Protein 4N4J (pdb70)

Structure (mmCIF, N/CA/C/O backbone):
data_4N4J
#
_entry.id   4N4J
#
_cell.length_a   130.000
_cell.length_b   130.000
_cell.length_c   130.000
_cell.angle_alpha   90.00
_cell.angle_beta   90.00
_cell.angle_gamma   90.00
#
_symmetry.space_group_name_H-M   'P 21 3'
#
loop_
_entity.id
_entity.type
_entity.pdbx_description
1 polymer 'hydroxylamine oxidoreductase'
2 non-polymer 'PHOSPHATE ION'
3 non-polymer 1-[(4-cyclohexylbutanoyl)(2-hydroxyethyl)amino]-1-deoxy-D-glucitol
4 non-polymer 'HEME C'
5 water water
#
loop_
_atom_site.group_PDB
_atom_site.id
_atom_site.type_symbol
_atom_site.label_atom_id
_atom_site.label_alt_id
_atom_site.label_comp_id
_atom_site.label_asym_id
_atom_site.label_entity_id
_atom_site.label_seq_id
_atom_site.pdbx_PDB_ins_code
_atom_site.Cartn_x
_atom_site.Cartn_y
_atom_site.Cartn_z
_atom_site.occupancy
_atom_site.B_iso_or_equiv
_atom_site.auth_seq_id
_atom_site.auth_comp_id
_atom_site.auth_asym_id
_atom_site.auth_atom_id
_atom_site.pdbx_PDB_model_num
ATOM 1 N N . GLY A 1 2 ? -40.843 -65.590 23.184 1.00 32.96 38 GLY A N 1
ATOM 2 C CA . GLY A 1 2 ? -40.777 -64.666 24.360 1.00 32.74 38 GLY A CA 1
ATOM 3 C C . GLY A 1 2 ? -41.496 -63.353 24.085 1.00 32.49 38 GLY A C 1
ATOM 4 O O . GLY A 1 2 ? -41.343 -62.783 23.000 1.00 33.14 38 GLY A O 1
ATOM 5 N N . PRO A 1 3 ? -42.257 -62.840 25.073 1.00 31.68 39 PRO A N 1
ATOM 6 C CA . PRO A 1 3 ? -43.190 -61.755 24.764 1.00 30.85 39 PRO A CA 1
ATOM 7 C C . PRO A 1 3 ? -42.545 -60.397 24.454 1.00 29.74 39 PRO A C 1
ATOM 8 O O . PRO A 1 3 ? -41.588 -59.984 25.113 1.00 29.64 39 PRO A O 1
ATOM 12 N N . THR A 1 4 ? -43.099 -59.721 23.451 1.00 28.44 40 THR A N 1
ATOM 13 C CA . THR A 1 4 ? -42.740 -58.348 23.125 1.00 27.13 40 THR A CA 1
ATOM 14 C C . THR A 1 4 ? -43.478 -57.392 24.053 1.00 26.17 40 THR A C 1
ATOM 15 O O . THR A 1 4 ? -44.344 -57.806 24.831 1.00 25.69 40 THR A O 1
ATOM 19 N N . PHE A 1 5 ? -43.143 -56.107 23.956 1.00 24.73 41 PHE A N 1
ATOM 20 C CA . PHE A 1 5 ? -43.864 -55.069 24.686 1.00 23.86 41 PHE A CA 1
ATOM 21 C C . PHE A 1 5 ? -45.365 -55.188 24.427 1.00 22.82 41 PHE A C 1
ATOM 22 O O . PHE A 1 5 ? -46.162 -55.179 25.362 1.00 22.61 41 PHE A O 1
ATOM 30 N N . GLN A 1 6 ? -45.730 -55.313 23.153 1.00 21.98 42 GLN A N 1
ATOM 31 C CA . GLN A 1 6 ? -47.130 -55.439 22.742 1.00 21.47 42 GLN A CA 1
ATOM 32 C C . GLN A 1 6 ? -47.803 -56.642 23.401 1.00 21.45 42 GLN A C 1
ATOM 33 O O . GLN A 1 6 ? -48.917 -56.536 23.917 1.00 20.83 42 GLN A O 1
ATOM 39 N N . ASP A 1 7 ? -47.113 -57.779 23.392 1.00 21.51 43 ASP A N 1
ATOM 40 C CA . ASP A 1 7 ? -47.632 -59.004 24.016 1.00 21.67 43 ASP A CA 1
ATOM 41 C C . ASP A 1 7 ? -47.957 -58.784 25.490 1.00 21.40 43 ASP A C 1
ATOM 42 O O . ASP A 1 7 ? -49.043 -59.127 25.948 1.00 21.78 43 ASP A O 1
ATOM 47 N N . VAL A 1 8 ? -47.024 -58.196 26.228 1.00 20.89 44 VAL A N 1
ATOM 48 C CA . VAL A 1 8 ? -47.224 -57.951 27.650 1.00 20.69 44 VAL A CA 1
ATOM 49 C C . VAL A 1 8 ? -48.352 -56.943 27.883 1.00 20.54 44 VAL A C 1
ATOM 50 O O . VAL A 1 8 ? -49.212 -57.154 28.741 1.00 20.12 44 VAL A O 1
ATOM 54 N N . ALA A 1 9 ? -48.348 -55.857 27.111 1.00 20.12 45 ALA A N 1
ATOM 55 C CA . ALA A 1 9 ? -49.411 -54.858 27.190 1.00 20.27 45 ALA A CA 1
ATOM 56 C C . ALA A 1 9 ? -50.771 -55.499 26.937 1.00 20.23 45 ALA A C 1
ATOM 57 O O . ALA A 1 9 ? -51.754 -55.165 27.596 1.00 20.10 45 ALA A O 1
ATOM 59 N N . SER A 1 10 ? -50.817 -56.417 25.978 1.00 20.67 46 SER A N 1
ATOM 60 C CA . SER A 1 10 ? -52.059 -57.085 25.609 1.00 21.46 46 SER A CA 1
ATOM 61 C C . SER A 1 10 ? -52.642 -57.887 26.773 1.00 22.12 46 SER A C 1
ATOM 62 O O . SER A 1 10 ? -53.856 -57.918 26.973 1.00 21.87 46 SER A O 1
ATOM 65 N N . GLN A 1 11 ? -51.759 -58.519 27.540 1.00 23.10 47 GLN A N 1
ATOM 66 C CA . GLN A 1 11 ? -52.156 -59.355 28.670 1.00 24.07 47 GLN A CA 1
ATOM 67 C C . GLN A 1 11 ? -52.704 -58.495 29.808 1.00 24.87 47 GLN A C 1
ATOM 68 O O . GLN A 1 11 ? -53.549 -58.936 30.589 1.00 25.20 47 GLN A O 1
ATOM 74 N N . VAL A 1 12 ? -52.235 -57.252 29.875 1.00 25.69 48 VAL A N 1
ATOM 75 C CA . VAL A 1 12 ? -52.621 -56.325 30.925 1.00 26.22 48 VAL A CA 1
ATOM 76 C C . VAL A 1 12 ? -53.869 -55.504 30.576 1.00 26.32 48 VAL A C 1
ATOM 77 O O . VAL A 1 12 ? -54.724 -55.284 31.436 1.00 27.05 48 VAL A O 1
ATOM 81 N N . PHE A 1 13 ? -53.978 -55.059 29.325 1.00 25.96 49 PHE A N 1
ATOM 82 C CA . PHE A 1 13 ? -55.099 -54.216 28.891 1.00 25.68 49 PHE A CA 1
ATOM 83 C C . PHE A 1 13 ? -56.265 -54.985 28.265 1.00 25.37 49 PHE A C 1
ATOM 84 O O . PHE A 1 13 ? -57.312 -54.396 27.990 1.00 25.59 49 PHE A O 1
ATOM 92 N N . GLY A 1 14 ? -56.084 -56.282 28.027 1.00 24.57 50 GLY A N 1
ATOM 93 C CA . GLY A 1 14 ? -57.138 -57.106 27.443 1.00 24.16 50 GLY A CA 1
ATOM 94 C C . GLY A 1 14 ? -57.476 -56.728 26.011 1.00 23.52 50 GLY A C 1
ATOM 95 O O . GLY A 1 14 ? -58.607 -56.924 25.553 1.00 23.72 50 GLY A O 1
ATOM 96 N N . GLN A 1 15 ? -56.496 -56.176 25.304 1.00 22.46 51 GLN A N 1
ATOM 97 C CA . GLN A 1 15 ? -56.650 -55.854 23.897 1.00 21.46 51 GLN A CA 1
ATOM 98 C C . GLN A 1 15 ? -55.630 -56.677 23.131 1.00 21.01 51 GLN A C 1
ATOM 99 O O . GLN A 1 15 ? -54.449 -56.628 23.454 1.00 20.86 51 GLN A O 1
ATOM 105 N N . PRO A 1 16 ? -56.079 -57.443 22.125 1.00 20.49 52 PRO A N 1
ATOM 106 C CA . PRO A 1 16 ? -55.132 -58.278 21.390 1.00 20.16 52 PRO A CA 1
ATOM 107 C C . PRO A 1 16 ? -54.040 -57.484 20.679 1.00 19.69 52 PRO A C 1
ATOM 108 O O . PRO A 1 16 ? -54.263 -56.340 20.271 1.00 19.46 52 PRO A O 1
ATOM 112 N N . VAL A 1 17 ? -52.871 -58.098 20.544 1.00 18.94 53 VAL A N 1
ATOM 113 C CA . VAL A 1 17 ? -51.828 -57.565 19.690 1.00 18.58 53 VAL A CA 1
ATOM 114 C C . VAL A 1 17 ? -52.334 -57.627 18.254 1.00 18.12 53 VAL A C 1
ATOM 115 O O . VAL A 1 17 ? -53.048 -58.553 17.872 1.00 17.93 53 VAL A O 1
ATOM 119 N N . GLY A 1 18 ? -51.995 -56.619 17.463 1.00 17.59 54 GLY A N 1
ATOM 120 C CA . GLY A 1 18 ? -52.382 -56.614 16.065 1.00 17.08 54 GLY A CA 1
ATOM 121 C C . GLY A 1 18 ? -51.573 -55.611 15.274 1.00 16.83 54 GLY A C 1
ATOM 122 O O . GLY A 1 18 ? -50.855 -54.809 15.852 1.00 16.19 54 GLY A O 1
ATOM 123 N N . PRO A 1 19 ? -51.682 -55.663 13.942 1.00 16.78 55 PRO A N 1
ATOM 124 C CA . PRO A 1 19 ? -50.992 -54.671 13.126 1.00 16.56 55 PRO A CA 1
ATOM 125 C C . PRO A 1 19 ? -51.608 -53.283 13.301 1.00 16.19 55 PRO A C 1
ATOM 126 O O . PRO A 1 19 ? -52.829 -53.148 13.396 1.00 15.95 55 PRO A O 1
ATOM 130 N N . ASP A 1 20 ? -50.755 -52.266 13.342 1.00 15.87 56 ASP A N 1
ATOM 131 C CA . ASP A 1 20 ? -51.210 -50.883 13.487 1.00 15.79 56 ASP A CA 1
ATOM 132 C C . ASP A 1 20 ? -52.223 -50.472 12.417 1.00 15.97 56 ASP A C 1
ATOM 133 O O . ASP A 1 20 ? -53.079 -49.626 12.664 1.00 16.25 56 ASP A O 1
ATOM 138 N N . ASN A 1 21 ? -52.136 -51.085 11.240 1.00 15.98 57 ASN A N 1
ATOM 139 C CA . ASN A 1 21 ? -52.917 -50.635 10.089 1.00 16.29 57 ASN A CA 1
ATOM 140 C C . ASN A 1 21 ? -54.322 -51.219 9.934 1.00 16.05 57 ASN A C 1
ATOM 141 O O . ASN A 1 21 ? -55.013 -50.864 8.985 1.00 15.88 57 ASN A O 1
ATOM 146 N N . ASP A 1 22 ? -54.761 -52.092 10.847 1.00 15.82 58 ASP A N 1
ATOM 147 C CA . ASP A 1 22 ? -56.030 -52.812 10.631 1.00 15.90 58 ASP A CA 1
ATOM 148 C C . ASP A 1 22 ? -57.288 -52.048 11.065 1.00 15.34 58 ASP A C 1
ATOM 149 O O . ASP A 1 22 ? -58.398 -52.550 10.914 1.00 15.31 58 ASP A O 1
ATOM 154 N N . GLY A 1 23 ? -57.116 -50.838 11.590 1.00 14.74 59 GLY A N 1
ATOM 155 C CA . GLY A 1 23 ? -58.251 -49.993 11.958 1.00 14.34 59 GLY A CA 1
ATOM 156 C C . GLY A 1 23 ? -58.660 -50.084 13.417 1.00 14.12 59 GLY A C 1
ATOM 157 O O . GLY A 1 23 ? -59.489 -49.303 13.890 1.00 14.03 59 GLY A O 1
ATOM 158 N N . THR A 1 24 ? -58.090 -51.040 14.138 1.00 14.06 60 THR A N 1
ATOM 159 C CA . THR A 1 24 ? -58.326 -51.154 15.567 1.00 13.94 60 THR A CA 1
ATOM 160 C C . THR A 1 24 ? -57.917 -49.862 16.272 1.00 13.99 60 THR A C 1
ATOM 161 O O . THR A 1 24 ? -56.923 -49.241 15.908 1.00 13.67 60 THR A O 1
ATOM 165 N N . LEU A 1 25 ? -58.709 -49.456 17.261 1.00 13.91 61 LEU A N 1
ATOM 166 C CA . LEU A 1 25 ? -58.348 -48.340 18.122 1.00 14.14 61 LEU A CA 1
ATOM 167 C C . LEU A 1 25 ? -57.509 -48.894 19.264 1.00 14.20 61 LEU A C 1
ATOM 168 O O . LEU A 1 25 ? -58.040 -49.447 20.237 1.00 14.40 61 LEU A O 1
ATOM 173 N N . TYR A 1 26 ? -56.194 -48.756 19.127 1.00 14.19 62 TYR A N 1
ATOM 174 C CA . TYR A 1 26 ? -55.253 -49.325 20.080 1.00 14.35 62 TYR A CA 1
ATOM 175 C C . TYR A 1 26 ? -55.087 -48.416 21.284 1.00 14.60 62 TYR A C 1
ATOM 176 O O . TYR A 1 26 ? -54.663 -47.267 21.152 1.00 14.28 62 TYR A O 1
ATOM 185 N N . ILE A 1 27 ? -55.415 -48.954 22.457 1.00 15.00 63 ILE A N 1
ATOM 186 C CA . ILE A 1 27 ? -55.320 -48.223 23.717 1.00 15.40 63 ILE A CA 1
ATOM 187 C C . ILE A 1 27 ? -53.877 -47.778 23.938 1.00 15.47 63 ILE A C 1
ATOM 188 O O . ILE A 1 27 ? -52.986 -48.610 24.091 1.00 15.30 63 ILE A O 1
ATOM 193 N N . PHE A 1 28 ? -53.664 -46.460 23.913 1.00 15.75 64 PHE A N 1
ATOM 194 C CA . PHE A 1 28 ? -52.334 -45.832 23.971 1.00 15.78 64 PHE A CA 1
ATOM 195 C C . PHE A 1 28 ? -51.337 -46.413 22.960 1.00 15.48 64 PHE A C 1
ATOM 196 O O . PHE A 1 28 ? -50.124 -46.322 23.141 1.00 15.04 64 PHE A O 1
ATOM 204 N N . GLY A 1 29 ? -51.863 -46.984 21.878 1.00 15.43 65 GLY A N 1
ATOM 205 C CA . GLY A 1 29 ? -51.054 -47.660 20.873 1.00 15.38 65 GLY A CA 1
ATOM 206 C C . GLY A 1 29 ? -50.173 -48.782 21.394 1.00 15.65 65 GLY A C 1
ATOM 207 O O . GLY A 1 29 ? -49.233 -49.178 20.723 1.00 15.83 65 GLY A O 1
ATOM 208 N N . LEU A 1 30 ? -50.498 -49.324 22.565 1.00 15.70 66 LEU A N 1
ATOM 209 C CA . LEU A 1 30 ? -49.590 -50.229 23.274 1.00 15.82 66 LEU A CA 1
ATOM 210 C C . LEU A 1 30 ? -49.445 -51.612 22.652 1.00 15.84 66 LEU A C 1
ATOM 211 O O . LEU A 1 30 ? -48.359 -52.181 22.690 1.00 16.02 66 LEU A O 1
ATOM 216 N N . THR A 1 31 ? -50.525 -52.152 22.091 1.00 16.09 67 THR A N 1
ATOM 217 C CA . THR A 1 31 ? -50.507 -53.516 21.560 1.00 16.37 67 THR A CA 1
ATOM 218 C C . THR A 1 31 ? -50.429 -53.552 20.038 1.00 16.40 67 THR A C 1
ATOM 219 O O . THR A 1 31 ? -50.522 -54.627 19.435 1.00 16.56 67 THR A O 1
ATOM 223 N N . ALA A 1 32 ? -50.253 -52.385 19.421 1.00 16.04 68 ALA A N 1
ATOM 224 C CA . ALA A 1 32 ? -50.144 -52.287 17.976 1.00 15.93 68 ALA A CA 1
ATOM 225 C C . ALA A 1 32 ? -48.721 -52.594 17.525 1.00 16.20 68 ALA A C 1
ATOM 226 O O . ALA A 1 32 ? -47.752 -52.170 18.155 1.00 16.05 68 ALA A O 1
ATOM 228 N N . LYS A 1 33 ? -48.616 -53.341 16.431 1.00 16.67 69 LYS A N 1
ATOM 229 C CA . LYS A 1 33 ? -47.344 -53.648 15.803 1.00 17.27 69 LYS A CA 1
ATOM 230 C C . LYS A 1 33 ? -47.123 -52.726 14.609 1.00 17.08 69 LYS A C 1
ATOM 231 O O . LYS A 1 33 ? -48.036 -52.498 13.814 1.00 16.92 69 LYS A O 1
ATOM 237 N N . TYR A 1 34 ? -45.906 -52.208 14.484 1.00 17.11 70 TYR A N 1
ATOM 238 C CA . TYR A 1 34 ? -45.569 -51.335 13.369 1.00 17.07 70 TYR A CA 1
ATOM 239 C C . TYR A 1 34 ? -45.564 -52.129 12.073 1.00 17.31 70 TYR A C 1
ATOM 240 O O . TYR A 1 34 ? -44.999 -53.224 12.005 1.00 16.80 70 TYR A O 1
ATOM 249 N N . THR A 1 35 ? -46.215 -51.577 11.057 1.00 17.51 71 THR A N 1
ATOM 250 C CA . THR A 1 35 ? -46.179 -52.143 9.721 1.00 18.34 71 THR A CA 1
ATOM 251 C C . THR A 1 35 ? -45.598 -51.092 8.793 1.00 18.57 71 THR A C 1
ATOM 252 O O . THR A 1 35 ? -45.982 -49.925 8.830 1.00 18.47 71 THR A O 1
ATOM 256 N N . GLU A 1 36 ? -44.655 -51.516 7.971 1.00 18.90 72 GLU A N 1
ATOM 257 C CA . GLU A 1 36 ? -44.017 -50.629 7.025 1.00 19.28 72 GLU A CA 1
ATOM 258 C C . GLU A 1 36 ? -45.054 -50.219 5.982 1.00 19.09 72 GLU A C 1
ATOM 259 O O . GLU A 1 36 ? -45.733 -51.075 5.420 1.00 19.12 72 GLU A O 1
ATOM 265 N N . PRO A 1 37 ? -45.212 -48.905 5.740 1.00 18.70 73 PRO A N 1
ATOM 266 C CA . PRO A 1 37 ? -46.122 -48.492 4.675 1.00 18.50 73 PRO A CA 1
ATOM 267 C C . PRO A 1 37 ? -45.567 -48.861 3.306 1.00 18.20 73 PRO A C 1
ATOM 268 O O . PRO A 1 37 ? -44.368 -49.127 3.182 1.00 17.92 73 PRO A O 1
ATOM 272 N N . GLU A 1 38 ? -46.433 -48.883 2.300 1.00 18.02 74 GLU A N 1
ATOM 273 C CA . GLU A 1 38 ? -45.986 -49.081 0.929 1.00 18.50 74 GLU A CA 1
ATOM 274 C C . GLU A 1 38 ? -45.086 -47.907 0.569 1.00 17.60 74 GLU A C 1
ATOM 275 O O . GLU A 1 38 ? -45.437 -46.753 0.825 1.00 17.44 74 GLU A O 1
ATOM 281 N N . TYR A 1 39 ? -43.928 -48.212 -0.005 1.00 16.83 75 TYR A N 1
ATOM 282 C CA . TYR A 1 39 ? -42.979 -47.195 -0.432 1.00 16.23 75 TYR A CA 1
ATOM 283 C C . TYR A 1 39 ? -42.760 -47.255 -1.927 1.00 16.13 75 TYR A C 1
ATOM 284 O O . TYR A 1 39 ? -43.068 -48.258 -2.573 1.00 15.79 75 TYR A O 1
ATOM 293 N N . VAL A 1 40 ? -42.207 -46.171 -2.462 1.00 15.63 76 VAL A N 1
ATOM 294 C CA . VAL A 1 40 ? -41.502 -46.212 -3.739 1.00 15.43 76 VAL A CA 1
ATOM 295 C C . VAL A 1 40 ? -40.044 -45.885 -3.450 1.00 15.32 76 VAL A C 1
ATOM 296 O O . VAL A 1 40 ? -39.727 -45.331 -2.395 1.00 15.10 76 VAL A O 1
ATOM 300 N N . ASP A 1 41 ? -39.150 -46.252 -4.364 1.00 15.27 77 ASP A N 1
ATOM 301 C CA . ASP A 1 41 ? -37.731 -45.993 -4.162 1.00 15.42 77 ASP A CA 1
ATOM 302 C C . ASP A 1 41 ? -37.446 -44.508 -4.299 1.00 15.03 77 ASP A C 1
ATOM 303 O O . ASP A 1 41 ? -37.966 -43.844 -5.197 1.00 14.91 77 ASP A O 1
ATOM 308 N N . GLY A 1 42 ? -36.610 -43.997 -3.406 1.00 14.66 78 GLY A N 1
ATOM 309 C CA . GLY A 1 42 ? -36.152 -42.625 -3.483 1.00 14.47 78 GLY A CA 1
ATOM 310 C C . GLY A 1 42 ? -35.066 -42.498 -4.529 1.00 14.23 78 GLY A C 1
ATOM 311 O O . GLY A 1 42 ? -34.475 -43.495 -4.964 1.00 13.99 78 GLY A O 1
ATOM 312 N N . ARG A 1 43 ? -34.812 -41.263 -4.933 1.00 13.85 79 ARG A N 1
ATOM 313 C CA . ARG A 1 43 ? -33.771 -40.955 -5.899 1.00 13.79 79 ARG A CA 1
ATOM 314 C C . ARG A 1 43 ? -32.528 -40.491 -5.158 1.00 13.42 79 ARG A C 1
ATOM 315 O O . ARG A 1 43 ? -32.513 -40.444 -3.928 1.00 13.29 79 ARG A O 1
ATOM 323 N N . GLY A 1 44 ? -31.477 -40.173 -5.904 1.00 13.28 80 GLY A N 1
ATOM 324 C CA . GLY A 1 44 ? -30.284 -39.583 -5.326 1.00 13.19 80 GLY A CA 1
ATOM 325 C C . GLY A 1 44 ? -29.204 -40.593 -5.017 1.00 13.21 80 GLY A C 1
ATOM 326 O O . GLY A 1 44 ? -29.312 -41.762 -5.392 1.00 13.16 80 GLY A O 1
ATOM 327 N N . PRO A 1 45 ? -28.156 -40.149 -4.314 1.00 13.11 81 PRO A N 1
ATOM 328 C CA . PRO A 1 45 ? -27.000 -41.009 -4.069 1.00 13.13 81 PRO A CA 1
ATOM 329 C C . PRO A 1 45 ? -27.292 -42.195 -3.144 1.00 13.22 81 PRO A C 1
ATOM 330 O O . PRO A 1 45 ? -26.563 -43.183 -3.177 1.00 13.15 81 PRO A O 1
ATOM 334 N N . TYR A 1 46 ? -28.355 -42.101 -2.345 1.00 13.31 82 TYR A N 1
ATOM 335 C CA . TYR A 1 46 ? -28.729 -43.168 -1.418 1.00 13.37 82 TYR A CA 1
ATOM 336 C C . TYR A 1 46 ? -29.957 -43.940 -1.892 1.00 13.62 82 TYR A C 1
ATOM 337 O O . TYR A 1 46 ? -30.658 -44.563 -1.091 1.00 13.63 82 TYR A O 1
ATOM 346 N N . LYS A 1 47 ? -30.171 -43.932 -3.208 1.00 14.00 83 LYS A N 1
ATOM 347 C CA . LYS A 1 47 ? -31.268 -44.658 -3.848 1.00 14.70 83 LYS A CA 1
ATOM 348 C C . LYS A 1 47 ? -31.300 -46.155 -3.524 1.00 14.83 83 LYS A C 1
ATOM 349 O O . LYS A 1 47 ? -32.340 -46.788 -3.676 1.00 15.07 83 LYS A O 1
ATOM 355 N N . SER A 1 48 ? -30.177 -46.722 -3.090 1.00 15.15 84 SER A N 1
ATOM 356 C CA . SER A 1 48 ? -30.142 -48.144 -2.740 1.00 15.81 84 SER A CA 1
ATOM 357 C C . SER A 1 48 ? -31.060 -48.461 -1.559 1.00 15.97 84 SER A C 1
ATOM 358 O O . SER A 1 48 ? -31.565 -49.577 -1.461 1.00 16.35 84 SER A O 1
ATOM 361 N N . PHE A 1 49 ? -31.264 -47.489 -0.663 1.00 15.65 85 PHE A N 1
ATOM 362 C CA . PHE A 1 49 ? -32.156 -47.684 0.489 1.00 15.59 85 PHE A CA 1
ATOM 363 C C . PHE A 1 49 ? -33.171 -46.562 0.747 1.00 15.42 85 PHE A C 1
ATOM 364 O O . PHE A 1 49 ? -34.116 -46.762 1.510 1.00 15.06 85 PHE A O 1
ATOM 372 N N . LEU A 1 50 ? -32.987 -45.392 0.135 1.00 15.04 86 LEU A N 1
ATOM 373 C CA . LEU A 1 50 ? -33.916 -44.287 0.353 1.00 14.79 86 LEU A CA 1
ATOM 374 C C . LEU A 1 50 ? -35.272 -44.651 -0.209 1.00 14.64 86 LEU A C 1
ATOM 375 O O . LEU A 1 50 ? -35.371 -45.171 -1.324 1.00 14.50 86 LEU A O 1
ATOM 380 N N . LYS A 1 51 ? -36.311 -44.366 0.572 1.00 14.28 87 LYS A N 1
ATOM 381 C CA . LYS A 1 51 ? -37.678 -44.596 0.167 1.00 14.23 87 LYS A CA 1
ATOM 382 C C . LYS A 1 51 ? -38.456 -43.289 0.212 1.00 13.87 87 LYS A C 1
ATOM 383 O O . LYS A 1 51 ? -38.021 -42.302 0.816 1.00 13.64 87 LYS A O 1
ATOM 389 N N . MET A 1 52 ? -39.608 -43.306 -0.445 1.00 13.86 88 MET A N 1
ATOM 390 C CA . MET A 1 52 ? -40.593 -42.237 -0.364 1.00 13.77 88 MET A CA 1
ATOM 391 C C . MET A 1 52 ? -41.954 -42.881 -0.253 1.00 13.73 88 MET A C 1
ATOM 392 O O . MET A 1 52 ? -42.148 -43.998 -0.734 1.00 13.63 88 MET A O 1
ATOM 397 N N . LEU A 1 53 ? -42.907 -42.182 0.357 1.00 13.64 89 LEU A N 1
ATOM 398 C CA . LEU A 1 53 ? -44.296 -42.588 0.232 1.00 13.69 89 LEU A CA 1
ATOM 399 C C . LEU A 1 53 ? -44.721 -42.305 -1.212 1.00 13.99 89 LEU A C 1
ATOM 400 O O . LEU A 1 53 ? -44.184 -41.391 -1.844 1.00 14.18 89 LEU A O 1
ATOM 405 N N . PRO A 1 54 ? -45.668 -43.091 -1.748 1.00 14.15 90 PRO A N 1
ATOM 406 C CA . PRO A 1 54 ? -46.091 -42.925 -3.145 1.00 14.35 90 PRO A CA 1
ATOM 407 C C . PRO A 1 54 ? -46.613 -41.532 -3.505 1.00 14.23 90 PRO A C 1
ATOM 408 O O . PRO A 1 54 ? -46.573 -41.148 -4.675 1.00 14.33 90 PRO A O 1
ATOM 412 N N . SER A 1 55 ? -47.094 -40.788 -2.509 1.00 14.18 91 SER A N 1
ATOM 413 C CA . SER A 1 55 ? -47.598 -39.434 -2.713 1.00 14.10 91 SER A CA 1
ATOM 414 C C . SER A 1 55 ? -46.510 -38.443 -3.152 1.00 13.35 91 SER A C 1
ATOM 415 O O . SER A 1 55 ? -46.807 -37.293 -3.464 1.00 13.26 91 SER A O 1
ATOM 418 N N . ILE A 1 56 ? -45.260 -38.897 -3.202 1.00 12.62 92 ILE A N 1
ATOM 419 C CA . ILE A 1 56 ? -44.189 -38.129 -3.836 1.00 12.26 92 ILE A CA 1
ATOM 420 C C . ILE A 1 56 ? -44.538 -37.814 -5.300 1.00 11.99 92 ILE A C 1
ATOM 421 O O . ILE A 1 56 ? -43.974 -36.897 -5.889 1.00 11.81 92 ILE A O 1
ATOM 426 N N . ARG A 1 57 ? -45.482 -38.562 -5.874 1.00 12.10 93 ARG A N 1
ATOM 427 C CA . ARG A 1 57 ? -45.970 -38.313 -7.237 1.00 12.27 93 ARG A CA 1
ATOM 428 C C . ARG A 1 57 ? -46.312 -36.854 -7.534 1.00 11.84 93 ARG A C 1
ATOM 429 O O . ARG A 1 57 ? -46.105 -36.396 -8.650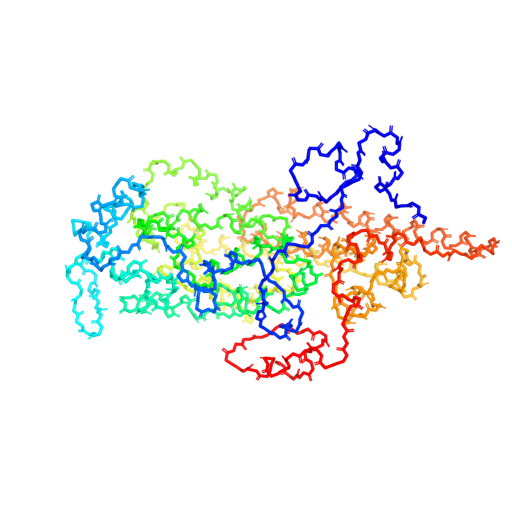 1.00 11.58 93 ARG A O 1
ATOM 437 N N . TRP A 1 58 ? -46.836 -36.128 -6.547 1.00 11.56 94 TRP A N 1
ATOM 438 C CA . TRP A 1 58 ? -47.259 -34.738 -6.765 1.00 11.68 94 TRP A CA 1
ATOM 439 C C . TRP A 1 58 ? -46.087 -33.761 -6.770 1.00 11.73 94 TRP A C 1
ATOM 440 O O . TRP A 1 58 ? -46.200 -32.672 -7.331 1.00 12.19 94 TRP A O 1
ATOM 451 N N . TYR A 1 59 ? -44.982 -34.144 -6.137 1.00 11.75 95 TYR A N 1
ATOM 452 C CA . TYR A 1 59 ? -43.900 -33.204 -5.809 1.00 12.16 95 TYR A CA 1
ATOM 453 C C . TYR A 1 59 ? -42.616 -33.431 -6.602 1.00 12.45 95 TYR A C 1
ATOM 454 O O . TYR A 1 59 ? -41.829 -32.502 -6.789 1.00 12.61 95 TYR A O 1
ATOM 463 N N . ASP A 1 60 ? -42.405 -34.667 -7.049 1.00 12.62 96 ASP A N 1
ATOM 464 C CA . ASP A 1 60 ? -41.374 -34.982 -8.033 1.00 12.82 96 ASP A CA 1
ATOM 465 C C . ASP A 1 60 ? -42.069 -35.734 -9.173 1.00 12.93 96 ASP A C 1
ATOM 466 O O . ASP A 1 60 ? -41.755 -36.898 -9.450 1.00 13.00 96 ASP A O 1
ATOM 471 N N . PRO A 1 61 ? -43.029 -35.063 -9.841 1.00 13.33 97 PRO A N 1
ATOM 472 C CA . PRO A 1 61 ? -43.859 -35.752 -10.829 1.00 13.87 97 PRO A CA 1
ATOM 473 C C . PRO A 1 61 ? -43.077 -36.269 -12.036 1.00 14.51 97 PRO A C 1
ATOM 474 O O . PRO A 1 61 ? -43.469 -37.262 -12.638 1.00 14.23 97 PRO A O 1
ATOM 478 N N . GLU A 1 62 ? -41.970 -35.622 -12.384 1.00 15.35 98 GLU A N 1
ATOM 479 C CA . GLU A 1 62 ? -41.191 -36.100 -13.526 1.00 16.04 98 GLU A CA 1
ATOM 480 C C . GLU A 1 62 ? -40.700 -37.524 -13.339 1.00 15.59 98 GLU A C 1
ATOM 481 O O . GLU A 1 62 ? -40.570 -38.263 -14.313 1.00 15.66 98 GLU A O 1
ATOM 487 N N . HIS A 1 63 ? -40.441 -37.913 -12.094 1.00 15.05 99 HIS A N 1
ATOM 488 C CA . HIS A 1 63 ? -39.933 -39.251 -11.814 1.00 15.18 99 HIS A CA 1
ATOM 489 C C . HIS A 1 63 ? -40.957 -40.206 -11.217 1.00 14.95 99 HIS A C 1
ATOM 490 O O . HIS A 1 63 ? -40.708 -41.404 -11.171 1.00 14.99 99 HIS A O 1
ATOM 497 N N . TYR A 1 64 ? -42.094 -39.687 -10.758 1.00 14.43 100 TYR A N 1
ATOM 498 C CA . TYR A 1 64 ? -43.076 -40.519 -10.056 1.00 14.33 100 TYR A CA 1
ATOM 499 C C . TYR A 1 64 ? -44.527 -40.409 -10.514 1.00 14.28 100 TYR A C 1
ATOM 500 O O . TYR A 1 64 ? -45.347 -41.233 -10.114 1.00 14.08 100 TYR A O 1
ATOM 509 N N . TRP A 1 65 ? -44.860 -39.405 -11.321 1.00 14.48 101 TRP A N 1
ATOM 510 C CA . TRP A 1 65 ? -46.249 -39.194 -11.696 1.00 14.70 101 TRP A CA 1
ATOM 511 C C . TRP A 1 65 ? -46.718 -40.274 -12.661 1.00 15.15 101 TRP A C 1
ATOM 512 O O . TRP A 1 65 ? -46.028 -40.597 -13.627 1.00 14.93 101 TRP A O 1
ATOM 523 N N . THR A 1 66 ? -47.895 -40.820 -12.381 1.00 15.48 102 THR A N 1
ATOM 524 C CA . THR A 1 66 ? -48.554 -41.763 -13.269 1.00 15.82 102 THR A CA 1
ATOM 525 C C . THR A 1 66 ? -50.037 -41.450 -13.300 1.00 16.06 102 THR A C 1
ATOM 526 O O . THR A 1 66 ? -50.570 -40.817 -12.385 1.00 15.91 102 THR A O 1
ATOM 530 N N . ASN A 1 67 ? -50.701 -41.902 -14.355 1.00 16.16 103 ASN A N 1
ATOM 531 C CA . ASN A 1 67 ? -52.144 -41.808 -14.435 1.00 16.15 103 ASN A CA 1
ATOM 532 C C . ASN A 1 67 ? -52.781 -42.526 -13.248 1.00 16.08 103 ASN A C 1
ATOM 533 O O . ASN A 1 67 ? -52.427 -43.662 -12.942 1.00 15.84 103 ASN A O 1
ATOM 538 N N . GLY A 1 68 ? -53.695 -41.845 -12.568 1.00 15.89 104 GLY A N 1
ATOM 539 C CA . GLY A 1 68 ? -54.493 -42.471 -11.512 1.00 15.92 104 GLY A CA 1
ATOM 540 C C . GLY A 1 68 ? -55.922 -41.983 -11.514 1.00 16.02 104 GLY A C 1
ATOM 541 O O . GLY A 1 68 ? -56.588 -41.992 -10.479 1.00 15.94 104 GLY A O 1
ATOM 542 N N . SER A 1 69 ? -56.397 -41.561 -12.683 1.00 16.15 105 SER A N 1
ATOM 543 C CA . SER A 1 69 ? -57.742 -41.037 -12.824 1.00 16.45 105 SER A CA 1
ATOM 544 C C . SER A 1 69 ? -58.670 -42.142 -13.306 1.00 16.85 105 SER A C 1
ATOM 545 O O . SER A 1 69 ? -58.235 -43.070 -13.986 1.00 16.88 105 SER A O 1
ATOM 548 N N . GLN A 1 70 ? -59.943 -42.026 -12.945 1.00 17.45 106 GLN A N 1
ATOM 549 C CA . GLN A 1 70 ? -60.983 -42.953 -13.382 1.00 18.25 106 GLN A CA 1
ATOM 550 C C . GLN A 1 70 ? -61.823 -42.361 -14.512 1.00 18.65 106 GLN A C 1
ATOM 551 O O . GLN A 1 70 ? -62.649 -43.057 -15.109 1.00 19.09 106 GLN A O 1
ATOM 557 N N . THR A 1 71 ? -61.616 -41.081 -14.805 1.00 18.81 107 THR A N 1
ATOM 558 C CA . THR A 1 71 ? -62.392 -40.388 -15.821 1.00 19.15 107 THR A CA 1
ATOM 559 C C . THR A 1 71 ? -61.684 -40.527 -17.162 1.00 19.65 107 THR A C 1
ATOM 560 O O . THR A 1 71 ? -60.485 -40.271 -17.270 1.00 19.30 107 THR A O 1
ATOM 564 N N . GLU A 1 72 ? -62.430 -40.956 -18.175 1.00 20.34 108 GLU A N 1
ATOM 565 C CA . GLU A 1 72 ? -61.883 -41.133 -19.515 1.00 21.04 108 GLU A CA 1
ATOM 566 C C . GLU A 1 72 ? -62.422 -40.076 -20.458 1.00 20.91 108 GLU A C 1
ATOM 567 O O . GLU A 1 72 ? -63.528 -39.564 -20.271 1.00 20.81 108 GLU A O 1
ATOM 573 N N . GLY A 1 73 ? -61.631 -39.763 -21.479 1.00 20.85 109 GLY A N 1
ATOM 574 C CA . GLY A 1 73 ? -62.050 -38.857 -22.537 1.00 20.95 109 GLY A CA 1
ATOM 575 C C . GLY A 1 73 ? -60.967 -37.860 -22.888 1.00 21.10 109 GLY A C 1
ATOM 576 O O . GLY A 1 73 ? -60.065 -37.589 -22.086 1.00 20.96 109 GLY A O 1
ATOM 577 N N . VAL A 1 74 ? -61.053 -37.335 -24.104 1.00 21.11 110 VAL A N 1
ATOM 578 C CA . VAL A 1 74 ? -60.231 -36.227 -24.540 1.00 21.19 110 VAL A CA 1
ATOM 579 C C . VAL A 1 74 ? -61.155 -35.030 -24.575 1.00 21.17 110 VAL A C 1
ATOM 580 O O . VAL A 1 74 ? -62.205 -35.069 -25.228 1.00 21.19 110 VAL A O 1
ATOM 584 N N . PHE A 1 75 ? -60.785 -33.978 -23.851 1.00 20.95 111 PHE A N 1
ATOM 585 C CA . PHE A 1 75 ? -61.659 -32.829 -23.662 1.00 20.92 111 PHE A CA 1
ATOM 586 C C . PHE A 1 75 ? -61.001 -31.518 -24.063 1.00 21.37 111 PHE A C 1
ATOM 587 O O . PHE A 1 75 ? -59.778 -31.377 -24.000 1.00 21.26 111 PHE A O 1
ATOM 595 N N . LYS A 1 76 ? -61.835 -30.562 -24.455 1.00 21.87 112 LYS A N 1
ATOM 596 C CA . LYS A 1 76 ? -61.401 -29.193 -24.696 1.00 22.58 112 LYS A CA 1
ATOM 597 C C . LYS A 1 76 ? -61.390 -28.446 -23.370 1.00 22.30 112 LYS A C 1
ATOM 598 O O . LYS A 1 76 ? -62.118 -28.814 -22.444 1.00 21.81 112 LYS A O 1
ATOM 604 N N . ASN A 1 77 ? -60.578 -27.392 -23.291 1.00 22.10 113 ASN A N 1
ATOM 605 C CA . ASN A 1 77 ? -60.512 -26.529 -22.105 1.00 22.18 113 ASN A CA 1
ATOM 606 C C . ASN A 1 77 ? -61.871 -26.253 -21.456 1.00 22.04 113 ASN A C 1
ATOM 607 O O . ASN A 1 77 ? -62.031 -26.431 -20.248 1.00 21.54 113 ASN A O 1
ATOM 612 N N . GLU A 1 78 ? -62.844 -25.812 -22.252 1.00 22.13 114 GLU A N 1
ATOM 613 C CA . GLU A 1 78 ? -64.154 -25.437 -21.716 1.00 22.48 114 GLU A CA 1
ATOM 614 C C . GLU A 1 78 ? -64.865 -26.623 -21.070 1.00 21.44 114 GLU A C 1
ATOM 615 O O . GLU A 1 78 ? -65.612 -26.449 -20.113 1.00 21.44 114 GLU A O 1
ATOM 621 N N . GLU A 1 79 ? -64.633 -27.821 -21.597 1.00 20.52 115 GLU A N 1
ATOM 622 C CA . GLU A 1 79 ? -65.208 -29.034 -21.019 1.00 19.84 115 GLU A CA 1
ATOM 623 C C . GLU A 1 79 ? -64.579 -29.356 -19.662 1.00 18.89 115 GLU A C 1
ATOM 624 O O . GLU A 1 79 ? -65.285 -29.755 -18.729 1.00 18.30 115 GLU A O 1
ATOM 630 N N . CYS A 1 80 ? -63.263 -29.177 -19.551 1.00 17.98 116 CYS A N 1
ATOM 631 C CA . CYS A 1 80 ? -62.585 -29.292 -18.255 1.00 17.25 116 CYS A CA 1
ATOM 632 C C . CYS A 1 80 ? -63.300 -28.422 -17.235 1.00 17.09 116 CYS A C 1
ATOM 633 O O . CYS A 1 80 ? -63.613 -28.869 -16.135 1.00 16.74 116 CYS A O 1
ATOM 636 N N . VAL A 1 81 ? -63.538 -27.170 -17.615 1.00 17.08 117 VAL A N 1
ATOM 637 C CA . VAL A 1 81 ? -64.156 -26.188 -16.731 1.00 17.19 117 VAL A CA 1
ATOM 638 C C . VAL A 1 81 ? -65.586 -26.571 -16.356 1.00 17.25 117 VAL A C 1
ATOM 639 O O . VAL A 1 81 ? -65.958 -26.523 -15.190 1.00 17.33 117 VAL A O 1
ATOM 643 N N . LEU A 1 82 ? -66.385 -26.968 -17.339 1.00 17.43 118 LEU A N 1
ATOM 644 C CA . LEU A 1 82 ? -67.787 -27.288 -17.075 1.00 17.49 118 LEU A CA 1
ATOM 645 C C . LEU A 1 82 ? -67.931 -28.407 -16.046 1.00 16.94 118 LEU A C 1
ATOM 646 O O . LEU A 1 82 ? -68.727 -28.309 -15.114 1.00 17.04 118 LEU A O 1
ATOM 651 N N . CYS A 1 83 ? -67.153 -29.466 -16.209 1.00 16.36 119 CYS A N 1
ATOM 652 C CA . CYS A 1 83 ? -67.238 -30.592 -15.298 1.00 15.98 119 CYS A CA 1
ATOM 653 C C . CYS A 1 83 ? -66.608 -30.274 -13.948 1.00 15.17 119 CYS A C 1
ATOM 654 O O . CYS A 1 83 ? -67.180 -30.589 -12.908 1.00 14.57 119 CYS A O 1
ATOM 657 N N . HIS A 1 84 ? -65.430 -29.656 -13.965 1.00 14.62 120 HIS A N 1
ATOM 658 C CA . HIS A 1 84 ? -64.739 -29.329 -12.717 1.00 14.29 120 HIS A CA 1
ATOM 659 C C . HIS A 1 84 ? -65.409 -28.228 -11.912 1.00 14.27 120 HIS A C 1
ATOM 660 O O . HIS A 1 84 ? -65.133 -28.084 -10.726 1.00 13.78 120 HIS A O 1
ATOM 667 N N . THR A 1 85 ? -66.299 -27.463 -12.540 1.00 14.56 121 THR A N 1
ATOM 668 C CA . THR A 1 85 ? -67.166 -26.555 -11.790 1.00 14.79 121 THR A CA 1
ATOM 669 C C . THR A 1 85 ? -67.966 -27.350 -10.756 1.00 14.92 121 THR A C 1
ATOM 670 O O . THR A 1 85 ? -68.165 -26.893 -9.625 1.00 14.88 121 THR A O 1
ATOM 674 N N . VAL A 1 86 ? -68.402 -28.550 -11.141 1.00 15.05 122 VAL A N 1
ATOM 675 C CA . VAL A 1 86 ? -69.098 -29.450 -10.225 1.00 15.20 122 VAL A CA 1
ATOM 676 C C . VAL A 1 86 ? -68.114 -30.242 -9.365 1.00 14.90 122 VAL A C 1
ATOM 677 O O . VAL A 1 86 ? -68.278 -30.343 -8.150 1.00 14.96 122 VAL A O 1
ATOM 681 N N . GLN A 1 87 ? -67.084 -30.796 -9.995 1.00 14.69 123 GLN A N 1
ATOM 682 C CA . GLN A 1 87 ? -66.237 -31.795 -9.340 1.00 14.69 123 GLN A CA 1
ATOM 683 C C . GLN A 1 87 ? -65.153 -31.237 -8.420 1.00 14.33 123 GLN A C 1
ATOM 684 O O . GLN A 1 87 ? -64.830 -31.867 -7.420 1.00 14.53 123 GLN A O 1
ATOM 690 N N . THR A 1 88 ? -64.597 -30.076 -8.760 1.00 14.01 124 THR A N 1
ATOM 691 C CA . THR A 1 88 ? -63.596 -29.405 -7.919 1.00 13.69 124 THR A CA 1
ATOM 692 C C . THR A 1 88 ? -63.780 -27.889 -8.026 1.00 13.47 124 THR A C 1
ATOM 693 O O . THR A 1 88 ? -62.919 -27.190 -8.568 1.00 13.55 124 THR A O 1
ATOM 697 N N . PRO A 1 89 ? -64.913 -27.376 -7.521 1.00 13.22 125 PRO A N 1
ATOM 698 C CA . PRO A 1 89 ? -65.314 -26.005 -7.822 1.00 13.07 125 PRO A CA 1
ATOM 699 C C . PRO A 1 89 ? -64.262 -24.936 -7.536 1.00 12.71 125 PRO A C 1
ATOM 700 O O . PRO A 1 89 ? -64.118 -24.004 -8.321 1.00 12.93 125 PRO A O 1
ATOM 704 N N . THR A 1 90 ? -63.533 -25.060 -6.434 1.00 12.42 126 THR A N 1
ATOM 705 C CA . THR A 1 90 ? -62.600 -24.004 -6.049 1.00 12.10 126 THR A CA 1
ATOM 706 C C . THR A 1 90 ? -61.436 -23.883 -7.019 1.00 11.97 126 THR A C 1
ATOM 707 O O . THR A 1 90 ? -60.952 -22.779 -7.256 1.00 11.56 126 THR A O 1
ATOM 711 N N . ILE A 1 91 ? -61.010 -25.004 -7.597 1.00 11.68 127 ILE A N 1
ATOM 712 C CA . ILE A 1 91 ? -59.961 -24.975 -8.606 1.00 11.72 127 ILE A CA 1
ATOM 713 C C . ILE A 1 91 ? -60.410 -24.126 -9.794 1.00 11.77 127 ILE A C 1
ATOM 714 O O . ILE A 1 91 ? -59.646 -23.296 -10.291 1.00 11.81 127 ILE A O 1
ATOM 719 N N . VAL A 1 92 ? -61.654 -24.326 -10.232 1.00 11.95 128 VAL A N 1
ATOM 720 C CA . VAL A 1 92 ? -62.222 -23.524 -11.321 1.00 11.96 128 VAL A CA 1
ATOM 721 C C . VAL A 1 92 ? -62.381 -22.059 -10.906 1.00 12.12 128 VAL A C 1
ATOM 722 O O . VAL A 1 92 ? -62.056 -21.148 -11.679 1.00 12.16 128 VAL A O 1
ATOM 726 N N . ASN A 1 93 ? -62.871 -21.826 -9.691 1.00 12.23 129 ASN A N 1
ATOM 727 C CA . ASN A 1 93 ? -63.039 -20.456 -9.193 1.00 12.54 129 ASN A CA 1
ATOM 728 C C . ASN A 1 93 ? -61.706 -19.722 -9.156 1.00 12.39 129 ASN A C 1
ATOM 729 O O . ASN A 1 93 ? -61.615 -18.567 -9.585 1.00 12.53 129 ASN A O 1
ATOM 734 N N . ASP A 1 94 ? -60.676 -20.399 -8.651 1.00 12.13 130 ASP A N 1
ATOM 735 C CA . ASP A 1 94 ? -59.317 -19.855 -8.649 1.00 12.00 130 ASP A CA 1
ATOM 736 C C . ASP A 1 94 ? -58.881 -19.517 -10.067 1.00 12.19 130 ASP A C 1
ATOM 737 O O . ASP A 1 94 ? -58.421 -18.411 -10.348 1.00 11.80 130 ASP A O 1
ATOM 742 N N . TRP A 1 95 ? -59.019 -20.493 -10.955 1.00 12.56 131 TRP A N 1
ATOM 743 C CA . TRP A 1 95 ? -58.570 -20.334 -12.330 1.00 13.10 131 TRP A CA 1
ATOM 744 C C . TRP A 1 95 ? -59.293 -19.173 -13.026 1.00 13.45 131 TRP A C 1
ATOM 745 O O . TRP A 1 95 ? -58.667 -18.395 -13.744 1.00 13.55 131 TRP A O 1
ATOM 756 N N . LYS A 1 96 ? -60.598 -19.048 -12.798 1.00 13.96 132 LYS A N 1
ATOM 757 C CA . LYS A 1 96 ? -61.377 -17.950 -13.376 1.00 14.54 132 LYS A CA 1
ATOM 758 C C . LYS A 1 96 ? -60.954 -16.584 -12.850 1.00 14.76 132 LYS A C 1
ATOM 759 O O . LYS A 1 96 ? -61.200 -15.569 -13.500 1.00 14.92 132 LYS A O 1
ATOM 765 N N . GLN A 1 97 ? -60.333 -16.563 -11.672 1.00 14.78 133 GLN A N 1
ATOM 766 C CA . GLN A 1 97 ? -59.838 -15.333 -11.067 1.00 15.11 133 GLN A CA 1
ATOM 767 C C . GLN A 1 97 ? -58.349 -15.111 -11.349 1.00 14.91 133 GLN A C 1
ATOM 768 O O . GLN A 1 97 ? -57.758 -14.158 -10.839 1.00 15.44 133 GLN A O 1
ATOM 774 N N . SER A 1 98 ? -57.754 -15.985 -12.156 1.00 14.25 134 SER A N 1
ATOM 775 C CA . SER A 1 98 ? -56.360 -15.853 -12.572 1.00 13.76 134 SER A CA 1
ATOM 776 C C . SER A 1 98 ? -56.289 -15.214 -13.948 1.00 13.77 134 SER A C 1
ATOM 777 O O . SER A 1 98 ? -57.237 -15.301 -14.729 1.00 13.36 134 SER A O 1
ATOM 780 N N A SER A 1 99 ? -55.154 -14.580 -14.237 0.50 13.88 135 SER A N 1
ATOM 781 N N B SER A 1 99 ? -55.162 -14.581 -14.258 0.50 13.71 135 SER A N 1
ATOM 782 C CA A SER A 1 99 ? -54.893 -14.008 -15.555 0.50 14.03 135 SER A CA 1
ATOM 783 C CA B SER A 1 99 ? -54.980 -13.987 -15.580 0.50 13.69 135 SER A CA 1
ATOM 784 C C A SER A 1 99 ? -54.924 -15.075 -16.641 0.50 14.02 135 SER A C 1
ATOM 785 C C B SER A 1 99 ? -54.873 -15.063 -16.667 0.50 13.86 135 SER A C 1
ATOM 786 O O A SER A 1 99 ? -55.299 -14.798 -17.777 0.50 14.13 135 SER A O 1
ATOM 787 O O B SER A 1 99 ? -55.104 -14.780 -17.838 0.50 13.98 135 SER A O 1
ATOM 792 N N . HIS A 1 100 ? -54.532 -16.294 -16.282 1.00 13.95 136 HIS A N 1
ATOM 793 C CA . HIS A 1 100 ? -54.604 -17.427 -17.202 1.00 14.34 136 HIS A CA 1
ATOM 794 C C . HIS A 1 100 ? -56.031 -17.608 -17.706 1.00 14.97 136 HIS A C 1
ATOM 795 O O . HIS A 1 100 ? -56.246 -17.827 -18.898 1.00 14.93 136 HIS A O 1
ATOM 802 N N . GLY A 1 101 ? -56.994 -17.484 -16.795 1.00 15.76 137 GLY A N 1
ATOM 803 C CA . GLY A 1 101 ? -58.395 -17.743 -17.104 1.00 16.72 137 GLY A CA 1
ATOM 804 C C . GLY A 1 101 ? -59.257 -16.510 -17.291 1.00 17.62 137 GLY A C 1
ATOM 805 O O . GLY A 1 101 ? -60.448 -16.636 -17.557 1.00 18.30 137 GLY A O 1
ATOM 806 N N . SER A 1 102 ? -58.672 -15.322 -17.150 1.00 18.75 138 SER A N 1
ATOM 807 C CA . SER A 1 102 ? -59.420 -14.072 -17.260 1.00 19.68 138 SER A CA 1
ATOM 808 C C . SER A 1 102 ? -58.590 -12.989 -17.944 1.00 20.08 138 SER A C 1
ATOM 809 O O . SER A 1 102 ? -57.657 -12.449 -17.354 1.00 19.84 138 SER A O 1
ATOM 812 N N . LYS A 1 103 ? -58.944 -12.664 -19.185 1.00 20.71 139 LYS A N 1
ATOM 813 C CA . LYS A 1 103 ? -58.225 -11.630 -19.933 1.00 21.47 139 LYS A CA 1
ATOM 814 C C . LYS A 1 103 ? -58.383 -10.242 -19.312 1.00 21.87 139 LYS A C 1
ATOM 815 O O . LYS A 1 103 ? -57.502 -9.393 -19.460 1.00 21.82 139 LYS A O 1
ATOM 821 N N . ASP A 1 104 ? -59.492 -10.019 -18.607 1.00 22.39 140 ASP A N 1
ATOM 822 C CA . ASP A 1 104 ? -59.801 -8.711 -18.020 1.00 22.92 140 ASP A CA 1
ATOM 823 C C . ASP A 1 104 ? -58.752 -8.199 -17.034 1.00 22.39 140 ASP A C 1
ATOM 824 O O . ASP A 1 104 ? -58.591 -6.992 -16.889 1.00 22.81 140 ASP A O 1
ATOM 829 N N . ILE A 1 105 ? -58.049 -9.101 -16.354 1.00 21.72 141 ILE A N 1
ATOM 830 C CA . ILE A 1 105 ? -57.029 -8.687 -15.390 1.00 21.14 141 ILE A CA 1
ATOM 831 C C . ILE A 1 105 ? -55.604 -8.830 -15.924 1.00 20.24 141 ILE A C 1
ATOM 832 O O . ILE A 1 105 ? -54.640 -8.649 -15.177 1.00 19.92 141 ILE A O 1
ATOM 837 N N . ARG A 1 106 ? -55.470 -9.145 -17.211 1.00 19.32 142 ARG A N 1
ATOM 838 C CA . ARG A 1 106 ? -54.156 -9.224 -17.833 1.00 18.71 142 ARG A CA 1
ATOM 839 C C . ARG A 1 106 ? -53.554 -7.834 -17.947 1.00 18.49 142 ARG A C 1
ATOM 840 O O . ARG A 1 106 ? -54.273 -6.836 -17.971 1.00 18.17 142 ARG A O 1
ATOM 848 N N . ARG A 1 107 ? -52.228 -7.787 -17.991 1.00 18.20 143 ARG A N 1
ATOM 849 C CA . ARG A 1 107 ? -51.487 -6.534 -17.945 1.00 18.29 143 ARG A CA 1
ATOM 850 C C . ARG A 1 107 ? -50.690 -6.277 -19.224 1.00 18.32 143 ARG A C 1
ATOM 851 O O . ARG A 1 107 ? -49.929 -5.312 -19.298 1.00 18.65 143 ARG A O 1
ATOM 859 N N . GLY A 1 108 ? -50.888 -7.131 -20.228 1.00 18.13 144 GLY A N 1
ATOM 860 C CA . GLY A 1 108 ? -50.225 -7.000 -21.521 1.00 18.08 144 GLY A CA 1
ATOM 861 C C . GLY A 1 108 ? -48.720 -7.130 -21.436 1.00 18.05 144 GLY A C 1
ATOM 862 O O . GLY A 1 108 ? -47.990 -6.445 -22.151 1.00 18.14 144 GLY A O 1
ATOM 863 N N . ILE A 1 109 ? -48.241 -8.024 -20.579 1.00 17.58 145 ILE A N 1
ATOM 864 C CA . ILE A 1 109 ? -46.811 -8.067 -20.300 1.00 17.70 145 ILE A CA 1
ATOM 865 C C . ILE A 1 109 ? -45.993 -8.635 -21.465 1.00 17.05 145 ILE A C 1
ATOM 866 O O . ILE A 1 109 ? -44.785 -8.422 -21.520 1.00 17.04 145 ILE A O 1
ATOM 871 N N . GLY A 1 110 ? -46.657 -9.329 -22.394 1.00 16.38 146 GLY A N 1
ATOM 872 C CA . GLY A 1 110 ? -46.028 -9.793 -23.628 1.00 15.93 146 GLY A CA 1
ATOM 873 C C . GLY A 1 110 ? -45.658 -11.260 -23.625 1.00 15.78 146 GLY A C 1
ATOM 874 O O . GLY A 1 110 ? -44.679 -11.656 -24.248 1.00 15.44 146 GLY A O 1
ATOM 875 N N . ILE A 1 111 ? -46.459 -12.077 -22.943 1.00 15.60 147 ILE A N 1
ATOM 876 C CA . ILE A 1 111 ? -46.152 -13.495 -22.787 1.00 15.63 147 ILE A CA 1
ATOM 877 C C . ILE A 1 111 ? -46.140 -14.196 -24.140 1.00 15.91 147 ILE A C 1
ATOM 878 O O . ILE A 1 111 ? -47.034 -13.990 -24.955 1.00 15.94 147 ILE A O 1
ATOM 883 N N . LYS A 1 112 ? -45.110 -15.006 -24.369 1.00 16.49 148 LYS A N 1
ATOM 884 C CA . LYS A 1 112 ? -44.952 -15.753 -25.605 1.00 16.89 148 LYS A CA 1
ATOM 885 C C . LYS A 1 112 ? -44.676 -17.213 -25.305 1.00 17.63 148 LYS A C 1
ATOM 886 O O . LYS A 1 112 ? -44.058 -17.540 -24.291 1.00 17.18 148 LYS A O 1
ATOM 892 N N . LYS A 1 113 ? -45.151 -18.077 -26.193 1.00 18.60 149 LYS A N 1
ATOM 893 C CA . LYS A 1 113 ? -44.787 -19.484 -26.204 1.00 19.70 149 LYS A CA 1
ATOM 894 C C . LYS A 1 113 ? -44.268 -19.796 -27.599 1.00 20.55 149 LYS A C 1
ATOM 895 O O . LYS A 1 113 ? -44.923 -19.467 -28.583 1.00 20.46 149 LYS A O 1
ATOM 901 N N . ASP A 1 114 ? -43.095 -20.418 -27.675 1.00 21.87 150 ASP A N 1
ATOM 902 C CA . ASP A 1 114 ? -42.467 -20.754 -28.956 1.00 23.03 150 ASP A CA 1
ATOM 903 C C . ASP A 1 114 ? -42.377 -19.521 -29.858 1.00 23.47 150 ASP A C 1
ATOM 904 O O . ASP A 1 114 ? -42.631 -19.599 -31.066 1.00 23.96 150 ASP A O 1
ATOM 909 N N . GLY A 1 115 ? -42.034 -18.383 -29.257 1.00 23.75 151 GLY A N 1
ATOM 910 C CA . GLY A 1 115 ? -41.872 -17.130 -29.986 1.00 24.04 151 GLY A CA 1
ATOM 911 C C . GLY A 1 115 ? -43.152 -16.433 -30.422 1.00 24.22 151 GLY A C 1
ATOM 912 O O . GLY A 1 115 ? -43.085 -15.364 -31.032 1.00 24.90 151 GLY A O 1
ATOM 913 N N . LYS A 1 116 ? -44.313 -17.013 -30.112 1.00 23.91 152 LYS A N 1
ATOM 914 C CA . LYS A 1 116 ? -45.597 -16.441 -30.515 1.00 23.96 152 LYS A CA 1
ATOM 915 C C . LYS A 1 116 ? -46.367 -15.953 -29.295 1.00 23.18 152 LYS A C 1
ATOM 916 O O . LYS A 1 116 ? -46.371 -16.626 -28.264 1.00 22.88 152 LYS A O 1
ATOM 922 N N . PRO A 1 117 ? -47.044 -14.797 -29.412 1.00 22.53 153 PRO A N 1
ATOM 923 C CA . PRO A 1 117 ? -47.773 -14.257 -28.269 1.00 22.11 153 PRO A CA 1
ATOM 924 C C . PRO A 1 117 ? -48.903 -15.167 -27.809 1.00 21.60 153 PRO A C 1
ATOM 925 O O . PRO A 1 117 ? -49.607 -15.747 -28.635 1.00 21.26 153 PRO A O 1
ATOM 929 N N . VAL A 1 118 ? -49.050 -15.299 -26.494 1.00 20.81 154 VAL A N 1
ATOM 930 C CA . VAL A 1 118 ? -50.133 -16.079 -25.915 1.00 20.41 154 VAL A CA 1
ATOM 931 C C . VAL A 1 118 ? -51.281 -15.126 -25.640 1.00 20.62 154 VAL A C 1
ATOM 932 O O . VAL A 1 118 ? -51.255 -14.356 -24.678 1.00 20.79 154 VAL A O 1
ATOM 936 N N . GLU A 1 119 ? -52.279 -15.161 -26.511 1.00 20.61 155 GLU A N 1
ATOM 937 C CA . GLU A 1 119 ? -53.410 -14.248 -26.413 1.00 21.09 155 GLU A CA 1
ATOM 938 C C . GLU A 1 119 ? -54.683 -14.916 -25.894 1.00 20.35 155 GLU A C 1
ATOM 939 O O . GLU A 1 119 ? -55.578 -14.231 -25.401 1.00 20.88 155 GLU A O 1
ATOM 945 N N A ASP A 1 120 ? -54.736 -16.244 -25.996 0.50 19.92 156 ASP A N 1
ATOM 946 N N B ASP A 1 120 ? -54.768 -16.238 -26.003 0.50 20.01 156 ASP A N 1
ATOM 947 C CA A ASP A 1 120 ? -55.880 -17.035 -25.554 0.50 19.51 156 ASP A CA 1
ATOM 948 C CA B ASP A 1 120 ? -55.953 -16.956 -25.556 0.50 19.64 156 ASP A CA 1
ATOM 949 C C A ASP A 1 120 ? -55.874 -17.213 -24.038 0.50 19.03 156 ASP A C 1
ATOM 950 C C B ASP A 1 120 ? -55.846 -17.288 -24.070 0.50 19.11 156 ASP A C 1
ATOM 951 O O A ASP A 1 120 ? -54.958 -16.761 -23.345 0.50 18.84 156 ASP A O 1
ATOM 952 O O B ASP A 1 120 ? -54.828 -17.012 -23.428 0.50 18.92 156 ASP A O 1
ATOM 961 N N . LEU A 1 121 ? -56.909 -17.873 -23.529 1.00 18.57 157 LEU A N 1
ATOM 962 C CA . LEU A 1 121 ? -56.917 -18.326 -22.151 1.00 17.78 157 LEU A CA 1
ATOM 963 C C . LEU A 1 121 ? -55.918 -19.461 -22.042 1.00 16.78 157 LEU A C 1
ATOM 964 O O . LEU A 1 121 ? -55.714 -20.219 -22.996 1.00 16.52 157 LEU A O 1
ATOM 969 N N . VAL A 1 122 ? -55.266 -19.547 -20.891 1.00 15.62 158 VAL A N 1
ATOM 970 C CA . VAL A 1 122 ? -54.423 -20.676 -20.578 1.00 14.82 158 VAL A CA 1
ATOM 971 C C . VAL A 1 122 ? -55.266 -21.522 -19.644 1.00 14.49 158 VAL A C 1
ATOM 972 O O . VAL A 1 122 ? -55.418 -21.194 -18.470 1.00 13.93 158 VAL A O 1
ATOM 976 N N . GLY A 1 123 ? -55.848 -22.583 -20.195 1.00 14.07 159 GLY A N 1
ATOM 977 C CA . GLY A 1 123 ? -56.867 -23.375 -19.502 1.00 14.02 159 GLY A CA 1
ATOM 978 C C . GLY A 1 123 ? -56.331 -24.648 -18.890 1.00 13.65 159 GLY A C 1
ATOM 979 O O . GLY A 1 123 ? -55.140 -24.942 -18.989 1.00 13.44 159 GLY A O 1
ATOM 980 N N . CYS A 1 124 ? -57.223 -25.413 -18.262 1.00 13.83 160 CYS A N 1
ATOM 981 C CA . CYS A 1 124 ? -56.840 -26.644 -17.572 1.00 13.54 160 CYS A CA 1
ATOM 982 C C . CYS A 1 124 ? -56.043 -27.554 -18.493 1.00 13.60 160 CYS A C 1
ATOM 983 O O . CYS A 1 124 ? -55.023 -28.104 -18.095 1.00 13.15 160 CYS A O 1
ATOM 986 N N . ALA A 1 125 ? -56.521 -27.717 -19.728 1.00 13.93 161 ALA A N 1
ATOM 987 C CA . ALA A 1 125 ? -55.897 -28.644 -20.676 1.00 14.06 161 ALA A CA 1
ATOM 988 C C . ALA A 1 125 ? -54.531 -28.156 -21.152 1.00 14.33 161 ALA A C 1
ATOM 989 O O . ALA A 1 125 ? -53.665 -28.962 -21.487 1.00 14.35 161 ALA A O 1
ATOM 991 N N . ASP A 1 126 ? -54.343 -26.840 -21.172 1.00 14.85 162 ASP A N 1
ATOM 992 C CA . ASP A 1 126 ? -53.068 -26.254 -21.577 1.00 15.14 162 ASP A CA 1
ATOM 993 C C . ASP A 1 126 ? -51.962 -26.603 -20.592 1.00 15.05 162 ASP A C 1
ATOM 994 O O . ASP A 1 126 ? -50.811 -26.802 -20.990 1.00 15.52 162 ASP A O 1
ATOM 999 N N . CYS A 1 127 ? -52.311 -26.706 -19.310 1.00 14.33 163 CYS A N 1
ATOM 1000 C CA . CYS A 1 127 ? -51.334 -27.056 -18.284 1.00 13.99 163 CYS A CA 1
ATOM 1001 C C . CYS A 1 127 ? -51.319 -28.540 -17.916 1.00 13.99 163 CYS A C 1
ATOM 1002 O O . CYS A 1 127 ? -50.283 -29.057 -17.517 1.00 14.32 163 CYS A O 1
ATOM 1005 N N . HIS A 1 128 ? -52.456 -29.223 -18.050 1.00 13.96 164 HIS A N 1
ATOM 1006 C CA . HIS A 1 128 ? -52.568 -30.619 -17.604 1.00 14.06 164 HIS A CA 1
ATOM 1007 C C . HIS A 1 128 ? -52.733 -31.662 -18.717 1.00 14.49 164 HIS A C 1
ATOM 1008 O O . HIS A 1 128 ? -52.701 -32.861 -18.443 1.00 14.44 164 HIS A O 1
ATOM 1015 N N . GLY A 1 129 ? -52.912 -31.212 -19.954 1.00 14.89 165 GLY A N 1
ATOM 1016 C CA . GLY A 1 129 ? -53.169 -32.114 -21.077 1.00 15.21 165 GLY A CA 1
ATOM 1017 C C . GLY A 1 129 ? -54.659 -32.268 -21.304 1.00 15.59 165 GLY A C 1
ATOM 1018 O O . GLY A 1 129 ? -55.459 -31.942 -20.427 1.00 15.18 165 GLY A O 1
ATOM 1019 N N A ASN A 1 130 ? -55.022 -32.764 -22.489 0.50 15.72 166 ASN A N 1
ATOM 1020 N N B ASN A 1 130 ? -55.040 -32.765 -22.479 0.50 15.73 166 ASN A N 1
ATOM 1021 C CA A ASN A 1 130 ? -56.423 -32.906 -22.895 0.50 16.06 166 ASN A CA 1
ATOM 1022 C CA B ASN A 1 130 ? -56.455 -32.885 -22.831 0.50 16.05 166 ASN A CA 1
ATOM 1023 C C A ASN A 1 130 ? -57.018 -34.277 -22.587 0.50 16.06 166 ASN A C 1
ATOM 1024 C C B ASN A 1 130 ? -57.027 -34.293 -22.663 0.50 16.05 166 ASN A C 1
ATOM 1025 O O A ASN A 1 130 ? -58.233 -34.408 -22.454 0.50 16.35 166 ASN A O 1
ATOM 1026 O O B ASN A 1 130 ? -58.242 -34.464 -22.709 0.50 16.28 166 ASN A O 1
ATOM 1035 N N . ASN A 1 131 ? -56.159 -35.288 -22.481 1.00 16.13 167 ASN A N 1
ATOM 1036 C CA . ASN A 1 131 ? -56.582 -36.672 -22.257 1.00 16.12 167 ASN A CA 1
ATOM 1037 C C . ASN A 1 131 ? -56.631 -36.981 -20.768 1.00 15.74 167 ASN A C 1
ATOM 1038 O O . ASN A 1 131 ? -55.602 -36.949 -20.086 1.00 15.47 167 ASN A O 1
ATOM 1043 N N . HIS A 1 132 ? -57.816 -37.321 -20.275 1.00 15.38 168 HIS A N 1
ATOM 1044 C CA . HIS A 1 132 ? -58.019 -37.468 -18.836 1.00 15.33 168 HIS A CA 1
ATOM 1045 C C . HIS A 1 132 ? -57.357 -38.718 -18.254 1.00 15.41 168 HIS A C 1
ATOM 1046 O O . HIS A 1 132 ? -57.261 -38.863 -17.034 1.00 15.21 168 HIS A O 1
ATOM 1053 N N . GLN A 1 133 ? -56.900 -39.617 -19.128 1.00 15.58 169 GLN A N 1
ATOM 1054 C CA . GLN A 1 133 ? -56.121 -40.778 -18.715 1.00 15.67 169 GLN A CA 1
ATOM 1055 C C . GLN A 1 133 ? -54.619 -40.550 -18.883 1.00 15.68 169 GLN A C 1
ATOM 1056 O O . GLN A 1 133 ? -53.813 -41.433 -18.574 1.00 15.44 169 GLN A O 1
ATOM 1062 N N . LYS A 1 134 ? -54.249 -39.368 -19.368 1.00 15.84 170 LYS A N 1
ATOM 1063 C CA . LYS A 1 134 ? -52.847 -39.000 -19.532 1.00 16.28 170 LYS A CA 1
ATOM 1064 C C . LYS A 1 134 ? -52.601 -37.597 -18.992 1.00 15.88 170 LYS A C 1
ATOM 1065 O O . LYS A 1 134 ? -51.839 -36.823 -19.573 1.00 16.06 170 LYS A O 1
ATOM 1071 N N . LEU A 1 135 ? -53.240 -37.273 -17.871 1.00 15.16 171 LEU A N 1
ATOM 1072 C CA . LEU A 1 135 ? -53.091 -35.951 -17.282 1.00 14.86 171 LEU A CA 1
ATOM 1073 C C . LEU A 1 135 ? -51.663 -35.741 -16.801 1.00 14.66 171 LEU A C 1
ATOM 1074 O O . LEU A 1 135 ? -50.961 -36.683 -16.432 1.00 14.74 171 LEU A O 1
ATOM 1079 N N . GLU A 1 136 ? -51.245 -34.485 -16.834 1.00 14.79 172 GLU A N 1
ATOM 1080 C CA . GLU A 1 136 ? -49.881 -34.107 -16.526 1.00 15.04 172 GLU A CA 1
ATOM 1081 C C . GLU A 1 136 ? -49.871 -33.350 -15.216 1.00 14.43 172 GLU A C 1
ATOM 1082 O O . GLU A 1 136 ? -50.776 -32.565 -14.950 1.00 14.14 172 GLU A O 1
ATOM 1088 N N . MET A 1 137 ? -48.858 -33.605 -14.395 1.00 14.17 173 MET A N 1
ATOM 1089 C CA . MET A 1 137 ? -48.676 -32.882 -13.145 1.00 14.07 173 MET A CA 1
ATOM 1090 C C . MET A 1 137 ? -47.390 -32.071 -13.277 1.00 13.93 173 MET A C 1
ATOM 1091 O O . MET A 1 137 ? -46.287 -32.628 -13.205 1.00 13.83 173 MET A O 1
ATOM 1096 N N . PRO A 1 138 ? -47.527 -30.754 -13.503 1.00 13.77 174 PRO A N 1
ATOM 1097 C CA . PRO A 1 138 ? -46.382 -29.955 -13.936 1.00 13.74 174 PRO A CA 1
ATOM 1098 C C . PRO A 1 138 ? -45.375 -29.601 -12.857 1.00 13.77 174 PRO A C 1
ATOM 1099 O O . PRO A 1 138 ? -45.645 -29.758 -11.657 1.00 14.21 174 PRO A O 1
ATOM 1103 N N . THR A 1 139 ? -44.214 -29.143 -13.321 1.00 12.99 175 THR A N 1
ATOM 1104 C CA . THR A 1 139 ? -43.205 -28.490 -12.505 1.00 12.63 175 THR A CA 1
ATOM 1105 C C . THR A 1 139 ? -42.966 -27.117 -13.136 1.00 12.58 175 THR A C 1
ATOM 1106 O O . THR A 1 139 ? -43.691 -26.721 -14.053 1.00 12.17 175 THR A O 1
ATOM 1110 N N . TYR A 1 140 ? -41.945 -26.402 -12.667 1.00 12.44 176 TYR A N 1
ATOM 1111 C CA . TYR A 1 140 ? -41.536 -25.140 -13.298 1.00 12.76 176 TYR A CA 1
ATOM 1112 C C . TYR A 1 140 ? -41.268 -25.290 -14.801 1.00 13.20 176 TYR A C 1
ATOM 1113 O O . TYR A 1 140 ? -41.284 -24.310 -15.533 1.00 13.31 176 TYR A O 1
ATOM 1122 N N . LYS A 1 141 ? -41.012 -26.514 -15.256 1.00 13.90 177 LYS A N 1
ATOM 1123 C CA . LYS A 1 141 ? -40.710 -26.757 -16.668 1.00 14.57 177 LYS A CA 1
ATOM 1124 C C . LYS A 1 141 ? -41.845 -26.326 -17.581 1.00 14.10 177 LYS A C 1
ATOM 1125 O O . LYS A 1 141 ? -41.603 -25.750 -18.641 1.00 14.44 177 LYS A O 1
ATOM 1131 N N . LEU A 1 142 ? -43.079 -26.591 -17.164 1.00 13.63 178 LEU A N 1
ATOM 1132 C CA . LEU A 1 142 ? -44.250 -26.080 -17.868 1.00 13.39 178 LEU A CA 1
ATOM 1133 C C . LEU A 1 142 ? -44.249 -24.560 -17.884 1.00 13.19 178 LEU A C 1
ATOM 1134 O O . LEU A 1 142 ? -44.408 -23.944 -18.937 1.00 12.93 178 LEU A O 1
ATOM 1139 N N . CYS A 1 143 ? -44.083 -23.955 -16.710 1.00 13.03 179 CYS A N 1
ATOM 1140 C CA . CYS A 1 143 ? -44.154 -22.498 -16.591 1.00 12.69 179 CYS A CA 1
ATOM 1141 C C . CYS A 1 143 ? -43.088 -21.839 -17.449 1.00 12.80 179 CYS A C 1
ATOM 1142 O O . CYS A 1 143 ? -43.313 -20.767 -18.009 1.00 13.00 179 CYS A O 1
ATOM 1145 N N . ASN A 1 144 ? -41.935 -22.491 -17.555 1.00 13.04 180 ASN A N 1
ATOM 1146 C CA . ASN A 1 144 ? -40.849 -21.993 -18.389 1.00 13.37 180 ASN A CA 1
ATOM 1147 C C . ASN A 1 144 ? -41.266 -21.720 -19.836 1.00 13.64 180 ASN A C 1
ATOM 1148 O O . ASN A 1 144 ? -40.706 -20.830 -20.481 1.00 13.87 180 ASN A O 1
ATOM 1153 N N . ASP A 1 145 ? -42.238 -22.483 -20.340 1.00 13.85 181 ASP A N 1
ATOM 1154 C CA . ASP A 1 145 ? -42.743 -22.297 -21.710 1.00 14.14 181 ASP A CA 1
ATOM 1155 C C . ASP A 1 145 ? -43.176 -20.864 -21.976 1.00 13.69 181 ASP A C 1
ATOM 1156 O O . ASP A 1 145 ? -43.023 -20.366 -23.089 1.00 13.87 181 ASP A O 1
ATOM 1161 N N . CYS A 1 146 ? -43.740 -20.212 -20.958 1.00 13.20 182 CYS A N 1
ATOM 1162 C CA . CYS A 1 146 ? -44.271 -18.864 -21.112 1.00 12.88 182 CYS A CA 1
ATOM 1163 C C . CYS A 1 146 ? -43.657 -17.822 -20.191 1.00 12.42 182 CYS A C 1
ATOM 1164 O O . CYS A 1 146 ? -43.806 -16.636 -20.448 1.00 12.76 182 CYS A O 1
ATOM 1167 N N . HIS A 1 147 ? -42.969 -18.260 -19.137 1.00 11.89 183 HIS A N 1
ATOM 1168 C CA . HIS A 1 147 ? -42.356 -17.352 -18.166 1.00 11.61 183 HIS A CA 1
ATOM 1169 C C . HIS A 1 147 ? -40.884 -17.703 -17.975 1.00 11.66 183 HIS A C 1
ATOM 1170 O O . HIS A 1 147 ? -40.473 -18.083 -16.879 1.00 11.82 183 HIS A O 1
ATOM 1177 N N . PRO A 1 148 ? -40.079 -17.583 -19.045 1.00 11.72 184 PRO A N 1
ATOM 1178 C CA . PRO A 1 148 ? -38.670 -17.971 -18.969 1.00 11.70 184 PRO A CA 1
ATOM 1179 C C . PRO A 1 148 ? -37.818 -17.148 -18.001 1.00 11.50 184 PRO A C 1
ATOM 1180 O O . PRO A 1 148 ? -36.872 -17.682 -17.432 1.00 11.86 184 PRO A O 1
ATOM 1184 N N . LYS A 1 149 ? -38.137 -15.867 -17.829 1.00 11.57 185 LYS A N 1
ATOM 1185 C CA . LYS A 1 149 ? -37.336 -14.996 -16.982 1.00 11.22 185 LYS A CA 1
ATOM 1186 C C . LYS A 1 149 ? -37.438 -15.436 -15.534 1.00 10.93 185 LYS A C 1
ATOM 1187 O O . LYS A 1 149 ? -36.429 -15.620 -14.863 1.00 10.51 185 LYS A O 1
ATOM 1193 N N . GLU A 1 150 ? -38.671 -15.603 -15.074 1.00 10.63 186 GLU A N 1
ATOM 1194 C CA . GLU A 1 150 ? -38.944 -15.975 -13.697 1.00 10.69 186 GLU A CA 1
ATOM 1195 C C . GLU A 1 150 ? -38.429 -17.384 -13.414 1.00 10.64 186 GLU A C 1
ATOM 1196 O O . GLU A 1 150 ? -37.881 -17.648 -12.342 1.00 10.43 186 GLU A O 1
ATOM 1202 N N . THR A 1 151 ? -38.592 -18.279 -14.385 1.00 10.92 187 THR A N 1
ATOM 1203 C CA . THR A 1 151 ? -38.115 -19.647 -14.240 1.00 11.00 187 THR A CA 1
ATOM 1204 C C . THR A 1 151 ? -36.595 -19.687 -14.179 1.00 11.18 187 THR A C 1
ATOM 1205 O O . THR A 1 151 ? -36.030 -20.331 -13.302 1.00 11.18 187 THR A O 1
ATOM 1209 N N . ALA A 1 152 ? -35.928 -18.989 -15.096 1.00 11.26 188 ALA A N 1
ATOM 1210 C CA . ALA A 1 152 ? -34.467 -18.940 -15.086 1.00 11.32 188 ALA A CA 1
ATOM 1211 C C . ALA A 1 152 ? -33.940 -18.484 -13.729 1.00 11.44 188 ALA A C 1
ATOM 1212 O O . ALA A 1 152 ? -33.009 -19.082 -13.182 1.00 11.89 188 ALA A O 1
ATOM 1214 N N . GLU A 1 153 ? -34.547 -17.440 -13.175 1.00 11.33 189 GLU A N 1
ATOM 1215 C CA . GLU A 1 153 ? -34.157 -16.938 -11.853 1.00 11.33 189 GLU A CA 1
ATOM 1216 C C . GLU A 1 153 ? -34.452 -17.943 -10.740 1.00 11.11 189 GLU A C 1
ATOM 1217 O O . GLU A 1 153 ? -33.616 -18.181 -9.878 1.00 10.78 189 GLU A O 1
ATOM 1223 N N . HIS A 1 154 ? -35.635 -18.547 -10.785 1.00 11.22 190 HIS A N 1
ATOM 1224 C CA . HIS A 1 154 ? -36.009 -19.609 -9.849 1.00 11.34 190 HIS A CA 1
ATOM 1225 C C . HIS A 1 154 ? -34.994 -20.756 -9.876 1.00 11.50 190 HIS A C 1
ATOM 1226 O O . HIS A 1 154 ? -34.768 -21.417 -8.860 1.00 11.76 190 HIS A O 1
ATOM 1233 N N . ARG A 1 155 ? -34.384 -20.969 -11.043 1.00 11.58 191 ARG A N 1
ATOM 1234 C CA . ARG A 1 155 ? -33.400 -22.027 -11.251 1.00 11.98 191 ARG A CA 1
ATOM 1235 C C . ARG A 1 155 ? -31.944 -21.570 -11.123 1.00 11.93 191 ARG A C 1
ATOM 1236 O O . ARG A 1 155 ? -31.036 -22.348 -11.412 1.00 12.46 191 ARG A O 1
ATOM 1244 N N . ALA A 1 156 ? -31.722 -20.330 -10.684 1.00 11.92 192 ALA A N 1
ATOM 1245 C CA . ALA A 1 156 ? -30.380 -19.732 -10.658 1.00 11.91 192 ALA A CA 1
ATOM 1246 C C . ALA A 1 156 ? -29.702 -19.793 -9.290 1.00 12.04 192 ALA A C 1
ATOM 1247 O O . ALA A 1 156 ? -28.550 -19.386 -9.153 1.00 11.54 192 ALA A O 1
ATOM 1249 N N . GLY A 1 157 ? -30.403 -20.292 -8.279 1.00 11.81 193 GLY A N 1
ATOM 1250 C CA . GLY A 1 157 ? -29.855 -20.315 -6.928 1.00 12.11 193 GLY A CA 1
ATOM 1251 C C . GLY A 1 157 ? -28.795 -21.380 -6.737 1.00 12.16 193 GLY A C 1
ATOM 1252 O O . GLY A 1 157 ? -28.670 -22.301 -7.549 1.00 12.05 193 GLY A O 1
ATOM 1253 N N . GLY A 1 158 ? -28.030 -21.248 -5.658 1.00 12.18 194 GLY A N 1
ATOM 1254 C CA . GLY A 1 158 ? -27.017 -22.231 -5.305 1.00 12.31 194 GLY A CA 1
ATOM 1255 C C . GLY A 1 158 ? -27.532 -23.172 -4.237 1.00 12.52 194 GLY A C 1
ATOM 1256 O O . GLY A 1 158 ? -28.732 -23.204 -3.941 1.00 12.55 194 GLY A O 1
ATOM 1257 N N . LEU A 1 159 ? -26.629 -23.945 -3.651 1.00 12.38 195 LEU A N 1
ATOM 1258 C CA . LEU A 1 159 ? -27.002 -24.790 -2.535 1.00 12.81 195 LEU A CA 1
ATOM 1259 C C . LEU A 1 159 ? -27.561 -23.884 -1.438 1.00 12.32 195 LEU A C 1
ATOM 1260 O O . LEU A 1 159 ? -27.032 -22.797 -1.190 1.00 12.10 195 LEU A O 1
ATOM 1265 N N . GLY A 1 160 ? -28.640 -24.323 -0.804 1.00 11.96 196 GLY A N 1
ATOM 1266 C CA . GLY A 1 160 ? -29.290 -23.527 0.232 1.00 11.65 196 GLY A CA 1
ATOM 1267 C C . GLY A 1 160 ? -30.425 -22.661 -0.278 1.00 11.45 196 GLY A C 1
ATOM 1268 O O . GLY A 1 160 ? -31.057 -21.936 0.500 1.00 11.48 196 GLY A O 1
ATOM 1269 N N . SER A 1 161 ? -30.679 -22.731 -1.582 1.00 10.70 197 SER A N 1
ATOM 1270 C CA . SER A 1 161 ? -31.752 -21.990 -2.217 1.00 10.56 197 SER A CA 1
ATOM 1271 C C . SER A 1 161 ? -32.872 -22.920 -2.633 1.00 10.50 197 SER A C 1
ATOM 1272 O O . SER A 1 161 ? -32.724 -24.147 -2.620 1.00 10.61 197 SER A O 1
ATOM 1275 N N . HIS A 1 162 ? -33.976 -22.320 -3.057 1.00 10.22 198 HIS A N 1
ATOM 1276 C CA . HIS A 1 162 ? -35.098 -23.074 -3.609 1.00 10.07 198 HIS A CA 1
ATOM 1277 C C . HIS A 1 162 ? -34.631 -24.006 -4.714 1.00 10.12 198 HIS A C 1
ATOM 1278 O O . HIS A 1 162 ? -35.103 -25.129 -4.814 1.00 10.16 198 HIS A O 1
ATOM 1285 N N . THR A 1 163 ? -33.689 -23.532 -5.526 1.00 9.91 199 THR A N 1
ATOM 1286 C CA . THR A 1 163 ? -33.229 -24.258 -6.711 1.00 9.99 199 THR A CA 1
ATOM 1287 C C . THR A 1 163 ? -32.818 -25.715 -6.473 1.00 10.23 199 THR A C 1
ATOM 1288 O O . THR A 1 163 ? -33.092 -26.574 -7.315 1.00 10.10 199 THR A O 1
ATOM 1292 N N . HIS A 1 164 ? -32.158 -25.996 -5.351 1.00 10.23 200 HIS A N 1
ATOM 1293 C CA . HIS A 1 164 ? -31.706 -27.361 -5.058 1.00 10.65 200 HIS A CA 1
ATOM 1294 C C . HIS A 1 164 ? -32.267 -27.901 -3.750 1.00 10.47 200 HIS A C 1
ATOM 1295 O O . HIS A 1 164 ? -31.724 -28.857 -3.187 1.00 10.71 200 HIS A O 1
ATOM 1302 N N . ALA A 1 165 ? -33.357 -27.297 -3.279 1.00 10.66 201 ALA A N 1
ATOM 1303 C CA . ALA A 1 165 ? -33.969 -27.661 -2.001 1.00 10.70 201 ALA A CA 1
ATOM 1304 C C . ALA A 1 165 ? -34.251 -29.154 -1.871 1.00 10.79 201 ALA A C 1
ATOM 1305 O O . ALA A 1 165 ? -34.050 -29.735 -0.806 1.00 10.97 201 ALA A O 1
ATOM 1307 N N . TYR A 1 166 ? -34.719 -29.771 -2.953 1.00 10.94 202 TYR A N 1
ATOM 1308 C CA . TYR A 1 166 ? -35.092 -31.183 -2.929 1.00 10.97 202 TYR A CA 1
ATOM 1309 C C . TYR A 1 166 ? -33.986 -32.048 -3.526 1.00 11.21 202 TYR A C 1
ATOM 1310 O O . TYR A 1 166 ? -33.500 -32.988 -2.888 1.00 10.76 202 TYR A O 1
ATOM 1319 N N . THR A 1 167 ? -33.571 -31.702 -4.742 1.00 11.36 203 THR A N 1
ATOM 1320 C CA . THR A 1 167 ? -32.621 -32.516 -5.495 1.00 11.42 203 THR A CA 1
ATOM 1321 C C . THR A 1 167 ? -31.352 -32.774 -4.696 1.00 11.59 203 THR A C 1
ATOM 1322 O O . THR A 1 167 ? -30.838 -33.896 -4.680 1.00 11.88 203 THR A O 1
ATOM 1326 N N . VAL A 1 168 ? -30.865 -31.744 -4.011 1.00 11.58 204 VAL A N 1
ATOM 1327 C CA . VAL A 1 168 ? -29.697 -31.885 -3.173 1.00 11.38 204 VAL A CA 1
ATOM 1328 C C . VAL A 1 168 ? -30.089 -32.014 -1.702 1.00 11.48 204 VAL A C 1
ATOM 1329 O O . VAL A 1 168 ? -29.727 -32.992 -1.052 1.00 11.32 204 VAL A O 1
ATOM 1333 N N . ASN A 1 169 ? -30.854 -31.060 -1.183 1.00 11.18 205 ASN A N 1
ATOM 1334 C CA . ASN A 1 169 ? -31.035 -30.979 0.260 1.00 11.29 205 ASN A CA 1
ATOM 1335 C C . ASN A 1 169 ? -32.175 -31.803 0.848 1.00 11.16 205 ASN A C 1
ATOM 1336 O O . ASN A 1 169 ? -32.411 -31.755 2.044 1.00 11.73 205 ASN A O 1
ATOM 1341 N N . VAL A 1 170 ? -32.843 -32.597 0.021 1.00 10.92 206 VAL A N 1
ATOM 1342 C CA . VAL A 1 170 ? -33.619 -33.725 0.528 1.00 10.85 206 VAL A CA 1
ATOM 1343 C C . VAL A 1 170 ? -32.832 -34.998 0.247 1.00 11.08 206 VAL A C 1
ATOM 1344 O O . VAL A 1 170 ? -32.473 -35.726 1.171 1.00 11.00 206 VAL A O 1
ATOM 1348 N N . LEU A 1 171 ? -32.525 -35.235 -1.025 1.00 11.29 207 LEU A N 1
ATOM 1349 C CA . LEU A 1 171 ? -31.964 -36.517 -1.443 1.00 11.54 207 LEU A CA 1
ATOM 1350 C C . LEU A 1 171 ? -30.568 -36.815 -0.883 1.00 11.81 207 LEU A C 1
ATOM 1351 O O . LEU A 1 171 ? -30.199 -37.983 -0.774 1.00 12.12 207 LEU A O 1
ATOM 1356 N N . GLU A 1 172 ? -29.805 -35.783 -0.524 1.00 12.13 208 GLU A N 1
ATOM 1357 C CA . GLU A 1 172 ? -28.469 -35.981 0.056 1.00 12.41 208 GLU A CA 1
ATOM 1358 C C . GLU A 1 172 ? -28.407 -35.729 1.555 1.00 12.91 208 GLU A C 1
ATOM 1359 O O . GLU A 1 172 ? -27.344 -35.885 2.165 1.00 13.28 208 GLU A O 1
ATOM 1365 N N . PHE A 1 173 ? -29.522 -35.329 2.162 1.00 13.20 209 PHE A N 1
ATOM 1366 C CA . PHE A 1 173 ? -29.458 -34.792 3.513 1.00 13.31 209 PHE A CA 1
ATOM 1367 C C . PHE A 1 173 ? -29.573 -35.864 4.585 1.00 13.29 209 PHE A C 1
ATOM 1368 O O . PHE A 1 173 ? -30.516 -36.657 4.594 1.00 13.30 209 PHE A O 1
ATOM 1376 N N . SER A 1 174 ? -28.606 -35.843 5.499 1.00 13.47 210 SER A N 1
ATOM 1377 C CA . SER A 1 174 ? -28.491 -36.815 6.577 1.00 13.81 210 SER A CA 1
ATOM 1378 C C . SER A 1 174 ? -29.789 -37.085 7.334 1.00 13.81 210 SER A C 1
ATOM 1379 O O . SER A 1 174 ? -30.160 -38.237 7.524 1.00 13.83 210 SER A O 1
ATOM 1382 N N . TRP A 1 175 ? -30.467 -36.030 7.782 1.00 13.91 211 TRP A N 1
ATOM 1383 C CA . TRP A 1 175 ? -31.660 -36.209 8.617 1.00 13.94 211 TRP A CA 1
ATOM 1384 C C . TRP A 1 175 ? -32.806 -36.795 7.831 1.00 13.97 211 TRP A C 1
ATOM 1385 O O . TRP A 1 175 ? -33.679 -37.458 8.399 1.00 14.37 211 TRP A O 1
ATOM 1396 N N . HIS A 1 176 ? -32.816 -36.546 6.526 1.00 13.40 212 HIS A N 1
ATOM 1397 C CA . HIS A 1 176 ? -33.842 -37.120 5.681 1.00 13.25 212 HIS A CA 1
ATOM 1398 C C . HIS A 1 176 ? -33.554 -38.581 5.356 1.00 13.27 212 HIS A C 1
ATOM 1399 O O . HIS A 1 176 ? -34.399 -39.451 5.558 1.00 13.05 212 HIS A O 1
ATOM 1406 N N . VAL A 1 177 ? -32.356 -38.840 4.850 1.00 13.52 213 VAL A N 1
ATOM 1407 C CA . VAL A 1 177 ? -31.971 -40.186 4.438 1.00 13.70 213 VAL A CA 1
ATOM 1408 C C . VAL A 1 177 ? -31.812 -41.108 5.653 1.00 13.65 213 VAL A C 1
ATOM 1409 O O . VAL A 1 177 ? -31.950 -42.323 5.533 1.00 13.68 213 VAL A O 1
ATOM 1413 N N . GLY A 1 178 ? -31.553 -40.521 6.821 1.00 13.55 214 GLY A N 1
ATOM 1414 C CA . GLY A 1 178 ? -31.379 -41.286 8.057 1.00 13.52 214 GLY A CA 1
ATOM 1415 C C . GLY A 1 178 ? -32.652 -41.755 8.748 1.00 13.44 214 GLY A C 1
ATOM 1416 O O . GLY A 1 178 ? -32.578 -42.410 9.790 1.00 13.29 214 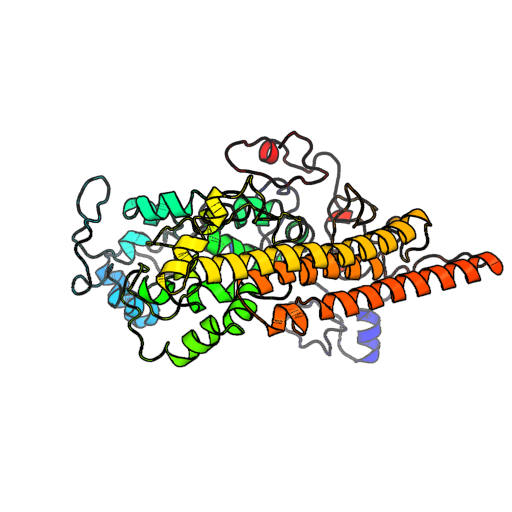GLY A O 1
ATOM 1417 N N . LYS A 1 179 ? -33.818 -41.433 8.190 1.00 13.16 215 LYS A N 1
ATOM 1418 C CA . LYS A 1 179 ? -35.088 -41.736 8.846 1.00 13.14 215 LYS A CA 1
ATOM 1419 C C . LYS A 1 179 ? -36.067 -42.476 7.936 1.00 13.29 215 LYS A C 1
ATOM 1420 O O . LYS A 1 179 ? -35.997 -42.353 6.713 1.00 13.27 215 LYS A O 1
ATOM 1426 N N . PRO A 1 180 ? -37.000 -43.244 8.534 1.00 13.34 216 PRO A N 1
ATOM 1427 C CA . PRO A 1 180 ? -38.051 -43.866 7.736 1.00 13.09 216 PRO A CA 1
ATOM 1428 C C . PRO A 1 180 ? -38.830 -42.822 6.942 1.00 12.78 216 PRO A C 1
ATOM 1429 O O . PRO A 1 180 ? -39.122 -41.748 7.459 1.00 12.63 216 PRO A O 1
ATOM 1433 N N . ALA A 1 181 ? -39.170 -43.150 5.702 1.00 12.61 217 ALA A N 1
ATOM 1434 C CA . ALA A 1 181 ? -39.706 -42.162 4.766 1.00 12.59 217 ALA A CA 1
ATOM 1435 C C . ALA A 1 181 ? -40.949 -41.449 5.283 1.00 12.52 217 ALA A C 1
ATOM 1436 O O . ALA A 1 181 ? -41.072 -40.233 5.139 1.00 12.44 217 ALA A O 1
ATOM 1438 N N . GLU A 1 182 ? -41.862 -42.196 5.899 1.00 12.43 218 GLU A N 1
ATOM 1439 C CA . GLU A 1 182 ? -43.118 -41.612 6.370 1.00 12.60 218 GLU A CA 1
ATOM 1440 C C . GLU A 1 182 ? -42.933 -40.625 7.520 1.00 12.55 218 GLU A C 1
ATOM 1441 O O . GLU A 1 182 ? -43.823 -39.822 7.795 1.00 13.52 218 GLU A O 1
ATOM 1447 N N . GLU A 1 183 ? -41.789 -40.683 8.192 1.00 12.15 219 GLU A N 1
ATOM 1448 C CA . GLU A 1 183 ? -41.475 -39.718 9.238 1.00 12.06 219 GLU A CA 1
ATOM 1449 C C . GLU A 1 183 ? -41.170 -38.325 8.677 1.00 11.85 219 GLU A C 1
ATOM 1450 O O . GLU A 1 183 ? -41.406 -37.315 9.340 1.00 12.10 219 GLU A O 1
ATOM 1456 N N . VAL A 1 184 ? -40.651 -38.283 7.455 1.00 11.66 220 VAL A N 1
ATOM 1457 C CA . VAL A 1 184 ? -40.082 -37.062 6.902 1.00 11.53 220 VAL A CA 1
ATOM 1458 C C . VAL A 1 184 ? -40.719 -36.639 5.579 1.00 11.43 220 VAL A C 1
ATOM 1459 O O . VAL A 1 184 ? -40.159 -35.832 4.846 1.00 11.28 220 VAL A O 1
ATOM 1463 N N . THR A 1 185 ? -41.907 -37.164 5.301 1.00 11.41 221 THR A N 1
ATOM 1464 C CA . THR A 1 185 ? -42.690 -36.771 4.129 1.00 11.23 221 THR A CA 1
ATOM 1465 C C . THR A 1 185 ? -42.772 -35.254 3.959 1.00 11.06 221 THR A C 1
ATOM 1466 O O . THR A 1 185 ? -42.529 -34.733 2.870 1.00 10.83 221 THR A O 1
ATOM 1470 N N . GLY A 1 186 ? -43.091 -34.556 5.045 1.00 11.02 222 GLY A N 1
ATOM 1471 C CA . GLY A 1 186 ? -43.205 -33.096 5.039 1.00 10.97 222 GLY A CA 1
ATOM 1472 C C . GLY A 1 186 ? -41.915 -32.381 4.676 1.00 10.89 222 GLY A C 1
ATOM 1473 O O . GLY A 1 186 ? -41.943 -31.273 4.151 1.00 10.98 222 GLY A O 1
ATOM 1474 N N . CYS A 1 187 ? -40.781 -33.003 4.977 1.00 11.05 223 CYS A N 1
ATOM 1475 C CA . CYS A 1 187 ? -39.490 -32.473 4.563 1.00 11.28 223 CYS A CA 1
ATOM 1476 C C . CYS A 1 187 ? -39.341 -32.534 3.059 1.00 11.52 223 CYS A C 1
ATOM 1477 O O . CYS A 1 187 ? -38.965 -31.549 2.423 1.00 11.45 223 CYS A O 1
ATOM 1480 N N . ALA A 1 188 ? -39.612 -33.713 2.499 1.00 11.47 224 ALA A N 1
ATOM 1481 C CA . ALA A 1 188 ? -39.535 -33.908 1.056 1.00 11.71 224 ALA A CA 1
ATOM 1482 C C . ALA A 1 188 ? -40.431 -32.913 0.341 1.00 11.67 224 ALA A C 1
ATOM 1483 O O . ALA A 1 188 ? -40.021 -32.286 -0.631 1.00 11.96 224 ALA A O 1
ATOM 1485 N N . HIS A 1 189 ? -41.650 -32.752 0.842 1.00 11.93 225 HIS A N 1
ATOM 1486 C CA . HIS A 1 189 ? -42.630 -31.910 0.172 1.00 11.93 225 HIS A CA 1
ATOM 1487 C C . HIS A 1 189 ? -42.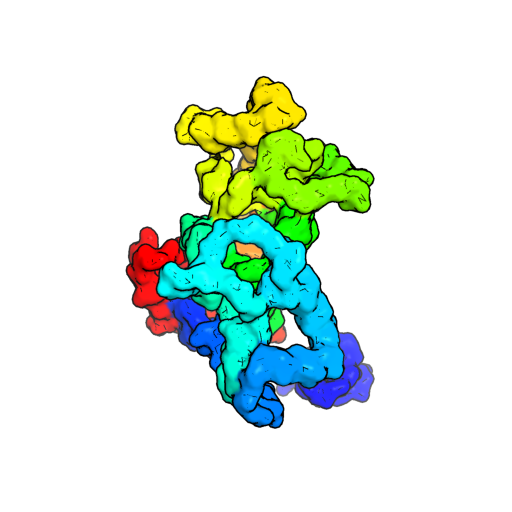360 -30.430 0.358 1.00 11.82 225 HIS A C 1
ATOM 1488 O O . HIS A 1 189 ? -42.497 -29.666 -0.591 1.00 11.99 225 HIS A O 1
ATOM 1495 N N . CYS A 1 190 ? -41.962 -30.014 1.556 1.00 11.83 226 CYS A N 1
ATOM 1496 C CA . CYS A 1 190 ? -41.657 -28.604 1.762 1.00 12.00 226 CYS A CA 1
ATOM 1497 C C . CYS A 1 190 ? -40.543 -28.168 0.814 1.00 11.63 226 CYS A C 1
ATOM 1498 O O . CYS A 1 190 ? -40.650 -27.153 0.119 1.00 11.46 226 CYS A O 1
ATOM 1501 N N . HIS A 1 191 ? -39.480 -28.959 0.794 1.00 11.32 227 HIS A N 1
ATOM 1502 C CA . HIS A 1 191 ? -38.325 -28.665 -0.028 1.00 11.18 227 HIS A CA 1
ATOM 1503 C C . HIS A 1 191 ? -38.652 -28.842 -1.530 1.00 10.84 227 HIS A C 1
ATOM 1504 O O . HIS A 1 191 ? -38.251 -28.018 -2.348 1.00 10.75 227 HIS A O 1
ATOM 1511 N N . ALA A 1 192 ? -39.428 -29.870 -1.881 1.00 10.42 228 ALA A N 1
ATOM 1512 C CA . ALA A 1 192 ? -39.835 -30.090 -3.281 1.00 10.16 228 ALA A CA 1
ATOM 1513 C C . ALA A 1 192 ? -40.791 -29.014 -3.813 1.00 9.91 228 ALA A C 1
ATOM 1514 O O . ALA A 1 192 ? -40.722 -28.652 -4.986 1.00 9.74 228 ALA A O 1
ATOM 1516 N N . ILE A 1 193 ? -41.687 -28.509 -2.966 1.00 9.60 229 ILE A N 1
ATOM 1517 C CA . ILE A 1 193 ? -42.545 -27.398 -3.375 1.00 9.43 229 ILE A CA 1
ATOM 1518 C C . ILE A 1 193 ? -41.681 -26.197 -3.748 1.00 9.77 229 ILE A C 1
ATOM 1519 O O . ILE A 1 193 ? -41.891 -25.562 -4.785 1.00 9.86 229 ILE A O 1
ATOM 1524 N N . ALA A 1 194 ? -40.691 -25.908 -2.909 1.00 9.87 230 ALA A N 1
ATOM 1525 C CA . ALA A 1 194 ? -39.783 -24.793 -3.154 1.00 10.23 230 ALA A CA 1
ATOM 1526 C C . ALA A 1 194 ? -39.018 -24.968 -4.460 1.00 10.42 230 ALA A C 1
ATOM 1527 O O . ALA A 1 194 ? -38.872 -24.018 -5.216 1.00 10.55 230 ALA A O 1
ATOM 1529 N N . GLU A 1 195 ? -38.530 -26.175 -4.725 1.00 10.78 231 GLU A N 1
ATOM 1530 C CA . GLU A 1 195 ? -37.704 -26.401 -5.913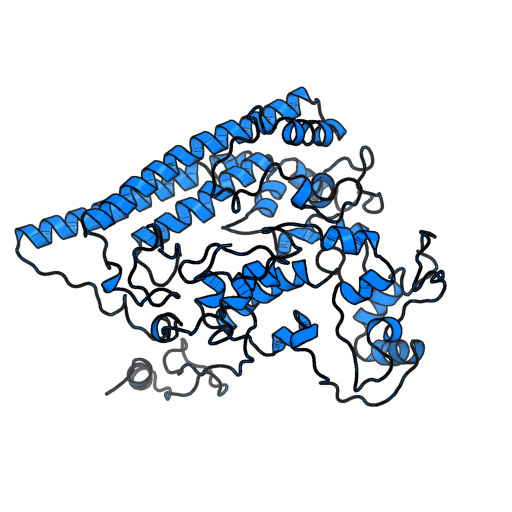 1.00 10.95 231 GLU A CA 1
ATOM 1531 C C . GLU A 1 195 ? -38.520 -26.580 -7.182 1.00 11.08 231 GLU A C 1
ATOM 1532 O O . GLU A 1 195 ? -38.324 -25.865 -8.168 1.00 11.12 231 GLU A O 1
ATOM 1538 N N . ASN A 1 196 ? -39.407 -27.564 -7.162 1.00 11.19 232 ASN A N 1
ATOM 1539 C CA . ASN A 1 196 ? -40.045 -28.032 -8.386 1.00 11.27 232 ASN A CA 1
ATOM 1540 C C . ASN A 1 196 ? -41.267 -27.246 -8.816 1.00 11.12 232 ASN A C 1
ATOM 1541 O O . ASN A 1 196 ? -41.701 -27.379 -9.957 1.00 11.16 232 ASN A O 1
ATOM 1546 N N . ARG A 1 197 ? -41.828 -26.444 -7.918 1.00 10.87 233 ARG A N 1
ATOM 1547 C CA . ARG A 1 197 ? -43.057 -25.729 -8.218 1.00 10.93 233 ARG A CA 1
ATOM 1548 C C . ARG A 1 197 ? -42.848 -24.238 -8.322 1.00 10.90 233 ARG A C 1
ATOM 1549 O O . ARG A 1 197 ? -41.807 -23.709 -7.936 1.00 11.07 233 ARG A O 1
ATOM 1557 N N . CYS A 1 198 ? -43.868 -23.583 -8.860 1.00 10.58 234 CYS A N 1
ATOM 1558 C CA . CYS A 1 198 ? -43.928 -22.141 -8.961 1.00 10.54 234 CYS A CA 1
ATOM 1559 C C . CYS A 1 198 ? -45.098 -21.614 -8.148 1.00 10.22 234 CYS A C 1
ATOM 1560 O O . CYS A 1 198 ? -45.511 -20.476 -8.329 1.00 10.27 234 CYS A O 1
ATOM 1563 N N . SER A 1 199 ? -45.605 -22.440 -7.234 1.00 9.85 235 SER A N 1
ATOM 1564 C CA . SER A 1 199 ? -46.820 -22.141 -6.486 1.00 9.77 235 SER A CA 1
ATOM 1565 C C . SER A 1 199 ? -46.584 -22.000 -4.982 1.00 9.70 235 SER A C 1
ATOM 1566 O O . SER A 1 199 ? -47.538 -21.881 -4.213 1.00 9.87 235 SER A O 1
ATOM 1569 N N . GLY A 1 200 ? -45.324 -22.012 -4.561 1.00 9.78 236 GLY A N 1
ATOM 1570 C CA . GLY A 1 200 ? -44.991 -21.872 -3.152 1.00 9.80 236 GLY A CA 1
ATOM 1571 C C . GLY A 1 200 ? -45.415 -20.536 -2.579 1.00 9.85 236 GLY A C 1
ATOM 1572 O O . GLY A 1 200 ? -45.849 -20.462 -1.431 1.00 9.51 236 GLY A O 1
ATOM 1573 N N . CYS A 1 201 ? -45.303 -19.481 -3.387 1.00 9.83 237 CYS A N 1
ATOM 1574 C CA . CYS A 1 201 ? -45.562 -18.118 -2.928 1.00 9.85 237 CYS A CA 1
ATOM 1575 C C . CYS A 1 201 ? -46.880 -17.575 -3.458 1.00 10.05 237 CYS A C 1
ATOM 1576 O O . CYS A 1 201 ? -47.716 -17.117 -2.677 1.00 10.26 237 CYS A O 1
ATOM 1579 N N . HIS A 1 202 ? -47.046 -17.597 -4.780 1.00 9.99 238 HIS A N 1
ATOM 1580 C CA . HIS A 1 202 ? -48.346 -17.347 -5.399 1.00 9.85 238 HIS A CA 1
ATOM 1581 C C . HIS A 1 202 ? -48.972 -18.695 -5.734 1.00 10.14 238 HIS A C 1
ATOM 1582 O O . HIS A 1 202 ? -48.632 -19.324 -6.731 1.00 9.92 238 HIS A O 1
ATOM 1589 N N . THR A 1 203 ? -49.878 -19.128 -4.864 1.00 9.95 239 THR A N 1
ATOM 1590 C CA . THR A 1 203 ? -50.470 -20.459 -4.932 1.00 10.07 239 THR A CA 1
ATOM 1591 C C . THR A 1 203 ? -51.312 -20.673 -6.179 1.00 10.06 239 THR A C 1
ATOM 1592 O O . THR A 1 203 ? -51.856 -19.728 -6.756 1.00 10.11 239 THR A O 1
ATOM 1596 N N . ARG A 1 204 ? -51.414 -21.930 -6.589 1.00 10.33 240 ARG A N 1
ATOM 1597 C CA . ARG A 1 204 ? -52.409 -22.324 -7.576 1.00 10.46 240 ARG A CA 1
ATOM 1598 C C . ARG A 1 204 ? -53.798 -22.176 -6.933 1.00 10.67 240 ARG A C 1
ATOM 1599 O O . ARG A 1 204 ? -53.919 -22.270 -5.712 1.00 10.68 240 ARG A O 1
ATOM 1607 N N . HIS A 1 205 ? -54.845 -21.939 -7.720 1.00 10.91 241 HIS A N 1
ATOM 1608 C CA . HIS A 1 205 ? -54.760 -21.755 -9.166 1.00 11.25 241 HIS A CA 1
ATOM 1609 C C . HIS A 1 205 ? -54.915 -20.284 -9.555 1.00 11.55 241 HIS A C 1
ATOM 1610 O O . HIS A 1 205 ? -55.056 -19.967 -10.729 1.00 11.64 241 HIS A O 1
ATOM 1617 N N . LYS A 1 206 ? -54.887 -19.384 -8.570 1.00 11.76 242 LYS A N 1
ATOM 1618 C CA . LYS A 1 206 ? -54.973 -17.948 -8.838 1.00 11.98 242 LYS A CA 1
ATOM 1619 C C . LYS A 1 206 ? -53.664 -17.387 -9.374 1.00 11.90 242 LYS A C 1
ATOM 1620 O O . LYS A 1 206 ? -53.677 -16.467 -10.189 1.00 11.93 242 LYS A O 1
ATOM 1626 N N . PHE A 1 207 ? -52.544 -17.941 -8.903 1.00 11.61 243 PHE A N 1
ATOM 1627 C CA . PHE A 1 207 ? -51.211 -17.456 -9.250 1.00 11.75 243 PHE A CA 1
ATOM 1628 C C . PHE A 1 207 ? -51.146 -15.935 -9.160 1.00 11.62 243 PHE A C 1
ATOM 1629 O O . PHE A 1 207 ? -50.747 -15.263 -10.104 1.00 11.80 243 PHE A O 1
ATOM 1637 N N . ASP A 1 208 ? -51.536 -15.413 -8.002 1.00 11.59 244 ASP A N 1
ATOM 1638 C CA . ASP A 1 208 ? -51.660 -13.986 -7.780 1.00 11.47 244 ASP A CA 1
ATOM 1639 C C . ASP A 1 208 ? -50.389 -13.407 -7.153 1.00 11.35 244 ASP A C 1
ATOM 1640 O O . ASP A 1 208 ? -50.107 -13.674 -5.989 1.00 11.35 244 ASP A O 1
ATOM 1645 N N . PRO A 1 209 ? -49.632 -12.587 -7.908 1.00 11.35 245 PRO A N 1
ATOM 1646 C CA . PRO A 1 209 ? -48.423 -11.995 -7.334 1.00 11.17 245 PRO A CA 1
ATOM 1647 C C . PRO A 1 209 ? -48.662 -11.196 -6.053 1.00 11.03 245 PRO A C 1
ATOM 1648 O O . PRO A 1 209 ? -47.789 -11.167 -5.186 1.00 10.86 245 PRO A O 1
ATOM 1652 N N . ALA A 1 210 ? -49.826 -10.564 -5.920 1.00 11.03 246 ALA A N 1
ATOM 1653 C CA . ALA A 1 210 ? -50.133 -9.802 -4.706 1.00 11.08 246 ALA A CA 1
ATOM 1654 C C . ALA A 1 210 ? -50.106 -10.709 -3.476 1.00 11.07 246 ALA A C 1
ATOM 1655 O O . ALA A 1 210 ? -49.646 -10.314 -2.405 1.00 11.30 246 ALA A O 1
ATOM 1657 N N . GLU A 1 211 ? -50.589 -11.934 -3.642 1.00 10.86 247 GLU A N 1
ATOM 1658 C CA . GLU A 1 211 ? -50.548 -12.922 -2.572 1.00 10.71 247 GLU A CA 1
ATOM 1659 C C . GLU A 1 211 ? -49.102 -13.267 -2.223 1.00 10.46 247 GLU A C 1
ATOM 1660 O O . GLU A 1 211 ? -48.749 -13.398 -1.055 1.00 10.54 247 GLU A O 1
ATOM 1666 N N . ALA A 1 212 ? -48.273 -13.406 -3.253 1.00 10.10 248 ALA A N 1
ATOM 1667 C CA . ALA A 1 212 ? -46.874 -13.783 -3.101 1.00 9.92 248 ALA A CA 1
ATOM 1668 C C . ALA A 1 212 ? -46.037 -12.718 -2.389 1.00 9.82 248 ALA A C 1
ATOM 1669 O O . ALA A 1 212 ? -44.990 -13.026 -1.833 1.00 9.62 248 ALA A O 1
ATOM 1671 N N . ARG A 1 213 ? -46.492 -11.469 -2.424 1.00 9.89 249 ARG A N 1
ATOM 1672 C CA . ARG A 1 213 ? -45.793 -10.375 -1.746 1.00 10.20 249 ARG A CA 1
ATOM 1673 C C . ARG A 1 213 ? -45.955 -10.413 -0.221 1.00 10.40 249 ARG A C 1
ATOM 1674 O O . ARG A 1 213 ? -45.171 -9.809 0.496 1.00 10.64 249 ARG A O 1
ATOM 1682 N N . LYS A 1 214 ? -46.971 -11.122 0.261 1.00 10.45 250 LYS A N 1
ATOM 1683 C CA . LYS A 1 214 ? -47.285 -11.156 1.690 1.00 10.55 250 LYS A CA 1
ATOM 1684 C C . LYS A 1 214 ? -46.373 -12.151 2.409 1.00 10.38 250 LYS A C 1
ATOM 1685 O O . LYS A 1 214 ? -45.914 -13.110 1.804 1.00 10.24 250 LYS A O 1
ATOM 1691 N N . PRO A 1 215 ? -46.116 -11.934 3.712 1.00 10.23 251 PRO A N 1
ATOM 1692 C CA . PRO A 1 215 ? -45.274 -12.856 4.476 1.00 9.90 251 PRO A CA 1
ATOM 1693 C C . PRO A 1 215 ? -45.842 -14.269 4.551 1.00 9.71 251 PRO A C 1
ATOM 1694 O O . PRO A 1 215 ? -45.104 -15.223 4.763 1.00 9.76 251 PRO A O 1
ATOM 1698 N N . THR A 1 216 ? -47.155 -14.383 4.378 1.00 9.60 252 THR A N 1
ATOM 1699 C CA . THR A 1 216 ? -47.844 -15.663 4.305 1.00 9.57 252 THR A CA 1
ATOM 1700 C C . THR A 1 216 ? -47.367 -16.523 3.123 1.00 9.79 252 THR A C 1
ATOM 1701 O O . THR A 1 216 ? -47.528 -17.739 3.132 1.00 9.77 252 THR A O 1
ATOM 1705 N N . ALA A 1 217 ? -46.767 -15.878 2.121 1.00 9.64 253 ALA A N 1
ATOM 1706 C CA . ALA A 1 217 ? -46.183 -16.565 0.973 1.00 9.98 253 ALA A CA 1
ATOM 1707 C C . ALA A 1 217 ? -44.889 -17.303 1.307 1.00 10.04 253 ALA A C 1
ATOM 1708 O O . ALA A 1 217 ? -44.402 -18.073 0.482 1.00 10.72 253 ALA A O 1
ATOM 1710 N N . CYS A 1 218 ? -44.327 -17.047 2.489 1.00 9.80 254 CYS A N 1
ATOM 1711 C CA . CYS A 1 218 ? -43.035 -17.614 2.885 1.00 9.51 254 CYS A CA 1
ATOM 1712 C C . CYS A 1 218 ? -43.064 -18.368 4.210 1.00 9.80 254 CYS A C 1
ATOM 1713 O O . CYS A 1 218 ? -42.313 -19.328 4.384 1.00 10.25 254 CYS A O 1
ATOM 1716 N N . ARG A 1 219 ? -43.894 -17.926 5.153 1.00 9.94 255 ARG A N 1
ATOM 1717 C CA . ARG A 1 219 ? -43.759 -18.373 6.539 1.00 10.19 255 ARG A CA 1
ATOM 1718 C C . ARG A 1 219 ? -44.128 -19.828 6.821 1.00 10.40 255 ARG A C 1
ATOM 1719 O O . ARG A 1 219 ? -43.739 -20.351 7.854 1.00 10.67 255 ARG A O 1
ATOM 1727 N N . VAL A 1 220 ? -44.881 -20.474 5.936 1.00 10.72 256 VAL A N 1
ATOM 1728 C CA . VAL A 1 220 ? -45.205 -21.899 6.108 1.00 11.26 256 VAL A CA 1
ATOM 1729 C C . VAL A 1 220 ? -43.914 -22.722 6.108 1.00 10.59 256 VAL A C 1
ATOM 1730 O O . VAL A 1 220 ? -43.787 -23.715 6.829 1.00 10.01 256 VAL A O 1
ATOM 1734 N N . CYS A 1 221 ? -42.947 -22.269 5.322 1.00 10.20 257 CYS A N 1
ATOM 1735 C CA . CYS A 1 221 ? -41.668 -22.948 5.209 1.00 10.25 257 CYS A CA 1
ATOM 1736 C C . CYS A 1 221 ? -40.582 -22.281 6.028 1.00 10.13 257 CYS A C 1
ATOM 1737 O O . CYS A 1 221 ? -39.769 -22.959 6.656 1.00 10.19 257 CYS A O 1
ATOM 1740 N N . HIS A 1 222 ? -40.586 -20.951 6.026 1.00 10.07 258 HIS A N 1
ATOM 1741 C CA . HIS A 1 222 ? -39.559 -20.155 6.687 1.00 10.32 258 HIS A CA 1
ATOM 1742 C C . HIS A 1 222 ? -39.936 -19.857 8.121 1.00 10.70 258 HIS A C 1
ATOM 1743 O O . HIS A 1 222 ? -40.090 -18.701 8.515 1.00 10.64 258 HIS A O 1
ATOM 1750 N N . MET A 1 223 ? -40.064 -20.923 8.896 1.00 11.13 259 MET A N 1
ATOM 1751 C CA . MET A 1 223 ? -40.457 -20.829 10.287 1.00 11.78 259 MET A CA 1
ATOM 1752 C C . MET A 1 223 ? -39.737 -21.874 11.094 1.00 12.14 259 MET A C 1
ATOM 1753 O O . MET A 1 223 ? -39.167 -22.821 10.550 1.00 11.74 259 MET A O 1
ATOM 1758 N N . GLY A 1 224 ? -39.792 -21.692 12.404 1.00 12.97 260 GLY A N 1
ATOM 1759 C CA . GLY A 1 224 ? -39.503 -22.765 13.324 1.00 13.75 260 GLY A CA 1
ATOM 1760 C C . GLY A 1 224 ? -38.163 -22.710 14.006 1.00 14.46 260 GLY A C 1
ATOM 1761 O O . GLY A 1 224 ? -37.349 -21.820 13.769 1.00 14.77 260 GLY A O 1
ATOM 1762 N N . ILE A 1 225 ? -37.946 -23.725 14.833 1.00 15.39 261 ILE A N 1
ATOM 1763 C CA . ILE A 1 225 ? -36.857 -23.773 15.788 1.00 15.99 261 ILE A CA 1
ATOM 1764 C C . ILE A 1 225 ? -35.467 -23.735 15.148 1.00 16.31 261 ILE A C 1
ATOM 1765 O O . ILE A 1 225 ? -34.520 -23.279 15.780 1.00 16.59 261 ILE A O 1
ATOM 1770 N N . ASP A 1 226 ? -35.351 -24.181 13.897 1.00 16.61 262 ASP A N 1
ATOM 1771 C CA . ASP A 1 226 ? -34.056 -24.183 13.202 1.00 17.04 262 ASP A CA 1
ATOM 1772 C C . ASP A 1 226 ? -33.879 -23.068 12.161 1.00 16.36 262 ASP A C 1
ATOM 1773 O O . ASP A 1 226 ? -32.787 -22.889 11.616 1.00 16.56 262 ASP A O 1
ATOM 1778 N N . HIS A 1 227 ? -34.946 -22.331 11.883 1.00 15.16 263 HIS A N 1
ATOM 1779 C CA . HIS A 1 227 ? -34.877 -21.174 10.994 1.00 14.54 263 HIS A CA 1
ATOM 1780 C C . HIS A 1 227 ? -36.166 -20.381 11.166 1.0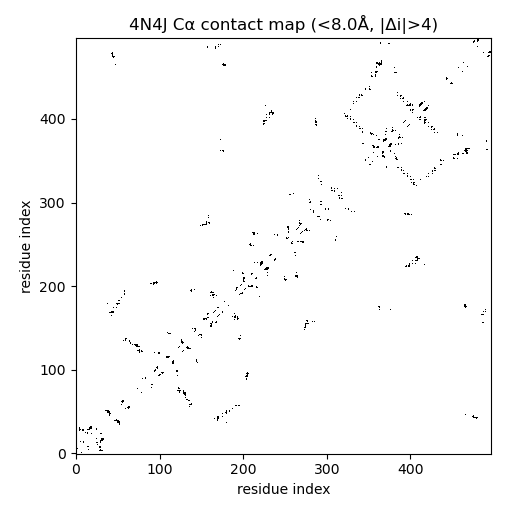0 14.11 263 HIS A C 1
ATOM 1781 O O . HIS A 1 227 ? -37.136 -20.569 10.433 1.00 13.90 263 HIS A O 1
ATOM 1788 N N . ASP A 1 228 ? -36.144 -19.486 12.150 1.00 13.82 264 ASP A N 1
ATOM 1789 C CA . ASP A 1 228 ? -37.351 -18.878 12.706 1.00 13.59 264 ASP A CA 1
ATOM 1790 C C . ASP A 1 228 ? -37.607 -17.492 12.111 1.00 12.92 264 ASP A C 1
ATOM 1791 O O . ASP A 1 228 ? -38.202 -16.634 12.759 1.00 12.57 264 ASP A O 1
ATOM 1796 N N . GLU A 1 229 ? -37.173 -17.271 10.871 1.00 12.67 265 GLU A N 1
ATOM 1797 C CA . GLU A 1 229 ? -37.224 -15.929 10.285 1.00 12.09 265 GLU A CA 1
ATOM 1798 C C . GLU A 1 229 ? -38.621 -15.310 10.292 1.00 11.80 265 GLU A C 1
ATOM 1799 O O . GLU A 1 229 ? -38.746 -14.102 10.480 1.00 11.43 265 GLU A O 1
ATOM 1805 N N . TRP A 1 230 ? -39.668 -16.111 10.103 1.00 11.33 266 TRP A N 1
ATOM 1806 C CA . TRP A 1 230 ? -41.026 -15.571 10.213 1.00 11.05 266 TRP A CA 1
ATOM 1807 C C . TRP A 1 230 ? -41.229 -14.954 11.596 1.00 10.83 266 TRP A C 1
ATOM 1808 O O . TRP A 1 230 ? -41.632 -13.798 11.698 1.00 10.93 266 TRP A O 1
ATOM 1819 N N . ALA A 1 231 ? -40.947 -15.717 12.650 1.00 10.85 267 ALA A N 1
ATOM 1820 C CA . ALA A 1 231 ? -41.096 -15.208 14.015 1.00 10.68 267 ALA A CA 1
ATOM 1821 C C . ALA A 1 231 ? -40.205 -13.992 14.264 1.00 10.50 267 ALA A C 1
ATOM 1822 O O . ALA A 1 231 ? -40.604 -13.057 14.953 1.00 10.83 267 ALA A O 1
ATOM 1824 N N . MET A 1 232 ? -39.002 -13.997 13.697 1.00 10.66 268 MET A N 1
ATOM 1825 C CA . MET A 1 232 ? -38.089 -12.870 13.850 1.00 10.55 268 MET A CA 1
ATOM 1826 C C . MET A 1 232 ? -38.681 -11.638 13.186 1.00 10.40 268 MET A C 1
ATOM 1827 O O . MET A 1 232 ? -38.756 -10.574 13.796 1.00 10.83 268 MET A O 1
ATOM 1832 N N . TYR A 1 233 ? -39.132 -11.803 11.947 1.00 9.98 269 TYR A N 1
ATOM 1833 C CA . TYR A 1 233 ? -39.798 -10.731 11.224 1.00 9.83 269 TYR A CA 1
ATOM 1834 C C . TYR A 1 233 ? -41.048 -10.265 11.962 1.00 10.06 269 TYR A C 1
ATOM 1835 O O . TYR A 1 233 ? -41.253 -9.072 12.170 1.00 10.15 269 TYR A O 1
ATOM 1844 N N . ASN A 1 234 ? -41.877 -11.217 12.372 1.00 10.18 270 ASN A N 1
ATOM 1845 C CA . ASN A 1 234 ? -43.142 -10.892 13.005 1.00 10.33 270 ASN A CA 1
ATOM 1846 C C . ASN A 1 234 ? -42.977 -10.137 14.316 1.00 10.31 270 ASN A C 1
ATOM 1847 O O . ASN A 1 234 ? -43.856 -9.362 14.692 1.00 10.62 270 ASN A O 1
ATOM 1852 N N . THR A 1 235 ? -41.863 -10.375 15.009 1.00 9.92 271 THR A N 1
ATOM 1853 C CA . THR A 1 235 ? -41.594 -9.728 16.287 1.00 9.93 271 THR A CA 1
ATOM 1854 C C . THR A 1 235 ? -40.677 -8.512 16.121 1.00 10.00 271 THR A C 1
ATOM 1855 O O . THR A 1 235 ? -40.163 -7.980 17.100 1.00 10.74 271 THR A O 1
ATOM 1859 N N . SER A 1 236 ? -40.471 -8.076 14.880 1.00 9.68 272 SER A N 1
ATOM 1860 C CA . SER A 1 236 ? -39.851 -6.784 14.613 1.00 9.38 272 SER A CA 1
ATOM 1861 C C . SER A 1 236 ? -40.953 -5.765 14.418 1.00 9.33 272 SER A C 1
ATOM 1862 O O . SER A 1 236 ? -42.119 -6.116 14.194 1.00 9.13 272 SER A O 1
ATOM 1865 N N . ILE A 1 237 ? -40.583 -4.494 14.479 1.00 8.92 273 ILE A N 1
ATOM 1866 C CA . ILE A 1 237 ? -41.541 -3.432 14.217 1.00 9.04 273 ILE A CA 1
ATOM 1867 C C . ILE A 1 237 ? -42.071 -3.537 12.780 1.00 8.93 273 ILE A C 1
ATOM 1868 O O . ILE A 1 237 ? -43.249 -3.270 12.538 1.00 9.10 273 ILE A O 1
ATOM 1873 N N . HIS A 1 238 ? -41.234 -3.980 11.839 1.00 8.87 274 HIS A N 1
ATOM 1874 C CA . HIS A 1 238 ? -41.708 -4.239 10.477 1.00 9.18 274 HIS A CA 1
ATOM 1875 C C . HIS A 1 238 ? -42.875 -5.219 10.488 1.00 9.23 274 HIS A C 1
ATOM 1876 O O . HIS A 1 238 ? -43.871 -5.010 9.803 1.00 9.29 274 HIS A O 1
ATOM 1883 N N . GLY A 1 239 ? -42.725 -6.300 11.250 1.00 9.27 275 GLY A N 1
ATOM 1884 C CA . GLY A 1 239 ? -43.746 -7.342 11.306 1.00 9.31 275 GLY A CA 1
ATOM 1885 C C . GLY A 1 239 ? -45.020 -6.865 11.967 1.00 9.46 275 GLY A C 1
ATOM 1886 O O . GLY A 1 239 ? -46.119 -7.205 11.529 1.00 9.61 275 GLY A O 1
ATOM 1887 N N . ALA A 1 240 ? -44.876 -6.093 13.037 1.00 9.46 276 ALA A N 1
ATOM 1888 C CA . ALA A 1 240 ? -46.030 -5.490 13.702 1.00 9.52 276 ALA A CA 1
ATOM 1889 C C . ALA A 1 240 ? -46.778 -4.557 12.744 1.00 9.34 276 ALA A C 1
ATOM 1890 O O . ALA A 1 240 ? -48.008 -4.581 12.678 1.00 9.63 276 ALA A O 1
ATOM 1892 N N . LEU A 1 241 ? -46.038 -3.754 11.982 1.00 9.26 277 LEU A N 1
ATOM 1893 C CA . LEU A 1 241 ? -46.657 -2.846 11.017 1.00 9.56 277 LEU A CA 1
ATOM 1894 C C . LEU A 1 241 ? -47.322 -3.610 9.872 1.00 9.52 277 LEU A C 1
ATOM 1895 O O . LEU A 1 241 ? -48.375 -3.205 9.392 1.00 9.78 277 LEU A O 1
ATOM 1900 N N . TYR A 1 242 ? -46.728 -4.725 9.454 1.00 9.77 278 TYR A N 1
ATOM 1901 C CA . TYR A 1 242 ? -47.378 -5.601 8.487 1.00 9.62 278 TYR A CA 1
ATOM 1902 C C . TYR A 1 242 ? -48.752 -6.006 9.006 1.00 9.83 278 TYR A C 1
ATOM 1903 O O . TYR A 1 242 ? -49.751 -5.861 8.305 1.00 10.14 278 TYR A O 1
ATOM 1912 N N . GLU A 1 243 ? -48.809 -6.500 10.240 1.00 9.67 279 GLU A N 1
ATOM 1913 C CA . GLU A 1 243 ? -50.080 -6.925 10.811 1.00 9.93 279 GLU A CA 1
ATOM 1914 C C . GLU A 1 243 ? -51.052 -5.748 10.916 1.00 9.98 279 GLU A C 1
ATOM 1915 O O . GLU A 1 243 ? -52.243 -5.891 10.634 1.00 9.99 279 GLU A O 1
ATOM 1921 N N . ALA A 1 244 ? -50.541 -4.583 11.300 1.00 9.89 280 ALA A N 1
ATOM 1922 C CA . ALA A 1 244 ? -51.381 -3.394 11.428 1.00 10.22 280 ALA A CA 1
ATOM 1923 C C . ALA A 1 244 ? -51.942 -2.926 10.081 1.00 10.43 280 ALA A C 1
ATOM 1924 O O . ALA A 1 244 ? -53.090 -2.486 9.998 1.00 10.29 280 ALA A O 1
ATOM 1926 N N . GLU A 1 245 ? -51.132 -3.019 9.029 1.00 10.62 281 GLU A N 1
ATOM 1927 C CA . GLU A 1 245 ? -51.489 -2.424 7.742 1.00 11.01 281 GLU A CA 1
ATOM 1928 C C . GLU A 1 245 ? -51.972 -3.388 6.659 1.00 11.03 281 GLU A C 1
ATOM 1929 O O . GLU A 1 245 ? -52.480 -2.935 5.633 1.00 10.82 281 GLU A O 1
ATOM 1935 N N A SER A 1 246 ? -51.832 -4.694 6.882 0.50 11.09 282 SER A N 1
ATOM 1936 N N B SER A 1 246 ? -51.832 -4.695 6.886 0.50 11.16 282 SER A N 1
ATOM 1937 C CA A SER A 1 246 ? -52.120 -5.678 5.836 0.50 11.07 282 SER A CA 1
A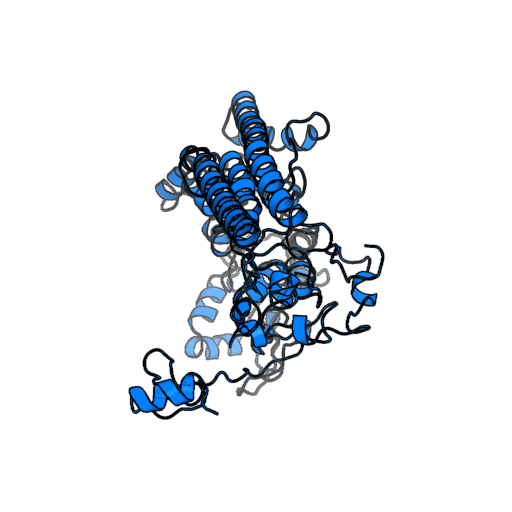TOM 1938 C CA B SER A 1 246 ? -52.121 -5.695 5.852 0.50 11.22 282 SER A CA 1
ATOM 1939 C C A SER A 1 246 ? -53.534 -5.571 5.271 0.50 11.40 282 SER A C 1
ATOM 1940 C C B SER A 1 246 ? -53.533 -5.590 5.279 0.50 11.47 282 SER A C 1
ATOM 1941 O O A SER A 1 246 ? -53.734 -5.715 4.064 0.50 11.19 282 SER A O 1
ATOM 1942 O O B SER A 1 246 ? -53.729 -5.755 4.074 0.50 11.26 282 SER A O 1
ATOM 1947 N N . ALA A 1 247 ? -54.507 -5.317 6.142 1.00 11.65 283 ALA A N 1
ATOM 1948 C CA . ALA A 1 247 ? -55.912 -5.306 5.743 1.00 12.19 283 ALA A CA 1
ATOM 1949 C C . ALA A 1 247 ? -56.274 -4.186 4.772 1.00 13.14 283 ALA A C 1
ATOM 1950 O O . ALA A 1 247 ? -57.201 -4.340 3.965 1.00 13.64 283 ALA A O 1
ATOM 1952 N N . ARG A 1 248 ? -55.558 -3.070 4.850 1.00 13.62 284 ARG A N 1
ATOM 1953 C CA . ARG A 1 248 ? -55.930 -1.875 4.096 1.00 14.36 284 ARG A CA 1
ATOM 1954 C C . ARG A 1 248 ? -54.874 -1.395 3.101 1.00 14.72 284 ARG A C 1
ATOM 1955 O O . ARG A 1 248 ? -55.152 -0.514 2.288 1.00 15.45 284 ARG A O 1
ATOM 1963 N N . MET A 1 249 ? -53.678 -1.970 3.146 1.00 14.63 285 MET A N 1
ATOM 1964 C CA . MET A 1 249 ? -52.611 -1.545 2.244 1.00 14.67 285 MET A CA 1
ATOM 1965 C C . MET A 1 249 ? -52.821 -2.100 0.841 1.00 14.61 285 MET A C 1
ATOM 1966 O O . MET A 1 249 ? -53.576 -3.057 0.630 1.00 14.41 285 MET A O 1
ATOM 1971 N N . ASP A 1 250 ? -52.149 -1.475 -0.117 1.00 14.63 286 ASP A N 1
ATOM 1972 C CA . ASP A 1 250 ? -52.244 -1.866 -1.510 1.00 14.64 286 ASP A CA 1
ATOM 1973 C C . ASP A 1 250 ? -51.181 -2.917 -1.816 1.00 14.03 286 ASP A C 1
ATOM 1974 O O . ASP A 1 250 ? -50.003 -2.595 -1.980 1.00 14.51 286 ASP A O 1
ATOM 1979 N N . TRP A 1 251 ? -51.611 -4.170 -1.894 1.00 13.41 287 TRP A N 1
ATOM 1980 C CA . TRP A 1 251 ? -50.715 -5.290 -2.187 1.00 12.96 287 TRP A CA 1
ATOM 1981 C C . TRP A 1 251 ? -50.518 -5.494 -3.688 1.00 12.99 287 TRP A C 1
ATOM 1982 O O . TRP A 1 251 ? -49.762 -6.367 -4.103 1.00 12.16 287 TRP A O 1
ATOM 1993 N N . GLY A 1 252 ? -51.212 -4.694 -4.495 1.00 13.36 288 GLY A N 1
ATOM 1994 C CA . GLY A 1 252 ? -51.143 -4.805 -5.947 1.00 13.77 288 GLY A CA 1
ATOM 1995 C C . GLY A 1 252 ? -49.940 -4.111 -6.555 1.00 14.12 288 GLY A C 1
ATOM 1996 O O . GLY A 1 252 ? -49.717 -4.213 -7.759 1.00 14.13 288 GLY A O 1
ATOM 1997 N N . LYS A 1 253 ? -49.174 -3.397 -5.733 1.00 14.42 289 LYS A N 1
ATOM 1998 C CA . LYS A 1 253 ? -47.984 -2.708 -6.201 1.00 14.77 289 LYS A CA 1
ATOM 1999 C C . LYS A 1 253 ? -46.790 -3.649 -6.279 1.00 14.31 289 LYS A C 1
ATOM 2000 O O . LYS A 1 253 ? -46.584 -4.493 -5.404 1.00 14.10 289 LYS A O 1
ATOM 2006 N N . LYS A 1 254 ? -46.000 -3.502 -7.336 1.00 14.02 290 LYS A N 1
ATOM 2007 C CA . LYS A 1 254 ? -44.764 -4.262 -7.464 1.00 14.17 290 LYS A CA 1
ATOM 2008 C C . LYS A 1 254 ? -43.789 -3.926 -6.339 1.00 14.00 290 LYS A C 1
ATOM 2009 O O . LYS A 1 254 ? -43.833 -2.837 -5.761 1.00 13.51 290 LYS A O 1
ATOM 2015 N N . LEU A 1 255 ? -42.913 -4.877 -6.032 1.00 13.95 291 LEU A N 1
ATOM 2016 C CA . LEU A 1 255 ? -41.976 -4.737 -4.925 1.00 14.36 291 LEU A CA 1
ATOM 2017 C C . LEU A 1 255 ? -40.829 -3.817 -5.313 1.00 15.14 291 LEU A C 1
ATOM 2018 O O . LEU A 1 255 ? -39.742 -4.273 -5.654 1.00 16.12 291 LEU A O 1
ATOM 2023 N N . LYS A 1 256 ? -41.084 -2.517 -5.243 1.00 15.52 292 LYS A N 1
ATOM 2024 C CA . LYS A 1 256 ? -40.122 -1.514 -5.670 1.00 15.98 292 LYS A CA 1
ATOM 2025 C C . LYS A 1 256 ? -40.056 -0.398 -4.649 1.00 15.38 292 LYS A C 1
ATOM 2026 O O . LYS A 1 256 ? -41.026 -0.115 -3.955 1.00 14.66 292 LYS A O 1
ATOM 2032 N N . LYS A 1 257 ? -38.893 0.236 -4.590 1.00 15.23 293 LYS A N 1
ATOM 2033 C CA . LYS A 1 257 ? -38.658 1.424 -3.786 1.00 15.34 293 LYS A CA 1
ATOM 2034 C C . LYS A 1 257 ? -39.797 2.430 -3.926 1.00 15.04 293 LYS A C 1
ATOM 2035 O O . LYS A 1 257 ? -40.123 2.856 -5.036 1.00 15.02 293 LYS A O 1
ATOM 2041 N N . GLY A 1 258 ? -40.402 2.794 -2.800 1.00 14.74 294 GLY A N 1
ATOM 2042 C CA . GLY A 1 258 ? -41.476 3.787 -2.768 1.00 14.68 294 GLY A CA 1
ATOM 2043 C C . GLY A 1 258 ? -42.892 3.242 -2.873 1.00 14.33 294 GLY A C 1
ATOM 2044 O O . GLY A 1 258 ? -43.853 3.986 -2.671 1.00 15.08 294 GLY A O 1
ATOM 2045 N N . ASN A 1 259 ? -43.036 1.956 -3.186 1.00 13.60 295 ASN A N 1
ATOM 2046 C CA . ASN A 1 259 ? -44.360 1.344 -3.343 1.00 13.05 295 ASN A CA 1
ATOM 2047 C C . ASN A 1 259 ? -44.944 0.808 -2.044 1.00 12.41 295 ASN A C 1
ATOM 2048 O O . ASN A 1 259 ? -46.150 0.561 -1.970 1.00 12.63 295 ASN A O 1
ATOM 2053 N N . TYR A 1 260 ? -44.091 0.611 -1.042 1.00 11.67 296 TYR A N 1
ATOM 2054 C CA . TYR A 1 260 ? -44.508 0.049 0.244 1.00 11.22 296 TYR A CA 1
ATOM 2055 C C . TYR A 1 260 ? -43.968 0.836 1.417 1.00 10.93 296 TYR A C 1
ATOM 2056 O O . TYR A 1 260 ? -42.826 1.275 1.401 1.00 10.75 296 TYR A O 1
ATOM 2065 N N . ARG A 1 261 ? -44.794 0.993 2.446 1.00 10.78 297 ARG A N 1
ATOM 2066 C CA . ARG A 1 261 ? -44.312 1.518 3.713 1.00 10.72 297 ARG A CA 1
ATOM 2067 C C . ARG A 1 261 ? -43.664 0.393 4.509 1.00 10.71 297 ARG A C 1
ATOM 2068 O O . ARG A 1 261 ? -42.628 0.586 5.136 1.00 10.70 297 ARG A O 1
ATOM 2076 N N . VAL A 1 262 ? -44.308 -0.768 4.508 1.00 10.58 298 VAL A N 1
ATOM 2077 C CA . VAL A 1 262 ? -43.873 -1.888 5.321 1.00 10.47 298 VAL A CA 1
ATOM 2078 C C . VAL A 1 262 ? -43.197 -2.924 4.435 1.00 10.24 298 VAL A C 1
ATOM 2079 O O . VAL A 1 262 ? -43.794 -3.380 3.461 1.00 10.36 298 VAL A O 1
ATOM 2083 N N . PRO A 1 263 ? -41.953 -3.307 4.774 1.00 10.23 299 PRO A N 1
ATOM 2084 C CA . PRO A 1 263 ? -41.272 -4.319 3.993 1.00 9.99 299 PRO A CA 1
ATOM 2085 C C . PRO A 1 263 ? -41.695 -5.716 4.423 1.00 9.71 299 PRO A C 1
ATOM 2086 O O . PRO A 1 263 ? -41.857 -5.978 5.610 1.00 9.59 299 PRO A O 1
ATOM 2090 N N . THR A 1 264 ? -41.868 -6.596 3.448 1.00 9.53 300 THR A N 1
ATOM 2091 C CA . THR A 1 264 ? -42.136 -8.005 3.700 1.00 9.17 300 THR A CA 1
ATOM 2092 C C . THR A 1 264 ? -40.933 -8.819 3.258 1.00 9.07 300 THR A C 1
ATOM 2093 O O . THR A 1 264 ? -39.983 -8.273 2.681 1.00 9.06 300 THR A O 1
ATOM 2097 N N . CYS A 1 265 ? -40.984 -10.120 3.526 1.00 9.05 301 CYS A N 1
ATOM 2098 C CA . CYS A 1 265 ? -39.967 -11.070 3.060 1.00 9.17 301 CYS A CA 1
ATOM 2099 C C . CYS A 1 265 ? -39.644 -10.830 1.591 1.00 8.95 301 CYS A C 1
ATOM 2100 O O . CYS A 1 265 ? -38.479 -10.697 1.207 1.00 8.87 301 CYS A O 1
ATOM 2103 N N . ALA A 1 266 ? -40.694 -10.781 0.775 1.00 9.19 302 ALA A N 1
ATOM 2104 C CA . ALA A 1 266 ? -40.542 -10.635 -0.669 1.00 9.25 302 ALA A CA 1
ATOM 2105 C C . ALA A 1 266 ? -39.951 -9.273 -1.031 1.00 9.37 302 ALA A C 1
ATOM 2106 O O . ALA A 1 266 ? -39.145 -9.170 -1.955 1.00 9.57 302 ALA A O 1
ATOM 2108 N N . TYR A 1 267 ? -40.326 -8.232 -0.297 1.00 9.48 303 TYR A N 1
ATOM 2109 C CA . TYR A 1 267 ? -39.777 -6.905 -0.564 1.00 9.65 303 TYR A CA 1
ATOM 2110 C C . TYR A 1 267 ? -38.251 -6.887 -0.458 1.00 9.66 303 TYR A C 1
ATOM 2111 O O . TYR A 1 267 ? -37.562 -6.316 -1.309 1.00 9.94 303 TYR A O 1
ATOM 2120 N N . CYS A 1 268 ? -37.730 -7.514 0.588 1.00 9.74 304 CYS A N 1
ATOM 2121 C CA . CYS A 1 268 ? -36.300 -7.493 0.859 1.00 9.88 304 CYS A CA 1
ATOM 2122 C C . CYS A 1 268 ? -35.526 -8.573 0.130 1.00 10.15 304 CYS A C 1
ATOM 2123 O O . CYS A 1 268 ? -34.360 -8.369 -0.208 1.00 10.18 304 CYS A O 1
ATOM 2126 N N . HIS A 1 269 ? -36.158 -9.725 -0.095 1.00 10.45 305 HIS A N 1
ATOM 2127 C CA . HIS A 1 269 ? -35.471 -10.872 -0.700 1.00 10.64 305 HIS A CA 1
ATOM 2128 C C . HIS A 1 269 ? -35.849 -11.140 -2.151 1.00 10.98 305 HIS A C 1
ATOM 2129 O O . HIS A 1 269 ? -35.165 -11.896 -2.825 1.00 11.60 305 HIS A O 1
ATOM 2136 N N . MET A 1 270 ? -36.930 -10.540 -2.634 1.00 11.11 306 MET A N 1
ATOM 2137 C CA . MET A 1 270 ? -37.262 -10.602 -4.056 1.00 11.24 306 MET A CA 1
ATOM 2138 C C . MET A 1 270 ? -37.341 -9.183 -4.579 1.00 11.50 306 MET A C 1
ATOM 2139 O O . MET A 1 270 ? -38.320 -8.776 -5.208 1.00 11.14 306 MET A O 1
ATOM 2144 N N . GLN A 1 271 ? -36.279 -8.432 -4.312 1.00 11.90 307 GLN A N 1
ATOM 2145 C CA . GLN A 1 271 ? -36.224 -7.031 -4.685 1.00 12.36 307 GLN A CA 1
ATOM 2146 C C . GLN A 1 271 ? -36.464 -6.894 -6.184 1.00 12.83 307 GLN A C 1
ATOM 2147 O O . GLN A 1 271 ? -35.897 -7.645 -6.977 1.00 12.91 307 GLN A O 1
ATOM 2153 N N . ASN A 1 272 ? -37.331 -5.956 -6.551 1.00 13.38 308 ASN A N 1
ATOM 2154 C CA . ASN A 1 272 ? -37.680 -5.702 -7.947 1.00 13.87 308 ASN A CA 1
ATOM 2155 C C . ASN A 1 272 ? -38.151 -6.963 -8.683 1.00 13.61 308 ASN A C 1
ATOM 2156 O O . ASN A 1 272 ? -37.954 -7.101 -9.890 1.00 13.64 308 ASN A O 1
ATOM 2161 N N . GLY A 1 273 ? -38.770 -7.875 -7.937 1.00 13.19 309 GLY A N 1
ATOM 2162 C CA . GLY A 1 273 ? -39.372 -9.075 -8.504 1.00 12.88 309 GLY A CA 1
ATOM 2163 C C . GLY A 1 273 ? -38.400 -10.179 -8.866 1.00 12.53 309 GLY A C 1
ATOM 2164 O O . GLY A 1 273 ? -38.753 -11.084 -9.620 1.00 12.51 309 GLY A O 1
ATOM 2165 N N . ASP A 1 274 ? -37.187 -10.128 -8.320 1.00 11.98 310 ASP A N 1
ATOM 2166 C CA . ASP A 1 274 ? -36.171 -11.123 -8.637 1.00 12.18 310 ASP A CA 1
ATOM 2167 C C . ASP A 1 274 ? -36.555 -12.472 -8.033 1.00 11.87 310 ASP A C 1
ATOM 2168 O O . ASP A 1 274 ? -36.758 -12.578 -6.830 1.00 12.02 310 ASP A O 1
ATOM 2173 N N . HIS A 1 275 ? -36.633 -13.496 -8.879 1.00 11.48 311 HIS A N 1
ATOM 2174 C CA . HIS A 1 275 ? -37.082 -14.828 -8.457 1.00 11.28 311 HIS A CA 1
ATOM 2175 C C . HIS A 1 275 ? -35.956 -15.759 -7.984 1.00 11.29 311 HIS A C 1
ATOM 2176 O O . HIS A 1 275 ? -36.175 -16.960 -7.797 1.00 11.00 311 HIS A O 1
ATOM 2183 N N . ASN A 1 276 ? -34.771 -15.188 -7.775 1.00 11.31 312 ASN A N 1
ATOM 2184 C CA . ASN A 1 276 ? -33.653 -15.859 -7.128 1.00 11.60 312 ASN A CA 1
ATOM 2185 C C . ASN A 1 276 ? -33.403 -15.164 -5.791 1.00 11.69 312 ASN A C 1
ATOM 2186 O O . ASN A 1 276 ? -32.415 -14.445 -5.643 1.00 11.75 312 ASN A O 1
ATOM 2191 N N . PRO A 1 277 ? -34.298 -15.372 -4.809 1.00 11.63 313 PRO A N 1
ATOM 2192 C CA . PRO A 1 277 ? -34.175 -14.613 -3.568 1.00 11.88 313 PRO A CA 1
ATOM 2193 C C . PRO A 1 277 ? -32.878 -14.837 -2.796 1.00 11.92 313 PRO A C 1
ATOM 2194 O O . PRO A 1 277 ? -32.455 -13.950 -2.061 1.00 11.89 313 PRO A O 1
ATOM 2198 N N . GLN A 1 278 ? -32.237 -15.992 -2.970 1.00 11.91 314 GLN A N 1
ATOM 2199 C CA . GLN A 1 278 ? -30.970 -16.241 -2.285 1.00 12.03 314 GLN A CA 1
ATOM 2200 C C . GLN A 1 278 ? -29.894 -15.211 -2.621 1.00 12.50 314 GLN A C 1
ATOM 2201 O O . GLN A 1 278 ? -29.056 -14.908 -1.781 1.00 12.40 314 GLN A O 1
ATOM 2207 N N . ARG A 1 279 ? -29.906 -14.671 -3.836 1.00 13.04 315 ARG A N 1
ATOM 2208 C CA . ARG A 1 279 ? -28.743 -13.924 -4.309 1.00 13.78 315 ARG A CA 1
ATOM 2209 C C . ARG A 1 279 ? -28.411 -12.665 -3.512 1.00 13.57 315 ARG A C 1
ATOM 2210 O O . ARG A 1 279 ? -27.270 -12.226 -3.529 1.00 13.61 315 ARG A O 1
ATOM 2218 N N . PHE A 1 280 ? -29.386 -12.097 -2.812 1.00 13.41 316 PHE A N 1
ATOM 2219 C CA . PHE A 1 280 ? -29.144 -10.873 -2.038 1.00 13.27 316 PHE A CA 1
ATOM 2220 C C . PHE A 1 280 ? -28.368 -11.140 -0.755 1.00 13.28 316 PHE A C 1
ATOM 2221 O O . PHE A 1 280 ? -27.786 -10.222 -0.174 1.00 12.96 316 PHE A O 1
ATOM 2229 N N . GLY A 1 281 ? -28.353 -12.398 -0.322 1.00 13.14 317 GLY A N 1
ATOM 2230 C CA . GLY A 1 281 ? -27.614 -12.786 0.866 1.00 13.12 317 GLY A CA 1
ATOM 2231 C C . GLY A 1 281 ? -26.126 -12.586 0.669 1.00 13.18 317 GLY A C 1
ATOM 2232 O O . GLY A 1 281 ? -25.598 -12.795 -0.427 1.00 13.09 317 GLY A O 1
ATOM 2233 N N . THR A 1 282 ? -25.452 -12.171 1.734 1.00 13.02 318 THR A N 1
ATOM 2234 C CA . THR A 1 282 ? -24.008 -11.962 1.691 1.00 13.29 318 THR A CA 1
ATOM 2235 C C . THR A 1 282 ? -23.279 -13.237 1.276 1.00 13.30 318 THR A C 1
ATOM 2236 O O . THR A 1 282 ? -22.467 -13.231 0.352 1.00 13.10 318 THR A O 1
ATOM 2240 N N . ILE A 1 283 ? -23.585 -14.329 1.965 1.00 13.62 319 ILE A N 1
ATOM 2241 C CA . ILE A 1 283 ? -22.883 -15.591 1.763 1.00 13.73 319 ILE A CA 1
ATOM 2242 C C . ILE A 1 283 ? -23.688 -16.697 2.423 1.00 13.65 319 ILE A C 1
ATOM 2243 O O . ILE A 1 283 ? -24.354 -16.455 3.430 1.00 13.70 319 ILE A O 1
ATOM 2248 N N . TYR A 1 284 ? -23.644 -17.901 1.857 1.00 13.31 320 TYR A N 1
ATOM 2249 C CA . TYR A 1 284 ? -24.342 -19.020 2.459 1.00 13.21 320 TYR A CA 1
ATOM 2250 C C . TYR A 1 284 ? -23.580 -19.490 3.693 1.00 13.26 320 TYR A C 1
ATOM 2251 O O . TYR A 1 284 ? -22.391 -19.798 3.611 1.00 13.37 320 TYR A O 1
ATOM 2260 N N . SER A 1 285 ? -24.266 -19.536 4.833 1.00 12.93 321 SER A N 1
ATOM 2261 C CA . SER A 1 285 ? -23.616 -19.844 6.107 1.00 13.00 321 SER A CA 1
ATOM 2262 C C . SER A 1 285 ? -24.233 -21.046 6.820 1.00 12.95 321 SER A C 1
ATOM 2263 O O . SER A 1 285 ? -24.106 -21.179 8.033 1.00 12.77 321 SER A O 1
ATOM 2266 N N . ASP A 1 286 ? -24.885 -21.928 6.070 1.00 13.30 322 ASP A N 1
ATOM 2267 C CA . ASP A 1 286 ? -25.581 -23.064 6.656 1.00 13.68 322 ASP A CA 1
ATOM 2268 C C . ASP A 1 286 ? -26.535 -22.618 7.764 1.00 13.85 322 ASP A C 1
ATOM 2269 O O . ASP A 1 286 ? -26.482 -23.112 8.895 1.00 13.45 322 ASP A O 1
ATOM 2274 N N . MET A 1 287 ? -27.399 -21.666 7.413 1.00 14.21 323 MET A N 1
ATOM 2275 C CA . MET A 1 287 ? -28.449 -21.162 8.307 1.00 14.68 323 MET A CA 1
ATOM 2276 C C . MET A 1 287 ? -27.891 -20.460 9.537 1.00 14.66 323 MET A C 1
ATOM 2277 O O . MET A 1 287 ? -28.539 -20.426 10.585 1.00 15.27 323 MET A O 1
ATOM 2282 N N . GLY A 1 288 ? -26.698 -19.892 9.410 1.00 14.54 324 GLY A N 1
ATOM 2283 C CA . GLY A 1 288 ? -26.078 -19.167 10.508 1.00 14.31 324 GLY A CA 1
ATOM 2284 C C . GLY A 1 288 ? -25.275 -20.046 11.446 1.00 14.14 324 GLY A C 1
ATOM 2285 O O . GLY A 1 288 ? -24.763 -19.563 12.455 1.00 14.23 324 GLY A O 1
ATOM 2286 N N . MET A 1 289 ? -25.157 -21.332 11.122 1.00 13.87 325 MET A N 1
ATOM 2287 C CA . MET A 1 289 ? -24.327 -22.241 11.906 1.00 13.92 325 MET A CA 1
ATOM 2288 C C . MET A 1 289 ? -22.846 -22.037 11.622 1.00 13.54 325 MET A C 1
ATOM 2289 O O . MET A 1 289 ? -22.008 -22.401 12.435 1.00 13.37 325 MET A O 1
ATOM 2294 N N . PHE A 1 290 ? -22.531 -21.478 10.458 1.00 13.71 326 PHE A N 1
ATOM 2295 C CA . PHE A 1 290 ? -21.160 -21.102 10.132 1.00 13.78 326 PHE A CA 1
ATOM 2296 C C . PHE A 1 290 ? -21.033 -19.615 10.400 1.00 13.60 326 PHE A C 1
ATOM 2297 O O . PHE A 1 290 ? -21.920 -18.838 10.041 1.00 13.39 326 PHE A O 1
ATOM 2305 N N . GLN A 1 291 ? -19.939 -19.225 11.045 1.00 13.44 327 GLN A N 1
ATOM 2306 C CA . GLN A 1 291 ? -19.764 -17.855 11.484 1.00 13.50 327 GLN A CA 1
ATOM 2307 C C . GLN A 1 291 ? -19.114 -17.024 10.396 1.00 13.48 327 GLN A C 1
ATOM 2308 O O . GLN A 1 291 ? -18.051 -17.368 9.886 1.00 13.44 327 GLN A O 1
ATOM 2314 N N . VAL A 1 292 ? -19.744 -15.909 10.058 1.00 13.00 328 VAL A N 1
ATOM 2315 C CA . VAL A 1 292 ? -19.151 -14.983 9.113 1.00 12.97 328 VAL A CA 1
ATOM 2316 C C . VAL A 1 292 ? -19.552 -13.569 9.485 1.00 12.87 328 VAL A C 1
ATOM 2317 O O . VAL A 1 292 ? -20.700 -13.310 9.839 1.00 13.15 328 VAL A O 1
ATOM 2321 N N . ASP A 1 293 ? -18.583 -12.668 9.447 1.00 12.50 329 ASP A N 1
ATOM 2322 C CA . ASP A 1 293 ? -18.839 -11.280 9.724 1.00 12.64 329 ASP A CA 1
ATOM 2323 C C . ASP A 1 293 ? -19.166 -10.600 8.408 1.00 12.47 329 ASP A C 1
ATOM 2324 O O . ASP A 1 293 ? -18.289 -10.282 7.611 1.00 12.38 329 ASP A O 1
ATOM 2329 N N . ARG A 1 294 ? -20.456 -10.372 8.206 1.00 12.24 330 ARG A N 1
ATOM 2330 C CA . ARG A 1 294 ? -20.972 -9.798 6.980 1.00 12.12 330 ARG A CA 1
ATOM 2331 C C . ARG A 1 294 ? -20.609 -8.319 6.824 1.00 12.35 330 ARG A C 1
ATOM 2332 O O . ARG A 1 294 ? -20.755 -7.761 5.740 1.00 12.38 330 ARG A O 1
ATOM 2340 N N . GLY A 1 295 ? -20.111 -7.707 7.897 1.00 12.33 331 GLY A N 1
ATOM 2341 C CA . GLY A 1 295 ? -19.626 -6.335 7.866 1.00 12.98 331 GLY A CA 1
ATOM 2342 C C . GLY A 1 295 ? -18.135 -6.204 7.599 1.00 13.29 331 GLY A C 1
ATOM 2343 O O . GLY A 1 295 ? -17.600 -5.101 7.655 1.00 13.53 331 GLY A O 1
ATOM 2344 N N . ALA A 1 296 ? -17.465 -7.318 7.299 1.00 13.85 332 ALA A N 1
ATOM 2345 C CA . ALA A 1 296 ? -16.035 -7.293 6.991 1.00 14.39 332 ALA A CA 1
ATOM 2346 C C . ALA A 1 296 ? -15.791 -6.680 5.609 1.00 14.88 332 ALA A C 1
ATOM 2347 O O . ALA A 1 296 ? -16.664 -6.736 4.738 1.00 14.63 332 ALA A O 1
ATOM 2349 N N . PRO A 1 297 ? -14.600 -6.091 5.395 1.00 15.55 333 PRO A N 1
ATOM 2350 C CA . PRO A 1 297 ? -14.320 -5.432 4.117 1.00 15.98 333 PRO A CA 1
ATOM 2351 C C . PRO A 1 297 ? -14.591 -6.292 2.883 1.00 16.15 333 PRO A C 1
ATOM 2352 O O . PRO A 1 297 ? -15.084 -5.781 1.877 1.00 15.84 333 PRO A O 1
ATOM 2356 N N . LYS A 1 298 ? -14.307 -7.590 2.958 1.00 16.53 334 LYS A N 1
ATOM 2357 C CA . LYS A 1 298 ? -14.496 -8.454 1.793 1.00 16.75 334 LYS A CA 1
ATOM 2358 C C . LYS A 1 298 ? -15.964 -8.602 1.380 1.00 16.48 334 LYS A C 1
ATOM 2359 O O . LYS A 1 298 ? -16.252 -8.989 0.245 1.00 16.22 334 LYS A O 1
ATOM 2365 N N . HIS A 1 299 ? -16.883 -8.289 2.295 1.00 15.71 335 HIS A N 1
ATOM 2366 C CA . HIS A 1 299 ? -18.314 -8.375 2.008 1.00 15.41 335 HIS A CA 1
ATOM 2367 C C . HIS A 1 299 ? -18.961 -7.013 1.793 1.00 15.30 335 HIS A C 1
ATOM 2368 O O . HIS A 1 299 ? -20.187 -6.905 1.791 1.00 15.17 335 HIS A O 1
ATOM 2375 N N . LYS A 1 300 ? -18.139 -5.986 1.582 1.00 15.52 336 LYS A N 1
ATOM 2376 C CA . LYS A 1 300 ? -18.632 -4.610 1.478 1.00 15.90 336 LYS A CA 1
ATOM 2377 C C . LYS A 1 300 ? -19.716 -4.433 0.412 1.00 15.50 336 LYS A C 1
ATOM 2378 O O . LYS A 1 300 ? -20.692 -3.719 0.640 1.00 15.86 336 LYS A O 1
ATOM 2384 N N . ALA A 1 301 ? -19.554 -5.070 -0.746 1.00 15.00 337 ALA A N 1
ATOM 2385 C CA . ALA A 1 301 ? -20.527 -4.914 -1.828 1.00 14.74 337 ALA A CA 1
ATOM 2386 C C . ALA A 1 301 ? -21.916 -5.375 -1.381 1.00 14.27 337 ALA A C 1
ATOM 2387 O O . ALA A 1 301 ? -22.909 -4.674 -1.582 1.00 13.87 337 ALA A O 1
ATOM 2389 N N . LYS A 1 302 ? -21.971 -6.546 -0.760 1.00 13.91 338 LYS A N 1
ATOM 2390 C CA . LYS A 1 302 ? -23.238 -7.093 -0.279 1.00 13.78 338 LYS A CA 1
ATOM 2391 C C . LYS A 1 302 ? -23.809 -6.258 0.863 1.00 13.22 338 LYS A C 1
ATOM 2392 O O . LYS A 1 302 ? -25.013 -6.004 0.903 1.00 12.60 338 LYS A O 1
ATOM 2398 N N . ARG A 1 303 ? -22.948 -5.827 1.783 1.00 12.97 339 ARG A N 1
ATOM 2399 C CA . ARG A 1 303 ? -23.386 -4.966 2.881 1.00 12.87 339 ARG A CA 1
ATOM 2400 C C . ARG A 1 303 ? -23.919 -3.644 2.344 1.00 12.87 339 ARG A C 1
ATOM 2401 O O . ARG A 1 303 ? -24.976 -3.181 2.768 1.00 12.55 339 ARG A O 1
ATOM 2409 N N . ASP A 1 304 ? -23.196 -3.038 1.406 1.00 12.84 340 ASP A N 1
ATOM 2410 C CA . ASP A 1 304 ? -23.652 -1.788 0.788 1.00 12.86 340 ASP A CA 1
ATOM 2411 C C . ASP A 1 304 ? -24.993 -1.952 0.079 1.00 12.48 340 ASP A C 1
ATOM 2412 O O . ASP A 1 304 ? -25.844 -1.061 0.147 1.00 12.21 340 ASP A O 1
ATOM 2417 N N A SER A 1 305 ? -25.172 -3.086 -0.598 0.50 12.45 341 SER A N 1
ATOM 2418 N N B SER A 1 305 ? -25.179 -3.085 -0.595 0.50 12.21 341 SER A N 1
ATOM 2419 C CA A SER A 1 305 ? -26.433 -3.399 -1.263 0.50 12.48 341 SER A CA 1
ATOM 2420 C CA B SER A 1 305 ? -26.441 -3.378 -1.268 0.50 11.99 341 SER A CA 1
ATOM 2421 C C A SER A 1 305 ? -27.585 -3.458 -0.263 0.50 12.15 341 SER A C 1
ATOM 2422 C C B SER A 1 305 ? -27.598 -3.481 -0.274 0.50 11.91 341 SER A C 1
ATOM 2423 O O A SER A 1 305 ? -28.651 -2.900 -0.507 0.50 12.25 341 SER A O 1
ATOM 2424 O O B SER A 1 305 ? -28.686 -2.976 -0.535 0.50 12.04 341 SER A O 1
ATOM 2429 N N . TRP A 1 306 ? -27.362 -4.121 0.868 1.00 12.06 342 TRP A N 1
ATOM 2430 C CA . TRP A 1 306 ? -28.386 -4.192 1.923 1.00 11.80 342 TRP A CA 1
ATOM 2431 C C . TRP A 1 306 ? -28.697 -2.814 2.481 1.00 11.82 342 TRP A C 1
ATOM 2432 O O . TRP A 1 306 ? -29.863 -2.456 2.637 1.00 11.52 342 TRP A O 1
ATOM 2443 N N . ILE A 1 307 ? -27.653 -2.034 2.754 1.00 11.83 343 ILE A N 1
ATOM 2444 C CA . ILE A 1 307 ? -27.834 -0.678 3.256 1.00 12.00 343 ILE A CA 1
ATOM 2445 C C . ILE A 1 307 ? -28.691 0.139 2.291 1.00 12.34 343 ILE A C 1
ATOM 2446 O O . ILE A 1 307 ? -29.586 0.866 2.720 1.00 12.42 343 ILE A O 1
ATOM 2451 N N . LYS A 1 308 ? -28.430 0.003 0.992 1.00 12.37 344 LYS A N 1
ATOM 2452 C CA . LYS A 1 308 ? -29.199 0.727 -0.019 1.00 12.84 344 LYS A CA 1
ATOM 2453 C C . LYS A 1 308 ? -30.659 0.270 -0.066 1.00 12.38 344 LYS A C 1
ATOM 2454 O O . LYS A 1 308 ? -31.555 1.088 -0.260 1.00 12.84 344 LYS A O 1
ATOM 2460 N N . LEU A 1 309 ? -30.895 -1.026 0.120 1.00 11.83 345 LEU A N 1
ATOM 2461 C CA . LEU A 1 309 ? -32.256 -1.550 0.217 1.00 11.27 345 LEU A CA 1
ATOM 2462 C C . LEU A 1 309 ? -32.967 -0.914 1.414 1.00 10.86 345 LEU A C 1
ATOM 2463 O O . LEU A 1 309 ? -34.073 -0.389 1.279 1.00 10.53 345 LEU A O 1
ATOM 2468 N N . CYS A 1 310 ? -32.321 -0.926 2.576 1.00 10.36 346 CYS A N 1
ATOM 2469 C CA . CYS A 1 310 ? -32.913 -0.326 3.769 1.00 10.47 346 CYS A CA 1
ATOM 2470 C C . CYS A 1 310 ? -33.177 1.159 3.551 1.00 10.64 346 CYS A C 1
ATOM 2471 O O . CYS A 1 310 ? -34.138 1.706 4.087 1.00 10.29 346 CYS A O 1
ATOM 2474 N N . GLN A 1 311 ? -32.313 1.803 2.763 1.00 10.86 347 GLN A N 1
ATOM 2475 C CA . GLN A 1 311 ? -32.423 3.235 2.506 1.00 11.23 347 GLN A CA 1
ATOM 2476 C C . GLN A 1 311 ? -33.682 3.619 1.724 1.00 11.12 347 GLN A C 1
ATOM 2477 O O . GLN A 1 311 ? -34.020 4.790 1.652 1.00 11.45 347 GLN A O 1
ATOM 2483 N N . ASP A 1 312 ? -34.392 2.643 1.157 1.00 11.16 348 ASP A N 1
ATOM 2484 C CA . ASP A 1 312 ? -35.730 2.901 0.636 1.00 11.04 348 ASP A CA 1
ATOM 2485 C C . ASP A 1 312 ? -36.585 3.624 1.677 1.00 11.02 348 ASP A C 1
ATOM 2486 O O . ASP A 1 312 ? -37.453 4.422 1.323 1.00 11.15 348 ASP A O 1
ATOM 2491 N N . CYS A 1 313 ? -36.360 3.316 2.955 1.00 11.04 349 CYS A N 1
ATOM 2492 C CA . CYS A 1 313 ? -37.209 3.838 4.028 1.00 10.93 349 CYS A CA 1
ATOM 2493 C C . CYS A 1 313 ? -36.462 4.306 5.274 1.00 10.91 349 CYS A C 1
ATOM 2494 O O . CYS A 1 313 ? -37.082 4.532 6.314 1.00 10.54 349 CYS A O 1
ATOM 2497 N N . HIS A 1 314 ? -35.142 4.445 5.172 1.00 10.96 350 HIS A N 1
ATOM 2498 C CA . HIS A 1 314 ? -34.299 4.777 6.312 1.00 10.86 350 HIS A CA 1
ATOM 2499 C C . HIS A 1 314 ? -33.061 5.536 5.893 1.00 11.17 350 HIS A C 1
ATOM 2500 O O . HIS A 1 314 ? -32.643 5.479 4.743 1.00 11.01 350 HIS A O 1
ATOM 2507 N N . SER A 1 315 ? -32.458 6.209 6.865 1.00 11.44 351 SER A N 1
ATOM 2508 C CA . SER A 1 315 ? -31.089 6.676 6.738 1.00 11.57 351 SER A CA 1
ATOM 2509 C C . SER A 1 315 ? -30.170 5.488 6.476 1.00 11.33 351 SER A C 1
ATOM 2510 O O . SER A 1 315 ? -30.309 4.457 7.123 1.00 11.23 351 SER A O 1
ATOM 2513 N N . PRO A 1 316 ? -29.213 5.632 5.545 1.00 11.76 352 PRO A N 1
ATOM 2514 C CA . PRO A 1 316 ? -28.255 4.537 5.340 1.00 11.92 352 PRO A CA 1
ATOM 2515 C C . PRO A 1 316 ? -27.309 4.359 6.524 1.00 12.11 352 PRO A C 1
ATOM 2516 O O . PRO A 1 316 ? -26.755 3.277 6.714 1.00 12.27 352 PRO A O 1
ATOM 2520 N N . ARG A 1 317 ? -27.113 5.422 7.301 1.00 12.06 353 ARG A N 1
ATOM 2521 C CA . ARG A 1 317 ? -26.313 5.346 8.513 1.00 12.01 353 ARG A CA 1
ATOM 2522 C C . ARG A 1 317 ? -27.019 4.481 9.546 1.00 11.80 353 ARG A C 1
ATOM 2523 O O . ARG A 1 317 ? -26.398 3.654 10.196 1.00 12.09 353 ARG A O 1
ATOM 2531 N N . PHE A 1 318 ? -28.324 4.688 9.694 1.00 11.75 354 PHE A N 1
ATOM 2532 C CA . PHE A 1 318 ? -29.139 3.867 10.587 1.00 11.47 354 PHE A CA 1
ATOM 2533 C C . PHE A 1 318 ? -29.100 2.396 10.173 1.00 11.41 354 PHE A C 1
ATOM 2534 O O . PHE A 1 318 ? -28.863 1.506 10.999 1.00 10.95 354 PHE A O 1
ATOM 2542 N N . ALA A 1 319 ? -29.323 2.152 8.887 1.00 11.43 355 ALA A N 1
ATOM 2543 C CA . ALA A 1 319 ? -29.287 0.795 8.341 1.00 11.50 355 ALA A CA 1
ATOM 2544 C C . ALA A 1 319 ? -27.922 0.150 8.571 1.00 11.40 355 ALA A C 1
ATOM 2545 O O . ALA A 1 319 ? -27.831 -1.013 8.981 1.00 11.30 355 ALA A O 1
ATOM 2547 N N . ALA A 1 320 ? -26.858 0.904 8.301 1.00 11.47 356 ALA A N 1
ATOM 2548 C CA . ALA A 1 320 ? -25.502 0.398 8.492 1.00 11.28 356 ALA A CA 1
ATOM 2549 C C . ALA A 1 320 ? -25.285 0.026 9.952 1.00 11.39 356 ALA A C 1
ATOM 2550 O O . ALA A 1 320 ? -24.710 -1.023 10.258 1.00 11.10 356 ALA A O 1
ATOM 2552 N N . ASP A 1 321 ? -25.770 0.879 10.850 1.00 11.37 357 ASP A N 1
ATOM 2553 C CA . ASP A 1 321 ? -25.659 0.627 12.276 1.00 11.43 357 ASP A CA 1
ATOM 2554 C C . ASP A 1 321 ? -26.387 -0.651 12.681 1.00 11.09 357 ASP A C 1
ATOM 2555 O O . ASP A 1 321 ? -25.878 -1.433 13.476 1.00 11.11 357 ASP A O 1
ATOM 2560 N N . LYS A 1 322 ? -27.579 -0.856 12.134 1.00 11.10 358 LYS A N 1
ATOM 2561 C CA . LYS A 1 322 ? -28.367 -2.042 12.463 1.00 11.04 358 LYS A CA 1
ATOM 2562 C C . LYS A 1 322 ? -27.710 -3.325 11.981 1.00 10.88 358 LYS A C 1
ATOM 2563 O O . LYS A 1 322 ? -27.744 -4.345 12.668 1.00 10.85 358 LYS A O 1
ATOM 2569 N N . LEU A 1 323 ? -27.089 -3.276 10.812 1.00 11.15 359 LEU A N 1
ATOM 2570 C CA . LEU A 1 323 ? -26.412 -4.453 10.289 1.00 11.22 359 LEU A CA 1
ATOM 2571 C C . LEU A 1 323 ? -25.081 -4.703 11.016 1.00 11.63 359 LEU A C 1
ATOM 2572 O O . LEU A 1 323 ? -24.661 -5.856 11.167 1.00 11.76 359 LEU A O 1
ATOM 2577 N N . LYS A 1 324 ? -24.442 -3.640 11.505 1.00 11.84 360 LYS A N 1
ATOM 2578 C CA . LYS A 1 324 ? -23.294 -3.795 12.410 1.00 12.18 360 LYS A CA 1
ATOM 2579 C C . LYS A 1 324 ? -23.700 -4.427 13.742 1.00 12.03 360 LYS A C 1
ATOM 2580 O O . LYS A 1 324 ? -22.943 -5.208 14.316 1.00 12.01 360 LYS A O 1
ATOM 2586 N N . GLU A 1 325 ? -24.891 -4.096 14.238 1.00 11.71 361 GLU A N 1
ATOM 2587 C CA . GLU A 1 325 ? -25.403 -4.738 15.447 1.00 11.61 361 GLU A CA 1
ATOM 2588 C C . GLU A 1 325 ? -25.532 -6.239 15.243 1.00 11.40 361 GLU A C 1
ATOM 2589 O O . GLU A 1 325 ? -25.217 -7.025 16.137 1.00 11.40 361 GLU A O 1
ATOM 2595 N N . MET A 1 326 ? -25.996 -6.625 14.059 1.00 11.09 362 MET A N 1
ATOM 2596 C CA . MET A 1 326 ? -26.066 -8.025 13.678 1.00 11.29 362 MET A CA 1
ATOM 2597 C C . MET A 1 326 ? -24.690 -8.669 13.725 1.00 11.15 362 MET A C 1
ATOM 2598 O O . MET A 1 326 ? -24.512 -9.713 14.351 1.00 11.21 362 MET A O 1
ATOM 2603 N N . ASP A 1 327 ? -23.724 -8.042 13.058 1.00 11.37 363 ASP A N 1
ATOM 2604 C CA . ASP A 1 327 ? -22.368 -8.578 13.010 1.00 11.46 363 ASP A CA 1
ATOM 2605 C C . ASP A 1 327 ? -21.852 -8.814 14.428 1.00 11.59 363 ASP A C 1
ATOM 2606 O O . ASP A 1 327 ? -21.336 -9.889 14.740 1.00 11.54 363 ASP A O 1
ATOM 2611 N N . ALA A 1 328 ? -22.000 -7.802 15.283 1.00 11.37 364 ALA A N 1
ATOM 2612 C CA . ALA A 1 328 ? -21.510 -7.881 16.658 1.00 11.46 364 ALA A CA 1
ATOM 2613 C C . ALA A 1 328 ? -22.251 -8.935 17.477 1.00 11.23 364 ALA A C 1
ATOM 2614 O O . ALA A 1 328 ? -21.638 -9.713 18.202 1.00 11.52 364 ALA A O 1
ATOM 2616 N N . GLY A 1 329 ? -23.572 -8.963 17.356 1.00 11.36 365 GLY A N 1
ATOM 2617 C CA . GLY A 1 329 ? -24.382 -9.934 18.081 1.00 11.29 365 GLY A CA 1
ATOM 2618 C C . GLY A 1 329 ? -24.067 -11.359 17.680 1.00 11.16 365 GLY A C 1
ATOM 2619 O O . GLY A 1 329 ? -24.019 -12.258 18.524 1.00 11.43 365 GLY A O 1
ATOM 2620 N N . VAL A 1 330 ? -23.862 -11.564 16.383 1.00 11.41 366 VAL A N 1
ATOM 2621 C CA . VAL A 1 330 ? -23.493 -12.869 15.856 1.00 11.58 366 VAL A CA 1
ATOM 2622 C C . VAL A 1 330 ? -22.137 -13.310 16.396 1.00 11.82 366 VAL A C 1
ATOM 2623 O O . VAL A 1 330 ? -21.993 -14.439 16.865 1.00 12.16 366 VAL A O 1
ATOM 2627 N N . ASN A 1 331 ? -21.153 -12.417 16.364 1.00 12.23 367 ASN A N 1
ATOM 2628 C CA . ASN A 1 331 ? -19.820 -12.767 16.863 1.00 12.34 367 ASN A CA 1
ATOM 2629 C C . ASN A 1 331 ? -19.822 -13.124 18.342 1.00 12.15 367 ASN A C 1
ATOM 2630 O O . ASN A 1 331 ? -19.144 -14.059 18.754 1.00 12.06 367 ASN A O 1
ATOM 2635 N N . LEU A 1 332 ? -20.594 -12.396 19.140 1.00 12.25 368 LEU A N 1
ATOM 2636 C CA . LEU A 1 332 ? -20.719 -12.727 20.554 1.00 12.07 368 LEU A CA 1
ATOM 2637 C C . LEU A 1 332 ? -21.370 -14.100 20.729 1.00 11.88 368 LEU A C 1
ATOM 2638 O O . LEU A 1 332 ? -20.923 -14.907 21.552 1.00 11.94 368 LEU A O 1
ATOM 2643 N N . SER A 1 333 ? -22.401 -14.381 19.933 1.00 11.94 369 SER A N 1
ATOM 2644 C CA . SER A 1 333 ? -23.130 -15.651 20.044 1.00 11.84 369 SER A CA 1
ATOM 2645 C C . SER A 1 333 ? -22.240 -16.883 19.858 1.00 11.95 369 SER A C 1
ATOM 2646 O O . SER A 1 333 ? -22.480 -17.922 20.470 1.00 12.36 369 SER A O 1
ATOM 2649 N N . PHE A 1 334 ? -21.211 -16.770 19.031 1.00 12.13 370 PHE A N 1
ATOM 2650 C CA . PHE A 1 334 ? -20.350 -17.919 18.764 1.00 12.24 370 PHE A CA 1
ATOM 2651 C C . PHE A 1 334 ? -19.405 -18.246 19.915 1.00 12.49 370 PHE A C 1
ATOM 2652 O O . PHE A 1 334 ? -18.909 -19.373 19.991 1.00 12.56 370 PHE A O 1
ATOM 2660 N N . THR A 1 335 ? -19.174 -17.291 20.818 1.00 12.59 371 THR A N 1
ATOM 2661 C CA . THR A 1 335 ? -18.373 -17.584 22.011 1.00 12.77 371 THR A CA 1
ATOM 2662 C C . THR A 1 335 ? -19.077 -18.633 22.864 1.00 12.86 371 THR A C 1
ATOM 2663 O O . THR A 1 335 ? -18.438 -19.526 23.408 1.00 12.96 371 THR A O 1
ATOM 2667 N N . LYS A 1 336 ? -20.401 -18.543 22.954 1.00 13.04 372 LYS A N 1
ATOM 2668 C CA . LYS A 1 336 ? -21.174 -19.512 23.723 1.00 13.08 372 LYS A CA 1
ATOM 2669 C C . LYS A 1 336 ? -21.185 -20.884 23.055 1.00 13.30 372 LYS A C 1
ATOM 2670 O O . LYS A 1 336 ? -21.109 -21.905 23.735 1.00 13.74 372 LYS A O 1
ATOM 2676 N N . TRP A 1 337 ? -21.273 -20.911 21.729 1.00 13.24 373 TRP A N 1
ATOM 2677 C CA . TRP A 1 337 ? -21.215 -22.177 20.998 1.00 13.50 373 TRP A CA 1
ATOM 2678 C C . TRP A 1 337 ? -19.842 -22.839 21.170 1.00 13.56 373 TRP A C 1
ATOM 2679 O O . TRP A 1 337 ? -19.749 -24.040 21.448 1.00 13.43 373 TRP A O 1
ATOM 2690 N N . ARG A 1 338 ? -18.780 -22.056 21.021 1.00 13.96 374 ARG A N 1
ATOM 2691 C CA . ARG A 1 338 ? -17.432 -22.601 21.175 1.00 14.29 374 ARG A CA 1
ATOM 2692 C C . ARG A 1 338 ? -17.203 -23.113 22.593 1.00 14.75 374 ARG A C 1
ATOM 2693 O O . ARG A 1 338 ? -16.549 -24.134 22.780 1.00 15.12 374 ARG A O 1
ATOM 2701 N N . GLU A 1 339 ? -17.762 -22.428 23.588 1.00 15.20 375 GLU A N 1
ATOM 2702 C CA . GLU A 1 339 ? -17.760 -22.958 24.956 1.00 15.67 375 GLU A CA 1
ATOM 2703 C C . GLU A 1 339 ? -18.439 -24.312 25.036 1.00 15.72 375 GLU A C 1
ATOM 2704 O O . GLU A 1 339 ? -17.877 -25.254 25.590 1.00 16.01 375 GLU A O 1
ATOM 2710 N N . ALA A 1 340 ? -19.654 -24.390 24.495 1.00 15.47 376 ALA A N 1
ATOM 2711 C CA . ALA A 1 340 ? -20.431 -25.627 24.481 1.00 15.39 376 ALA A CA 1
ATOM 2712 C C . ALA A 1 340 ? -19.677 -26.747 23.776 1.00 15.32 376 ALA A C 1
ATOM 2713 O O . ALA A 1 340 ? -19.604 -27.872 24.274 1.00 15.35 376 ALA A O 1
ATOM 2715 N N . ALA A 1 341 ? -19.106 -26.430 22.618 1.00 15.30 377 ALA A N 1
ATOM 2716 C CA . ALA A 1 341 ? -18.429 -27.434 21.805 1.00 15.30 377 ALA A CA 1
ATOM 2717 C C . ALA A 1 341 ? -17.230 -28.023 22.555 1.00 15.40 377 ALA A C 1
ATOM 2718 O O . ALA A 1 341 ? -17.002 -29.237 22.517 1.00 15.30 377 ALA A O 1
ATOM 2720 N N . ALA A 1 342 ? -16.476 -27.165 23.240 1.00 15.28 378 ALA A N 1
ATOM 2721 C CA . ALA A 1 342 ? -15.328 -27.615 24.030 1.00 15.46 378 ALA A CA 1
ATOM 2722 C C . ALA A 1 342 ? -15.768 -28.558 25.141 1.00 15.46 378 ALA A C 1
ATOM 2723 O O . ALA A 1 342 ? -15.151 -29.597 25.357 1.00 15.74 378 ALA A O 1
ATOM 2725 N N . VAL A 1 343 ? -16.843 -28.202 25.837 1.00 15.52 379 VAL A N 1
ATOM 2726 C CA . VAL A 1 343 ? -17.369 -29.048 26.904 1.00 15.41 379 VAL A CA 1
ATOM 2727 C C . VAL A 1 343 ? -17.799 -30.409 26.363 1.00 15.71 379 VAL A C 1
ATOM 2728 O O . VAL A 1 343 ? -17.484 -31.447 26.953 1.00 15.69 379 VAL A O 1
ATOM 2732 N N . ILE A 1 344 ? -18.509 -30.396 25.238 1.00 15.65 380 ILE A N 1
ATOM 2733 C CA . ILE A 1 344 ? -19.081 -31.610 24.675 1.00 15.92 380 ILE A CA 1
ATOM 2734 C C . ILE A 1 344 ? -17.998 -32.533 24.120 1.00 16.43 380 ILE A C 1
ATOM 2735 O O . ILE A 1 344 ? -17.975 -33.719 24.439 1.00 16.35 380 ILE A O 1
ATOM 2740 N N . VAL A 1 345 ? -17.100 -31.985 23.309 1.00 17.05 381 VAL A N 1
ATOM 2741 C CA . VAL A 1 345 ? -16.016 -32.782 22.732 1.00 17.64 381 VAL A CA 1
ATOM 2742 C C . VAL A 1 345 ? -15.087 -33.294 23.838 1.00 17.92 381 VAL A C 1
ATOM 2743 O O . VAL A 1 345 ? -14.619 -34.429 23.781 1.00 18.62 381 VAL A O 1
ATOM 2747 N N . GLY A 1 346 ? -14.849 -32.469 24.854 1.00 18.13 382 GLY A N 1
ATOM 2748 C CA . GLY A 1 346 ? -14.059 -32.881 26.011 1.00 18.40 382 GLY A CA 1
ATOM 2749 C C . GLY A 1 346 ? -14.617 -34.129 26.671 1.00 18.45 382 GLY A C 1
ATOM 2750 O O . GLY A 1 346 ? -13.861 -35.034 27.040 1.00 18.38 382 GLY A O 1
ATOM 2751 N N . CYS A 1 347 ? -15.941 -34.183 26.822 1.00 18.46 383 CYS A N 1
ATOM 2752 C CA . CYS A 1 347 ? -16.598 -35.372 27.368 1.00 18.64 383 CYS A CA 1
ATOM 2753 C C . CYS A 1 347 ? -16.319 -36.594 26.508 1.00 18.96 383 CYS A C 1
ATOM 2754 O O . CYS A 1 347 ? -16.010 -37.667 27.036 1.00 18.98 383 CYS A O 1
ATOM 2757 N N . TYR A 1 348 ? -16.416 -36.433 25.190 1.00 19.23 384 TYR A N 1
ATOM 2758 C CA . TYR A 1 348 ? -16.144 -37.544 24.287 1.00 19.77 384 TYR A CA 1
ATOM 2759 C C . TYR A 1 348 ? -14.688 -37.999 24.387 1.00 19.97 384 TYR A C 1
ATOM 2760 O O . TYR A 1 348 ? -14.416 -39.195 24.492 1.00 20.24 384 TYR A O 1
ATOM 2769 N N . LEU A 1 349 ? -13.761 -37.047 24.344 1.00 20.26 385 LEU A N 1
ATOM 2770 C CA . LEU A 1 349 ? -12.332 -37.364 24.396 1.00 20.57 385 LEU A CA 1
ATOM 2771 C C . LEU A 1 349 ? -11.934 -38.026 25.715 1.00 20.63 385 LEU A C 1
ATOM 2772 O O . LEU A 1 349 ? -11.033 -38.859 25.737 1.00 20.78 385 LEU A O 1
ATOM 2777 N N . ASP A 1 350 ? -12.615 -37.666 26.801 1.00 20.46 386 ASP A N 1
ATOM 2778 C CA . ASP A 1 350 ? -12.405 -38.310 28.099 1.00 20.71 386 ASP A CA 1
ATOM 2779 C C . ASP A 1 350 ? -13.196 -39.612 28.250 1.00 20.35 386 ASP A C 1
ATOM 2780 O O . ASP A 1 350 ? -13.065 -40.299 29.258 1.00 20.53 386 ASP A O 1
ATOM 2785 N N . GLY A 1 351 ? -14.013 -39.944 27.253 1.00 20.09 387 GLY A N 1
ATOM 2786 C CA . GLY A 1 351 ? -14.749 -41.206 27.228 1.00 19.70 387 GLY A CA 1
ATOM 2787 C C . GLY A 1 351 ? -15.863 -41.303 28.254 1.00 19.60 387 GLY A C 1
ATOM 2788 O O . GLY A 1 351 ? -16.208 -42.398 28.688 1.00 19.51 387 GLY A O 1
ATOM 2789 N N . VAL A 1 352 ? -16.440 -40.161 28.632 1.00 19.30 388 VAL A N 1
ATOM 2790 C CA . VAL A 1 352 ? -17.456 -40.122 29.689 1.00 19.22 388 VAL A CA 1
ATOM 2791 C C . VAL A 1 352 ? -18.877 -39.851 29.173 1.00 18.86 388 VAL A C 1
ATOM 2792 O O . VAL A 1 352 ? -19.820 -39.772 29.963 1.00 18.78 388 VAL A O 1
ATOM 2796 N N . VAL A 1 353 ? -19.044 -39.730 27.858 1.00 18.54 389 VAL A N 1
ATOM 2797 C CA . VAL A 1 353 ? -20.384 -39.574 27.310 1.00 18.27 389 VAL A CA 1
ATOM 2798 C C . VAL A 1 353 ? -21.137 -40.874 27.570 1.00 18.51 389 VAL A C 1
ATOM 2799 O O . VAL A 1 353 ? -20.557 -41.963 27.514 1.00 18.63 389 VAL A O 1
ATOM 2803 N N . ASP A 1 354 ? -22.415 -40.754 27.901 1.00 18.37 390 ASP A N 1
ATOM 2804 C CA . ASP A 1 354 ? -23.270 -41.914 28.076 1.00 18.66 390 ASP A CA 1
ATOM 2805 C C . ASP A 1 354 ? -24.548 -41.697 27.282 1.00 18.26 390 ASP A C 1
ATOM 2806 O O . ASP A 1 354 ? -25.285 -40.754 27.559 1.00 18.52 390 ASP A O 1
ATOM 2811 N N . PRO A 1 355 ? -24.798 -42.539 26.270 1.00 17.90 391 PRO A N 1
ATOM 2812 C CA . PRO A 1 355 ? -23.923 -43.597 25.784 1.00 17.82 391 PRO A CA 1
ATOM 2813 C C . PRO A 1 355 ? -22.744 -43.023 25.020 1.00 17.82 391 PRO A C 1
ATOM 2814 O O . PRO A 1 355 ? -22.804 -41.883 24.558 1.00 17.55 391 PRO A O 1
ATOM 2818 N N . MET A 1 356 ? -21.675 -43.803 24.903 1.00 17.54 392 MET A N 1
ATOM 2819 C CA . MET A 1 356 ? -20.651 -43.526 23.908 1.00 17.63 392 MET A CA 1
ATOM 2820 C C . MET A 1 356 ? -21.204 -44.006 22.567 1.00 17.46 392 MET A C 1
ATOM 2821 O O . MET A 1 356 ? -22.187 -44.748 22.536 1.00 17.17 392 MET A O 1
ATOM 2826 N N . PRO A 1 357 ? -20.597 -43.574 21.452 1.00 17.67 393 PRO A N 1
ATOM 2827 C CA . PRO A 1 357 ? -21.174 -43.901 20.143 1.00 17.66 393 PRO A CA 1
ATOM 2828 C C . PRO A 1 357 ? -21.416 -45.396 19.909 1.00 18.05 393 PRO A C 1
ATOM 2829 O O . PRO A 1 357 ? -22.428 -45.770 19.317 1.00 17.70 393 PRO A O 1
ATOM 2833 N N . GLU A 1 358 ? -20.512 -46.245 20.394 1.00 18.61 394 GLU A N 1
ATOM 2834 C CA . GLU A 1 358 ? -20.684 -47.695 20.268 1.00 19.12 394 GLU A CA 1
ATOM 2835 C C . GLU A 1 358 ? -21.874 -48.237 21.066 1.00 18.60 394 GLU A C 1
ATOM 2836 O O . GLU A 1 358 ? -22.332 -49.349 20.812 1.00 18.55 394 GLU A O 1
ATOM 2842 N N . GLY A 1 359 ? -22.374 -47.449 22.017 1.00 18.10 395 GLY A N 1
ATOM 2843 C CA . GLY A 1 359 ? -23.564 -47.805 22.784 1.00 17.86 395 GLY A CA 1
ATOM 2844 C C . GLY A 1 359 ? -24.872 -47.358 22.153 1.00 17.49 395 GLY A C 1
ATOM 2845 O O . GLY A 1 359 ? -25.944 -47.702 22.647 1.00 17.44 395 GLY A O 1
ATOM 2846 N N . SER A 1 360 ? -24.791 -46.587 21.071 1.00 17.20 396 SER A N 1
ATOM 2847 C CA . SER A 1 360 ? -25.982 -46.171 20.334 1.00 16.93 396 SER A CA 1
ATOM 2848 C C . SER A 1 360 ? -26.132 -46.978 19.059 1.00 16.76 396 SER A C 1
ATOM 2849 O O . SER A 1 360 ? -25.202 -47.673 18.635 1.00 16.57 396 SER A O 1
ATOM 2852 N N . ALA A 1 361 ? -27.314 -46.892 18.454 1.00 16.34 397 ALA A N 1
ATOM 2853 C CA . ALA A 1 361 ? -27.520 -47.430 17.121 1.00 16.12 397 ALA A CA 1
ATOM 2854 C C . ALA A 1 361 ? -26.506 -46.759 16.201 1.00 15.89 397 ALA A C 1
ATOM 2855 O O . ALA A 1 361 ? -26.119 -45.618 16.439 1.00 15.81 397 ALA A O 1
ATOM 2857 N N . PRO A 1 362 ? -26.058 -47.464 15.152 1.00 15.80 398 PRO A N 1
ATOM 2858 C CA . PRO A 1 362 ? -25.138 -46.802 14.233 1.00 15.51 398 PRO A CA 1
ATOM 2859 C C . PRO A 1 362 ? -25.809 -45.589 13.598 1.00 15.25 398 PRO A C 1
ATOM 2860 O O . PRO A 1 362 ? -27.033 -45.588 13.434 1.00 15.18 398 PRO A O 1
ATOM 2864 N N . ASP A 1 363 ? -25.030 -44.563 13.272 1.00 15.04 399 ASP A N 1
ATOM 2865 C CA . ASP A 1 363 ? -25.576 -43.427 12.527 1.00 14.84 399 ASP A CA 1
ATOM 2866 C C . ASP A 1 363 ? -25.932 -43.863 11.106 1.00 15.08 399 ASP A C 1
ATOM 2867 O O . ASP A 1 363 ? -25.671 -45.006 10.713 1.00 14.56 399 ASP A O 1
ATOM 2872 N N . TRP A 1 364 ? -26.545 -42.963 10.342 1.00 15.08 400 TRP A N 1
ATOM 2873 C CA . TRP A 1 364 ? -27.097 -43.326 9.038 1.00 15.40 400 TRP A CA 1
ATOM 2874 C C . TRP A 1 364 ? -26.025 -43.741 8.024 1.00 15.46 400 TRP A C 1
ATOM 2875 O O . TRP A 1 364 ? -26.349 -44.341 7.009 1.00 15.71 400 TRP A O 1
ATOM 2886 N N . TYR A 1 365 ? -24.765 -43.419 8.310 1.00 15.74 401 TYR A N 1
ATOM 2887 C CA . TYR A 1 365 ? -23.634 -43.909 7.518 1.00 16.13 401 TYR A CA 1
ATOM 2888 C C . TYR A 1 365 ? -23.296 -45.359 7.831 1.00 16.43 401 TYR A C 1
ATOM 2889 O O . TYR A 1 365 ? -22.534 -45.986 7.093 1.00 16.73 401 TYR A O 1
ATOM 2898 N N . GLY A 1 366 ? -23.839 -45.875 8.932 1.00 16.53 402 GLY A N 1
ATOM 2899 C CA . GLY A 1 366 ? -23.486 -47.194 9.440 1.00 16.76 402 GLY A CA 1
ATOM 2900 C C . GLY A 1 366 ? -22.333 -47.143 10.426 1.00 16.94 402 GLY A C 1
ATOM 2901 O O . GLY A 1 366 ? -21.751 -48.178 10.749 1.00 16.98 402 GLY A O 1
ATOM 2902 N N . HIS A 1 367 ? -22.015 -45.942 10.916 1.00 17.12 403 HIS A N 1
ATOM 2903 C CA . HIS A 1 367 ? -20.861 -45.725 11.787 1.00 17.43 403 HIS A CA 1
ATOM 2904 C C . HIS A 1 367 ? -21.260 -45.529 13.241 1.00 17.31 403 HIS A C 1
ATOM 2905 O O . HIS A 1 367 ? -22.304 -44.949 13.537 1.00 17.31 403 HIS A O 1
ATOM 2912 N N . TYR A 1 368 ? -20.399 -45.994 14.142 1.00 17.32 404 TYR A N 1
ATOM 2913 C CA . TYR A 1 368 ? -20.529 -45.718 15.567 1.00 17.35 404 TYR A CA 1
ATOM 2914 C C . TYR A 1 368 ? -19.569 -44.585 15.900 1.00 17.43 404 TYR A C 1
ATOM 2915 O O . TY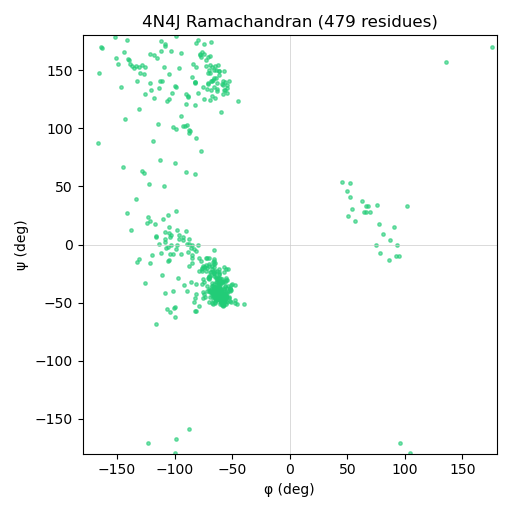R A 1 368 ? -18.548 -44.777 16.562 1.00 17.52 404 TYR A O 1
ATOM 2924 N N . THR A 1 369 ? -19.913 -43.396 15.411 1.00 17.02 405 THR A N 1
ATOM 2925 C CA . THR A 1 369 ? -19.031 -42.240 15.457 1.00 17.05 405 THR A CA 1
ATOM 2926 C C . THR A 1 369 ? -19.711 -41.119 16.223 1.00 16.67 405 THR A C 1
ATOM 2927 O O . THR A 1 369 ? -20.910 -40.906 16.074 1.00 16.89 405 THR A O 1
ATOM 2931 N N . PHE A 1 370 ? -18.946 -40.425 17.058 1.00 16.74 406 PHE A N 1
ATOM 2932 C CA . PHE A 1 370 ? -19.466 -39.289 17.814 1.00 16.71 406 PHE A CA 1
ATOM 2933 C C . PHE A 1 370 ? -20.032 -38.272 16.831 1.00 16.69 406 PHE A C 1
ATOM 2934 O O . PHE A 1 370 ? -19.396 -37.956 15.826 1.00 16.45 406 PHE A O 1
ATOM 2942 N N . SER A 1 371 ? -21.234 -37.783 17.115 1.00 16.98 407 SER A N 1
ATOM 2943 C CA . SER A 1 371 ? -21.962 -36.932 16.177 1.00 16.95 407 SER A CA 1
ATOM 2944 C C . SER A 1 371 ? -21.338 -35.553 16.020 1.00 17.58 407 SER A C 1
ATOM 2945 O O . SER A 1 371 ? -21.508 -34.923 14.980 1.00 17.71 407 SER A O 1
ATOM 2948 N N . LEU A 1 372 ? -20.635 -35.084 17.050 1.00 18.18 408 LEU A N 1
ATOM 2949 C CA . LEU A 1 372 ? -20.024 -33.758 17.034 1.00 18.70 408 LEU A CA 1
ATOM 2950 C C . LEU A 1 372 ? -18.505 -33.864 16.936 1.00 19.49 408 LEU A C 1
ATOM 2951 O O . LEU A 1 372 ? -17.762 -33.240 17.691 1.00 19.50 408 LEU A O 1
ATOM 2956 N N . LEU A 1 373 ? -18.076 -34.659 15.960 1.00 20.35 409 LEU A N 1
ATOM 2957 C CA . LEU A 1 373 ? -16.677 -34.850 15.613 1.00 21.01 409 LEU A CA 1
ATOM 2958 C C . LEU A 1 373 ? -16.644 -34.871 14.092 1.00 20.99 409 LEU A C 1
ATOM 2959 O O . LEU A 1 373 ? -17.651 -35.199 13.466 1.00 20.81 409 LEU A O 1
ATOM 2964 N N . PRO A 1 374 ? -15.496 -34.530 13.477 1.00 20.98 410 PRO A N 1
ATOM 2965 C CA . PRO A 1 374 ? -15.435 -34.675 12.025 1.00 20.88 410 PRO A CA 1
ATOM 2966 C C . PRO A 1 374 ? -15.807 -36.090 11.583 1.00 20.47 410 PRO A C 1
ATOM 2967 O O . PRO A 1 374 ? -15.402 -37.067 12.220 1.00 20.76 410 PRO A O 1
ATOM 2971 N N . GLY A 1 375 ? -16.599 -36.186 10.523 1.00 19.97 411 GLY A N 1
ATOM 2972 C CA . GLY A 1 375 ? -17.096 -37.466 10.032 1.00 19.52 411 GLY A CA 1
ATOM 2973 C C . GLY A 1 375 ? -18.375 -37.945 10.704 1.00 18.97 411 GLY A C 1
ATOM 2974 O O . GLY A 1 375 ? -19.014 -38.876 10.220 1.00 19.01 411 GLY A O 1
ATOM 2975 N N . GLY A 1 376 ? -18.748 -37.313 11.818 1.00 18.37 412 GLY A N 1
ATOM 2976 C CA . GLY A 1 376 ? -19.966 -37.660 12.537 1.00 17.91 412 GLY A CA 1
ATOM 2977 C C . GLY A 1 376 ? -21.203 -37.065 11.895 1.00 17.47 412 GLY A C 1
ATOM 2978 O O . GLY A 1 376 ? -21.120 -36.316 10.916 1.00 17.43 412 GLY A O 1
ATOM 2979 N N . ASP A 1 377 ? -22.357 -37.414 12.451 1.00 16.61 413 ASP A N 1
ATOM 2980 C CA . ASP A 1 377 ? -23.635 -36.943 11.951 1.00 16.19 413 ASP A CA 1
ATOM 2981 C C . ASP A 1 377 ? -24.343 -36.131 13.034 1.00 15.52 413 ASP A C 1
ATOM 2982 O O . ASP A 1 377 ? -25.103 -36.691 13.827 1.00 15.60 413 ASP A O 1
ATOM 2987 N N . PRO A 1 378 ? -24.092 -34.812 13.080 1.00 14.95 414 PRO A N 1
ATOM 2988 C CA . PRO A 1 378 ? -24.767 -33.988 14.079 1.00 14.52 414 PRO A CA 1
ATOM 2989 C C . PRO A 1 378 ? -26.275 -34.156 14.007 1.00 14.31 414 PRO A C 1
ATOM 2990 O O . PRO A 1 378 ? -26.854 -34.084 12.921 1.00 13.80 414 PRO A O 1
ATOM 2994 N N . ARG A 1 379 ? -26.895 -34.405 15.157 1.00 14.00 415 ARG A N 1
ATOM 2995 C CA . ARG A 1 379 ? -28.314 -34.717 15.198 1.00 14.13 415 ARG A CA 1
ATOM 2996 C C . ARG A 1 379 ? -28.906 -34.591 16.593 1.00 14.09 415 ARG A C 1
ATOM 2997 O O . ARG A 1 379 ? -28.191 -34.446 17.585 1.00 14.36 415 ARG A O 1
ATOM 3005 N N . PHE A 1 380 ? -30.230 -34.668 16.627 1.00 14.44 416 PHE A N 1
ATOM 3006 C CA . PHE A 1 380 ? -31.055 -34.505 17.828 1.00 14.45 416 PHE A CA 1
ATOM 3007 C C . PHE A 1 380 ? -31.759 -35.822 18.195 1.00 14.49 416 PHE A C 1
ATOM 3008 O O . PHE A 1 380 ? -32.523 -35.863 19.159 1.00 14.61 416 PHE A O 1
ATOM 3016 N N . TYR A 1 381 ? -31.526 -36.880 17.416 1.00 14.33 417 TYR A N 1
ATOM 3017 C CA . TYR A 1 381 ? -32.232 -38.148 17.588 1.00 14.07 417 TYR A CA 1
ATOM 3018 C C . TYR A 1 381 ? -31.237 -39.300 17.619 1.00 14.05 417 TYR A C 1
ATOM 3019 O O . TYR A 1 381 ? -30.158 -39.210 17.032 1.00 13.54 417 TYR A O 1
ATOM 3028 N N . ALA A 1 382 ? -31.611 -40.376 18.307 1.00 14.13 418 ALA A N 1
ATOM 3029 C CA . ALA A 1 382 ? -30.807 -41.599 18.353 1.00 13.95 418 ALA A CA 1
ATOM 3030 C C . ALA A 1 382 ? -29.351 -41.284 18.696 1.00 14.05 418 ALA A C 1
ATOM 3031 O O . ALA A 1 382 ? -28.418 -41.772 18.058 1.00 14.20 418 ALA A O 1
ATOM 3033 N N . THR A 1 383 ? -29.173 -40.447 19.710 1.00 13.90 419 THR A N 1
ATOM 3034 C CA . THR A 1 383 ? -27.854 -40.026 20.141 1.00 13.92 419 THR A CA 1
ATOM 3035 C C . THR A 1 383 ? -27.916 -39.697 21.628 1.00 13.88 419 THR A C 1
ATOM 3036 O O . THR A 1 383 ? -28.978 -39.800 22.250 1.00 14.20 419 THR A O 1
ATOM 3040 N N . SER A 1 384 ? -26.780 -39.317 22.198 1.00 13.86 420 SER A N 1
ATOM 3041 C CA . SER A 1 384 ? -26.716 -38.995 23.611 1.00 14.04 420 SER A CA 1
ATOM 3042 C C . SER A 1 384 ? -27.426 -37.682 23.879 1.00 14.04 420 SER A C 1
ATOM 3043 O O . SER A 1 384 ? -27.633 -36.871 22.966 1.00 14.17 420 SER A O 1
ATOM 3046 N N . ASN A 1 385 ? -27.775 -37.463 25.140 1.00 13.76 421 ASN A N 1
ATOM 3047 C CA . ASN A 1 385 ? -28.353 -36.189 25.536 1.00 13.66 421 ASN A CA 1
ATOM 3048 C C . ASN A 1 385 ? -27.372 -35.051 25.318 1.00 13.54 421 ASN A C 1
ATOM 3049 O O . ASN A 1 385 ? -27.760 -33.969 24.891 1.00 13.38 421 ASN A O 1
ATOM 3054 N N . LEU A 1 386 ? -26.098 -35.305 25.609 1.00 13.63 422 LEU A N 1
ATOM 3055 C CA . LEU A 1 386 ? -25.049 -34.308 25.410 1.00 13.51 422 LEU A CA 1
ATOM 3056 C C . LEU A 1 386 ? -24.976 -33.872 23.954 1.00 13.52 422 LEU A C 1
ATOM 3057 O O . LEU A 1 386 ? -24.853 -32.685 23.656 1.00 13.50 422 LEU A O 1
ATOM 3062 N N . GLU A 1 387 ? -25.049 -34.837 23.049 1.00 13.59 423 GLU A N 1
ATOM 3063 C CA . GLU A 1 387 ? -24.993 -34.548 21.621 1.00 13.60 423 GLU A CA 1
ATOM 3064 C C . GLU A 1 387 ? -26.250 -33.841 21.129 1.00 13.52 423 GLU A C 1
ATOM 3065 O O . GLU A 1 387 ? -26.168 -32.930 20.304 1.00 13.46 423 GLU A O 1
ATOM 3071 N N . ARG A 1 388 ? -27.406 -34.262 21.633 1.00 13.43 424 ARG A N 1
ATOM 3072 C CA . ARG A 1 388 ? -28.664 -33.596 21.308 1.00 13.57 424 ARG A CA 1
ATOM 3073 C C . ARG A 1 388 ? -28.599 -32.122 21.692 1.00 13.28 424 ARG A C 1
ATOM 3074 O O . ARG A 1 388 ? -28.904 -31.250 20.878 1.00 13.05 424 ARG A O 1
ATOM 3082 N N . LEU A 1 389 ? -28.194 -31.850 22.930 1.00 13.18 425 LEU A N 1
ATOM 3083 C CA . LEU A 1 389 ? -28.077 -30.472 23.412 1.00 13.17 425 LEU A CA 1
ATOM 3084 C C . LEU A 1 389 ? -27.090 -29.662 22.577 1.00 13.32 425 LEU A C 1
ATOM 3085 O O . LEU A 1 389 ? -27.324 -28.485 22.309 1.00 13.34 425 LEU A O 1
ATOM 3090 N N . GLY A 1 390 ? -25.993 -30.295 22.165 1.00 13.30 426 GLY A N 1
ATOM 3091 C CA . GLY A 1 390 ? -25.010 -29.640 21.313 1.00 13.50 426 GLY A CA 1
ATOM 3092 C C . GLY A 1 390 ? -25.601 -29.206 19.986 1.00 13.37 426 GLY A C 1
ATOM 3093 O O . GLY A 1 390 ? -25.415 -28.068 19.556 1.00 13.34 426 GLY A O 1
ATOM 3094 N N . LEU A 1 391 ? -26.322 -30.112 19.338 1.00 13.36 427 LEU A N 1
ATOM 3095 C CA . LEU A 1 391 ? -26.967 -29.808 18.066 1.00 13.53 427 LEU A CA 1
ATOM 3096 C C . LEU A 1 391 ? -27.957 -28.666 18.245 1.00 13.63 427 LEU A C 1
ATOM 3097 O O . LEU A 1 391 ? -28.002 -27.744 17.432 1.00 13.79 427 LEU A O 1
ATOM 3102 N N . GLU A 1 392 ? -28.738 -28.721 19.320 1.00 13.66 428 GLU A N 1
ATOM 3103 C CA . GLU A 1 392 ? -29.719 -27.669 19.600 1.00 13.92 428 GLU A CA 1
ATOM 3104 C C . GLU A 1 392 ? -29.023 -26.323 19.751 1.00 13.88 428 GLU A C 1
ATOM 3105 O O . GLU A 1 392 ? -29.492 -25.318 19.221 1.00 13.89 428 GLU A O 1
ATOM 3111 N N . MET A 1 393 ? -27.888 -26.314 20.445 1.00 13.86 429 MET A N 1
ATOM 3112 C CA . MET A 1 393 ? -27.108 -25.090 20.636 1.00 14.08 429 MET A CA 1
ATOM 3113 C C . MET A 1 393 ? -26.670 -24.459 19.317 1.00 13.93 429 MET A C 1
ATOM 3114 O O . MET A 1 393 ? -26.874 -23.269 19.109 1.00 13.77 429 MET A O 1
ATOM 3119 N N . ILE A 1 394 ? -26.053 -25.244 18.436 1.00 13.87 430 ILE A N 1
ATOM 3120 C CA . ILE A 1 394 ? -25.519 -24.685 17.195 1.00 14.03 430 ILE A CA 1
ATOM 3121 C C . ILE A 1 394 ? -26.636 -24.381 16.193 1.00 14.41 430 ILE A C 1
ATOM 3122 O O . ILE A 1 394 ? -26.674 -23.297 15.619 1.00 14.56 430 ILE A O 1
ATOM 3127 N N . CYS A 1 395 ? -27.556 -25.322 16.011 1.00 14.70 431 CYS A N 1
ATOM 3128 C CA . CYS A 1 395 ? -28.579 -25.193 14.976 1.00 15.05 431 CYS A CA 1
ATOM 3129 C C . CYS A 1 395 ? -29.759 -24.330 15.409 1.00 14.79 431 CYS A C 1
ATOM 3130 O O . CYS A 1 395 ? -30.085 -23.340 14.750 1.00 15.11 431 CYS A O 1
ATOM 3133 N N . TYR A 1 396 ? -30.406 -24.706 16.505 1.00 14.49 432 TYR A N 1
ATOM 3134 C CA . TYR A 1 396 ? -31.635 -24.030 16.913 1.00 14.48 432 TYR A CA 1
ATOM 3135 C C . TYR A 1 396 ? -31.377 -22.631 17.438 1.00 14.02 432 TYR A C 1
ATOM 3136 O O . TYR A 1 396 ? -32.144 -21.714 17.157 1.00 14.27 432 TYR A O 1
ATOM 3145 N N . LEU A 1 397 ? -30.305 -22.467 18.204 1.00 13.14 433 LEU A N 1
ATOM 3146 C CA . LEU A 1 397 ? -30.075 -21.207 18.898 1.00 12.69 433 LEU A CA 1
ATOM 3147 C C . LEU A 1 397 ? -29.078 -20.319 18.172 1.00 12.23 433 LEU A C 1
ATOM 3148 O O . LEU A 1 397 ? -29.431 -19.234 17.736 1.00 11.59 433 LEU A O 1
ATOM 3153 N N . THR A 1 398 ? -27.838 -20.777 18.027 1.00 12.06 434 THR A N 1
ATOM 3154 C CA . THR A 1 398 ? -26.805 -19.948 17.413 1.00 11.93 434 THR A CA 1
ATOM 3155 C C . THR A 1 398 ? -27.209 -19.464 16.018 1.00 11.90 434 THR A C 1
ATOM 3156 O O . THR A 1 398 ? -27.088 -18.281 15.707 1.00 12.10 434 THR A O 1
ATOM 3160 N N . GLY A 1 399 ? -27.710 -20.371 15.188 1.00 11.86 435 GLY A N 1
ATOM 3161 C CA . GLY A 1 399 ? -28.162 -19.995 13.855 1.00 11.87 435 GLY A CA 1
ATOM 3162 C C . GLY A 1 399 ? -29.262 -18.948 13.888 1.00 11.83 435 GLY A C 1
ATOM 3163 O O . GLY A 1 399 ? -29.260 -18.007 13.093 1.00 12.08 435 GLY A O 1
ATOM 3164 N N . ASN A 1 400 ? -30.194 -19.093 14.826 1.00 11.56 436 ASN A N 1
ATOM 3165 C CA . ASN A 1 400 ? -31.309 -18.154 14.926 1.00 11.44 436 ASN A CA 1
ATOM 3166 C C . ASN A 1 400 ? -30.968 -16.797 15.543 1.00 11.05 436 ASN A C 1
ATOM 3167 O O . ASN A 1 400 ? -31.683 -15.827 15.311 1.00 10.70 436 ASN A O 1
ATOM 3172 N N . VAL A 1 401 ? -29.874 -16.702 16.298 1.00 10.46 437 VAL A N 1
ATOM 3173 C CA . VAL A 1 401 ? -29.411 -15.379 16.750 1.00 10.52 437 VAL A CA 1
ATOM 3174 C C . VAL A 1 401 ? -29.172 -14.494 15.529 1.00 10.43 437 VAL A C 1
ATOM 3175 O O . VAL A 1 401 ? -29.589 -13.342 15.491 1.00 10.48 437 VAL A O 1
ATOM 3179 N N . TYR A 1 402 ? -28.513 -15.056 14.521 1.00 10.15 438 TYR A N 1
ATOM 3180 C CA . TYR A 1 402 ? -28.317 -14.370 13.248 1.00 10.05 438 TYR A CA 1
ATOM 3181 C C . TYR A 1 402 ? -29.650 -13.922 12.649 1.00 9.90 438 TYR A C 1
ATOM 3182 O O . TYR A 1 402 ? -29.801 -12.759 12.263 1.00 10.10 438 TYR A O 1
ATOM 3191 N N . LYS A 1 403 ? -30.619 -14.831 12.602 1.00 9.85 439 LYS A N 1
ATOM 3192 C CA . LYS A 1 403 ? -31.940 -14.515 12.047 1.00 9.74 439 LYS A CA 1
ATOM 3193 C C . LYS A 1 403 ? -32.639 -13.421 12.849 1.00 9.72 439 LYS A C 1
ATOM 3194 O O . LYS A 1 403 ? -33.308 -12.567 12.278 1.00 9.66 439 LYS A O 1
ATOM 3200 N N . ALA A 1 404 ? -32.470 -13.449 14.167 1.00 9.68 440 ALA A N 1
ATOM 3201 C CA . ALA A 1 404 ? -33.073 -12.443 15.047 1.00 9.68 440 ALA A CA 1
ATOM 3202 C C . ALA A 1 404 ? -32.511 -11.054 14.766 1.00 9.71 440 ALA A C 1
ATOM 3203 O O . ALA A 1 404 ? -33.245 -10.066 14.758 1.00 9.83 440 ALA A O 1
ATOM 3205 N N . TYR A 1 405 ? -31.203 -10.982 14.539 1.00 9.69 441 TYR A N 1
ATOM 3206 C CA . TYR A 1 405 ? -30.563 -9.711 14.229 1.00 9.73 441 TYR A CA 1
ATOM 3207 C C . TYR A 1 405 ? -30.868 -9.249 12.814 1.00 9.86 441 TYR A C 1
ATOM 3208 O O . TYR A 1 405 ? -31.134 -8.068 12.585 1.00 10.17 441 TYR A O 1
ATOM 3217 N N . ALA A 1 406 ? -30.830 -10.184 11.866 1.00 9.78 442 ALA A N 1
ATOM 3218 C CA . ALA A 1 406 ? -31.090 -9.866 10.466 1.00 9.84 442 ALA A CA 1
ATOM 3219 C C . ALA A 1 406 ? -32.468 -9.243 10.288 1.00 9.82 442 ALA A C 1
ATOM 3220 O O . ALA A 1 406 ? -32.670 -8.405 9.404 1.00 10.01 442 ALA A O 1
ATOM 3222 N N . HIS A 1 407 ? -33.408 -9.651 11.137 1.00 9.73 443 HIS A N 1
ATOM 3223 C CA . HIS A 1 407 ? -34.799 -9.236 11.003 1.00 9.75 443 HIS A CA 1
ATOM 3224 C C . HIS A 1 407 ? -35.283 -8.260 12.054 1.00 9.84 443 HIS A C 1
ATOM 3225 O O . HIS A 1 407 ? -36.465 -7.968 12.119 1.00 9.89 443 HIS A O 1
ATOM 3232 N N . MET A 1 408 ? -34.347 -7.727 12.831 1.00 9.93 444 MET A N 1
ATOM 3233 C CA . MET A 1 408 ? -34.600 -6.607 13.741 1.00 10.16 444 MET A CA 1
ATOM 3234 C C . MET A 1 408 ? -35.550 -6.974 14.877 1.00 10.21 444 MET A C 1
ATOM 3235 O O . MET A 1 408 ? -36.313 -6.140 15.345 1.00 10.54 444 MET A O 1
ATOM 3240 N N . SER A 1 409 ? -35.498 -8.229 15.326 1.00 10.42 445 SER A N 1
ATOM 3241 C CA . SER A 1 409 ? -36.311 -8.650 16.457 1.00 10.14 445 SER A CA 1
ATOM 3242 C C . SER A 1 409 ? -35.553 -8.381 17.744 1.00 10.21 445 SER A C 1
ATOM 3243 O O . SER A 1 409 ? -34.746 -9.192 18.173 1.00 9.81 445 SER A O 1
ATOM 3246 N N . MET A 1 410 ? -35.833 -7.243 18.364 1.00 10.36 446 MET A N 1
ATOM 3247 C CA . MET A 1 410 ? -35.172 -6.874 19.611 1.00 10.57 446 MET A CA 1
ATOM 3248 C C . MET A 1 410 ? -35.343 -7.966 20.648 1.00 10.37 446 MET A C 1
ATOM 3249 O O . MET A 1 410 ? -34.385 -8.334 21.333 1.00 10.46 446 MET A O 1
ATOM 3254 N N . TYR A 1 411 ? -36.559 -8.494 20.753 1.00 10.41 447 TYR A N 1
ATOM 3255 C CA . TYR A 1 411 ? -36.851 -9.484 21.772 1.00 10.70 447 TYR A CA 1
ATOM 3256 C C . TYR A 1 411 ? -36.158 -10.821 21.512 1.00 10.63 447 TYR A C 1
ATOM 3257 O O . TYR A 1 411 ? -35.600 -11.416 22.435 1.00 10.57 447 TYR A O 1
ATOM 3266 N N . ASN A 1 412 ? -36.199 -11.308 20.274 1.00 10.34 448 ASN A N 1
ATOM 3267 C CA . ASN A 1 412 ? -35.611 -12.624 19.982 1.00 10.54 448 ASN A CA 1
ATOM 3268 C C . ASN A 1 412 ? -34.092 -12.605 19.842 1.00 10.36 448 ASN A C 1
ATOM 3269 O O . ASN A 1 412 ? -33.464 -13.652 19.838 1.00 10.31 448 ASN A O 1
ATOM 3274 N N . GLN A 1 413 ? -33.503 -11.418 19.751 1.00 10.39 449 GLN A N 1
ATOM 3275 C CA . GLN A 1 413 ? -32.053 -11.286 19.843 1.00 10.72 449 GLN A CA 1
ATOM 3276 C C . GLN A 1 413 ? -31.568 -11.564 21.263 1.00 10.80 449 GLN A C 1
ATOM 3277 O O . GLN A 1 413 ? -30.442 -12.017 21.471 1.00 11.21 449 GLN A O 1
ATOM 3283 N N . THR A 1 414 ? -32.425 -11.269 22.234 1.00 11.09 450 THR A N 1
ATOM 3284 C CA . THR A 1 414 ? -32.021 -11.191 23.625 1.00 11.26 450 THR A CA 1
ATOM 3285 C C . THR A 1 414 ? -32.702 -12.247 24.485 1.00 11.54 450 THR A C 1
ATOM 3286 O O . THR A 1 414 ? -32.049 -13.184 24.945 1.00 11.62 450 THR A O 1
ATOM 3290 N N . TYR A 1 415 ? -34.010 -12.108 24.675 1.00 11.94 451 TYR A N 1
ATOM 3291 C CA . TYR A 1 415 ? -34.783 -12.971 25.577 1.00 12.09 451 TYR A CA 1
ATOM 3292 C C . TYR A 1 415 ? -35.407 -14.189 24.930 1.00 12.56 451 TYR A C 1
ATOM 3293 O O . TYR A 1 415 ? -35.554 -15.234 25.570 1.00 12.79 451 TYR A O 1
ATOM 3302 N N . GLY A 1 416 ? -35.836 -14.029 23.684 1.00 12.62 452 GLY A N 1
ATOM 3303 C CA . GLY A 1 416 ? -36.841 -14.908 23.108 1.00 13.05 452 GLY A CA 1
ATOM 3304 C C . GLY A 1 416 ? -36.309 -16.160 22.452 1.00 13.22 452 GLY A C 1
ATOM 3305 O O . GLY A 1 416 ? -35.199 -16.604 22.740 1.00 13.64 452 GLY A O 1
ATOM 3306 N N . ASN A 1 417 ? -37.116 -16.735 21.567 1.00 13.54 453 ASN A N 1
ATOM 3307 C CA . ASN A 1 417 ? -36.740 -17.962 20.879 1.00 13.80 453 ASN A CA 1
ATOM 3308 C C . ASN A 1 417 ? -35.542 -17.732 19.969 1.00 13.58 453 ASN A C 1
ATOM 3309 O O . ASN A 1 417 ? -35.566 -16.837 19.124 1.00 13.59 453 ASN A O 1
ATOM 3314 N N . GLY A 1 418 ? -34.501 -18.543 20.146 1.00 13.35 454 GLY A N 1
ATOM 3315 C CA . GLY A 1 418 ? -33.292 -18.459 19.325 1.00 13.29 454 GLY A CA 1
ATOM 3316 C C . GLY A 1 418 ? -32.415 -17.279 19.698 1.00 13.22 454 GLY A C 1
ATOM 3317 O O . GLY A 1 418 ? -31.752 -16.697 18.848 1.00 13.27 454 GLY A O 1
ATOM 3318 N N . SER A 1 419 ? -32.401 -16.948 20.984 1.00 13.11 455 SER A N 1
ATOM 3319 C CA . SER A 1 419 ? -31.769 -15.734 21.478 1.00 12.83 455 SER A CA 1
ATOM 3320 C C . SER A 1 419 ? -30.484 -15.992 22.243 1.00 12.68 455 SER A C 1
ATOM 3321 O O . SER A 1 419 ? -30.139 -17.132 22.552 1.00 12.50 455 SER A O 1
ATOM 3324 N N . ALA A 1 420 ? -29.809 -14.894 22.573 1.00 12.66 456 ALA A N 1
ATOM 3325 C CA . ALA A 1 420 ? -28.655 -14.905 23.467 1.00 12.57 456 ALA A CA 1
ATOM 3326 C C . ALA A 1 420 ? -28.968 -15.602 24.784 1.00 12.66 456 ALA A C 1
ATOM 3327 O O . ALA A 1 420 ? -28.188 -16.422 25.257 1.00 12.82 456 ALA A O 1
ATOM 3329 N N . PHE A 1 421 ? -30.114 -15.286 25.377 1.00 12.64 457 PHE A N 1
ATOM 3330 C CA . PHE A 1 421 ? -30.453 -15.837 26.688 1.00 12.56 457 PHE A CA 1
ATOM 3331 C C . PHE A 1 421 ? -30.853 -17.308 26.596 1.00 12.30 457 PHE A C 1
ATOM 3332 O O . PHE A 1 421 ? -30.591 -18.084 27.519 1.00 12.42 457 PHE A O 1
ATOM 3340 N N . GLU A 1 422 ? -31.467 -17.709 25.488 1.00 12.13 458 GLU A N 1
ATOM 3341 C CA . GLU A 1 422 ? -31.704 -19.133 25.266 1.00 12.26 458 GLU A CA 1
ATOM 3342 C C . GLU A 1 422 ? -30.379 -19.878 25.103 1.00 12.08 458 GLU A C 1
ATOM 3343 O O . GLU A 1 422 ? -30.226 -20.988 25.614 1.00 12.20 458 GLU A O 1
ATOM 3349 N N . GLN A 1 423 ? -29.414 -19.261 24.426 1.00 12.20 459 GLN A N 1
ATOM 3350 C CA . GLN A 1 423 ? -28.066 -19.829 24.352 1.00 12.20 459 GLN A CA 1
ATOM 3351 C C . GLN A 1 423 ? -27.483 -20.014 25.745 1.00 12.20 459 GLN A C 1
ATOM 3352 O O . GLN A 1 423 ? -26.874 -21.045 26.032 1.00 12.11 459 GLN A O 1
ATOM 3358 N N . ASP A 1 424 ? -27.668 -19.008 26.599 1.00 12.35 460 ASP A N 1
ATOM 3359 C CA . ASP A 1 424 ? -27.171 -19.060 27.979 1.00 12.49 460 ASP A CA 1
ATOM 3360 C C . ASP A 1 424 ? -27.723 -20.269 28.697 1.00 12.47 460 ASP A C 1
ATOM 3361 O O . ASP A 1 424 ? -26.992 -20.998 29.362 1.00 12.52 460 ASP A O 1
ATOM 3366 N N . ARG A 1 425 ? -29.033 -20.452 28.575 1.00 12.70 461 ARG A N 1
ATOM 3367 C CA . ARG A 1 425 ? -29.725 -21.524 29.272 1.00 12.83 461 ARG A CA 1
ATOM 3368 C C . ARG A 1 425 ? -29.322 -22.885 28.711 1.00 12.75 461 ARG A C 1
ATOM 3369 O O . ARG A 1 425 ? -29.107 -23.830 29.465 1.00 13.08 461 ARG A O 1
ATOM 3377 N N . LYS A 1 426 ? -29.194 -22.969 27.389 1.00 12.95 462 LYS A N 1
ATOM 3378 C CA . LYS A 1 426 ? -28.729 -24.188 26.732 1.00 13.08 462 LYS A CA 1
ATOM 3379 C C . LYS A 1 426 ? -27.300 -24.529 27.163 1.00 13.02 462 LYS A C 1
ATOM 3380 O O . LYS A 1 426 ? -26.964 -25.695 27.359 1.00 13.03 462 LYS A O 1
ATOM 3386 N N . LEU A 1 427 ? -26.463 -23.510 27.311 1.00 13.26 463 LEU A N 1
ATOM 3387 C CA . LEU A 1 427 ? -25.090 -23.713 27.764 1.00 13.22 463 LEU A CA 1
ATOM 3388 C C . LEU A 1 427 ? -25.067 -24.268 29.187 1.00 13.29 463 LEU A C 1
ATOM 3389 O O . LEU A 1 427 ? -24.291 -25.173 29.491 1.00 13.27 463 LEU A O 1
ATOM 3394 N N . VAL A 1 428 ? -25.925 -23.742 30.055 1.00 13.22 464 VAL A N 1
ATOM 3395 C CA . VAL A 1 428 ? -26.057 -24.291 31.405 1.00 13.29 464 VAL A CA 1
ATOM 3396 C C . VAL A 1 428 ? -26.478 -25.770 31.328 1.00 13.62 464 VAL A C 1
ATOM 3397 O O . VAL A 1 428 ? -25.906 -26.620 32.001 1.00 13.52 464 VAL A O 1
ATOM 3401 N N . GLU A 1 429 ? -27.460 -26.070 30.482 1.00 13.90 465 GLU A N 1
ATOM 3402 C CA . GLU A 1 429 ? -27.917 -27.447 30.287 1.00 14.14 465 GLU A CA 1
ATOM 3403 C C . GLU A 1 429 ? -26.806 -28.380 29.816 1.00 13.82 465 GLU A C 1
ATOM 3404 O O . GLU A 1 429 ? -26.700 -29.516 30.281 1.00 13.67 465 GLU A O 1
ATOM 3410 N N . ILE A 1 430 ? -26.003 -27.904 28.872 1.00 13.56 466 ILE A N 1
ATOM 3411 C CA . ILE A 1 430 ? -24.899 -28.696 28.329 1.00 13.60 466 ILE A CA 1
ATOM 3412 C C . ILE A 1 430 ? -23.871 -28.970 29.425 1.00 13.71 466 ILE A C 1
ATOM 3413 O O . ILE A 1 430 ? -23.439 -30.115 29.618 1.00 13.88 466 ILE A O 1
ATOM 3418 N N . LYS A 1 431 ? -23.511 -27.928 30.165 1.00 13.85 467 LYS A N 1
ATOM 3419 C CA . LYS A 1 431 ? -22.573 -28.066 31.283 1.00 13.92 467 LYS A CA 1
ATOM 3420 C C . LYS A 1 431 ? -23.139 -28.970 32.377 1.00 14.11 467 LYS A C 1
ATOM 3421 O O . LYS A 1 431 ? -22.403 -29.724 33.008 1.00 14.13 467 LYS A O 1
ATOM 3427 N N . THR A 1 432 ? -24.451 -28.890 32.586 1.00 14.29 468 THR A N 1
ATOM 3428 C CA . THR A 1 432 ? -25.146 -29.752 33.536 1.00 14.38 468 THR A CA 1
ATOM 3429 C C . THR A 1 432 ? -25.049 -31.226 33.134 1.00 14.61 468 THR A C 1
ATOM 3430 O O . THR A 1 432 ? -24.772 -32.088 33.974 1.00 14.57 468 THR A O 1
ATOM 3434 N N . GLU A 1 433 ? -25.273 -31.508 31.855 1.00 14.56 469 GLU A N 1
ATOM 3435 C CA . GLU A 1 433 ? -25.160 -32.869 31.336 1.00 14.77 469 GLU A CA 1
ATOM 3436 C C . GLU A 1 433 ? -23.715 -33.364 31.459 1.00 14.90 469 GLU A C 1
ATOM 3437 O O . GLU A 1 433 ? -23.468 -34.466 31.950 1.00 15.28 469 GLU A O 1
ATOM 3443 N N . ALA A 1 434 ? -22.766 -32.538 31.040 1.00 14.94 470 ALA A N 1
ATOM 3444 C CA . ALA A 1 434 ? -21.346 -32.874 31.152 1.00 15.06 470 ALA A CA 1
ATOM 3445 C C . ALA A 1 434 ? -20.930 -33.107 32.609 1.00 15.26 470 ALA A C 1
ATOM 3446 O O . ALA A 1 434 ? -20.194 -34.049 32.906 1.00 15.66 470 ALA A O 1
ATOM 3448 N N . ALA A 1 435 ? -21.401 -32.250 33.511 1.00 15.27 471 ALA A N 1
ATOM 3449 C CA . ALA A 1 435 ? -21.094 -32.379 34.938 1.00 15.45 471 ALA A CA 1
ATOM 3450 C C . ALA A 1 435 ? -21.604 -33.706 35.499 1.00 15.72 471 ALA A C 1
ATOM 3451 O O . ALA A 1 435 ? -20.885 -34.402 36.227 1.00 15.85 471 ALA A O 1
ATOM 3453 N N . LYS A 1 436 ? -22.840 -34.055 35.152 1.00 15.56 472 LYS A N 1
ATOM 3454 C CA . LYS A 1 436 ? -23.444 -35.317 35.579 1.00 15.75 472 LYS A CA 1
ATOM 3455 C C . LYS A 1 436 ? -22.652 -36.511 35.060 1.00 16.06 472 LYS A C 1
ATOM 3456 O O . LYS A 1 436 ? -22.363 -37.453 35.808 1.00 16.10 472 LYS A O 1
ATOM 3462 N N . LEU A 1 437 ? -22.307 -36.463 33.777 1.00 16.17 473 LEU A N 1
ATOM 3463 C CA . LEU A 1 437 ? -21.549 -37.528 33.137 1.00 16.41 473 LEU A CA 1
ATOM 3464 C C . LEU A 1 437 ? -20.196 -37.720 33.816 1.00 16.69 473 LEU A C 1
ATOM 3465 O O . LEU A 1 437 ? -19.777 -38.849 34.078 1.00 16.57 473 LEU A O 1
ATOM 3470 N N . ARG A 1 438 ? -19.526 -36.612 34.105 1.00 16.86 474 ARG A N 1
ATOM 3471 C CA . ARG A 1 438 ? -18.215 -36.666 34.744 1.00 17.32 474 ARG A CA 1
ATOM 3472 C C . ARG A 1 438 ? -18.289 -37.170 36.186 1.00 17.68 474 ARG A C 1
ATOM 3473 O O . ARG A 1 438 ? -17.430 -37.953 36.611 1.00 17.87 474 ARG A O 1
ATOM 3481 N N . ARG A 1 439 ? -19.320 -36.760 36.924 1.00 18.02 475 ARG A N 1
ATOM 3482 C CA . ARG A 1 439 ? -19.496 -37.221 38.303 1.00 18.31 475 ARG A CA 1
ATOM 3483 C C . ARG A 1 439 ? -19.805 -38.709 38.384 1.00 18.54 475 ARG A C 1
ATOM 3484 O O . ARG A 1 439 ? -19.265 -39.403 39.248 1.00 18.40 475 ARG A O 1
ATOM 3492 N N . PHE A 1 440 ? -20.674 -39.196 37.498 1.00 18.61 476 PHE A N 1
ATOM 3493 C CA . PHE A 1 440 ? -20.962 -40.629 37.429 1.00 18.91 476 PHE A CA 1
ATOM 3494 C C . PHE A 1 440 ? -19.701 -41.432 37.124 1.00 19.30 476 PHE A C 1
ATOM 3495 O O . PHE A 1 440 ? -19.417 -42.427 37.797 1.00 19.43 476 PHE A O 1
ATOM 3503 N N . ALA A 1 441 ? -18.966 -41.006 36.100 1.00 19.61 477 ALA A N 1
ATOM 3504 C CA . ALA A 1 441 ? -17.748 -41.700 35.679 1.00 20.17 477 ALA A CA 1
ATOM 3505 C C . ALA A 1 441 ? -16.699 -41.723 36.789 1.00 20.58 477 ALA A C 1
ATOM 3506 O O . ALA A 1 441 ? -16.043 -42.743 37.000 1.00 20.87 477 ALA A O 1
ATOM 3508 N N . ALA A 1 442 ? -16.547 -40.601 37.489 1.00 21.00 478 ALA A N 1
ATOM 3509 C CA . ALA A 1 442 ? -15.593 -40.494 38.600 1.00 21.26 478 ALA A CA 1
ATOM 3510 C C . ALA A 1 442 ? -15.951 -41.449 39.741 1.00 21.43 478 ALA A C 1
ATOM 3511 O O . ALA A 1 442 ? -15.076 -42.119 40.300 1.00 21.56 478 ALA A O 1
ATOM 3513 N N . ILE A 1 443 ? -17.238 -41.510 40.075 1.00 21.52 479 ILE A N 1
ATOM 3514 C CA . ILE A 1 443 ? -17.733 -42.401 41.126 1.00 21.67 479 ILE A CA 1
ATOM 3515 C C . ILE A 1 443 ? -17.540 -43.859 40.723 1.00 22.12 479 ILE A C 1
ATOM 3516 O O . ILE A 1 443 ? -16.991 -44.656 41.484 1.00 22.32 479 ILE A O 1
ATOM 3521 N N . GLU A 1 444 ? -17.980 -44.195 39.517 1.00 22.51 480 GLU A N 1
ATOM 3522 C CA . GLU A 1 444 ? -17.887 -45.566 39.023 1.00 23.10 480 GLU A CA 1
ATOM 3523 C C . GLU A 1 444 ? -16.442 -46.060 38.939 1.00 23.98 480 GLU A C 1
ATOM 3524 O O . GLU A 1 444 ? -16.158 -47.221 39.253 1.00 24.19 480 GLU A O 1
ATOM 3530 N N . LYS A 1 445 ? -15.535 -45.178 38.526 1.00 24.74 481 LYS A N 1
ATOM 3531 C CA . LYS A 1 445 ? -14.115 -45.502 38.493 1.00 25.59 481 LYS A CA 1
ATOM 3532 C C . LYS A 1 445 ? -13.593 -45.789 39.902 1.00 25.96 481 LYS A C 1
ATOM 3533 O O . LYS A 1 445 ? -12.905 -46.787 40.119 1.00 26.16 481 LYS A O 1
ATOM 3539 N N . LYS A 1 446 ? -13.927 -44.925 40.856 1.00 26.33 482 LYS A N 1
ATOM 3540 C CA . LYS A 1 446 ? -13.415 -45.076 42.219 1.00 26.81 482 LYS A CA 1
ATOM 3541 C C . LYS A 1 446 ? -13.874 -46.375 42.874 1.00 26.79 482 LYS A C 1
ATOM 3542 O O . LYS A 1 446 ? -13.082 -47.048 43.538 1.00 26.84 482 LYS A O 1
ATOM 3548 N N . ILE A 1 447 ? -15.145 -46.726 42.691 1.00 26.64 483 ILE A N 1
ATOM 3549 C CA . ILE A 1 447 ? -15.704 -47.925 43.328 1.00 26.56 483 ILE A CA 1
ATOM 3550 C C . ILE A 1 447 ? -15.549 -49.192 42.476 1.00 26.64 483 ILE A C 1
ATOM 3551 O O . ILE A 1 447 ? -15.984 -50.268 42.884 1.00 26.44 483 ILE A O 1
ATOM 3556 N N . GLY A 1 448 ? -14.942 -49.062 41.299 1.00 26.67 484 GLY A N 1
ATOM 3557 C CA . GLY A 1 448 ? -14.710 -50.206 40.423 1.00 26.91 484 GLY A CA 1
ATOM 3558 C C . GLY A 1 448 ? -15.981 -50.798 39.839 1.00 27.15 484 GLY A C 1
ATOM 3559 O O . GLY A 1 448 ? -16.067 -52.010 39.632 1.00 27.04 484 GLY A O 1
ATOM 3560 N N . LEU A 1 449 ? -16.971 -49.945 39.580 1.00 27.13 485 LEU A N 1
ATOM 3561 C CA . LEU A 1 449 ? -18.203 -50.370 38.927 1.00 27.26 485 LEU A CA 1
ATOM 3562 C C . LEU A 1 449 ? -18.017 -50.207 37.424 1.00 27.36 485 LEU A C 1
ATOM 3563 O O . LEU A 1 449 ? -17.744 -49.107 36.947 1.00 27.33 485 LEU A O 1
ATOM 3568 N N . GLU A 1 450 ? -18.146 -51.304 36.683 1.00 27.58 486 GLU A N 1
ATOM 3569 C CA . GLU A 1 450 ? -18.026 -51.260 35.229 1.00 27.88 486 GLU A CA 1
ATOM 3570 C C . GLU A 1 450 ? -19.381 -50.913 34.628 1.00 27.27 486 GLU A C 1
ATOM 3571 O O . GLU A 1 450 ? -20.247 -51.778 34.475 1.00 27.64 486 GLU A O 1
ATOM 3577 N N . HIS A 1 451 ? -19.566 -49.640 34.303 1.00 26.38 487 HIS A N 1
ATOM 3578 C CA . HIS A 1 451 ? -20.826 -49.180 33.734 1.00 25.68 487 HIS A CA 1
ATOM 3579 C C . HIS A 1 451 ? -20.888 -49.503 32.251 1.00 25.25 487 HIS A C 1
ATOM 3580 O O . HIS A 1 451 ? -19.956 -49.211 31.504 1.00 25.12 487 HIS A O 1
ATOM 3587 N N . LYS A 1 452 ? -21.993 -50.115 31.844 1.00 24.86 488 LYS A N 1
ATOM 3588 C CA . LYS A 1 452 ? -22.316 -50.293 30.437 1.00 24.60 488 LYS A CA 1
ATOM 3589 C C . LYS A 1 452 ? -23.548 -49.448 30.145 1.00 23.41 488 LYS A C 1
ATOM 3590 O O . LYS A 1 452 ? -24.507 -49.460 30.916 1.00 22.90 488 LYS A O 1
ATOM 3596 N N . SER A 1 453 ? -23.530 -48.715 29.038 1.00 22.28 489 SER A N 1
ATOM 3597 C CA . SER A 1 453 ? -24.707 -47.939 28.641 1.00 21.51 489 SER A CA 1
ATOM 3598 C C . SER A 1 453 ? -25.890 -48.875 28.390 1.00 20.67 489 SER A C 1
ATOM 3599 O O . SER A 1 453 ? -25.718 -50.007 27.933 1.00 20.26 489 SER A O 1
ATOM 3602 N N . ALA A 1 454 ? -27.088 -48.398 28.709 1.00 19.89 490 ALA A N 1
ATOM 3603 C CA . ALA A 1 454 ? -28.293 -49.217 28.641 1.00 19.49 490 ALA A CA 1
ATOM 3604 C C . ALA A 1 454 ? -28.591 -49.649 27.212 1.00 19.10 490 ALA A C 1
ATOM 3605 O O . ALA A 1 454 ? -28.261 -48.937 26.260 1.00 18.95 490 ALA A O 1
ATOM 3607 N N . ASP A 1 455 ? -29.225 -50.811 27.065 1.00 18.79 491 ASP A N 1
ATOM 3608 C CA A ASP A 1 455 ? -29.542 -51.325 25.732 0.50 18.71 491 ASP A CA 1
ATOM 3609 C CA B ASP A 1 455 ? -29.577 -51.347 25.750 0.50 18.80 491 ASP A CA 1
ATOM 3610 C C . ASP A 1 455 ? -30.514 -50.411 24.983 1.00 18.54 491 ASP A C 1
ATOM 3611 O O . ASP A 1 455 ? -30.516 -50.398 23.755 1.00 18.36 491 ASP A O 1
ATOM 3620 N N . PHE A 1 456 ? -31.329 -49.643 25.711 1.00 18.06 492 PHE A N 1
ATOM 3621 C CA . PHE A 1 456 ? -32.305 -48.755 25.050 1.00 17.60 492 PHE A CA 1
ATOM 3622 C C . PHE A 1 456 ? -31.678 -47.611 24.236 1.00 17.32 492 PHE A C 1
ATOM 3623 O O . PHE A 1 456 ? -32.360 -46.981 23.432 1.00 17.23 492 PHE A O 1
ATOM 3631 N N . TRP A 1 457 ? -30.389 -47.348 24.431 1.00 16.91 493 TRP A N 1
ATOM 3632 C CA . TRP A 1 457 ? -29.671 -46.405 23.573 1.00 16.95 493 TRP A CA 1
ATOM 3633 C C . TRP A 1 457 ? -29.403 -46.988 22.191 1.00 17.25 493 TRP A C 1
ATOM 3634 O O . TRP A 1 457 ? -29.194 -46.246 21.231 1.00 16.78 493 TRP A O 1
ATOM 3645 N N . LYS A 1 458 ? -29.399 -48.316 22.097 1.00 17.60 494 LYS A N 1
ATOM 3646 C CA . LYS A 1 458 ? -28.986 -49.001 20.878 1.00 18.08 494 LYS A CA 1
ATOM 3647 C C . LYS A 1 458 ? -30.146 -49.640 20.138 1.00 18.03 494 LYS A C 1
ATOM 3648 O O . LYS A 1 458 ? -30.193 -49.598 18.913 1.00 18.28 494 LYS A O 1
ATOM 3654 N N . HIS A 1 459 ? -31.058 -50.263 20.880 1.00 17.95 495 HIS A N 1
ATOM 3655 C CA . HIS A 1 459 ? -32.176 -50.969 20.282 1.00 17.99 495 HIS A CA 1
ATOM 3656 C C . HIS A 1 459 ? -33.504 -50.506 20.841 1.00 17.64 495 HIS A C 1
ATOM 3657 O O . HIS A 1 459 ? -33.615 -50.152 22.011 1.00 17.54 495 HIS A O 1
ATOM 3664 N N . GLY A 1 460 ? -34.511 -50.536 19.979 1.00 17.16 496 GLY A N 1
ATOM 3665 C CA . GLY A 1 460 ? -35.869 -50.196 20.349 1.00 17.13 496 GLY A CA 1
ATOM 3666 C C . GLY A 1 460 ? -36.724 -50.234 19.103 1.00 16.72 496 GLY A C 1
ATOM 3667 O O . GLY A 1 460 ? -36.198 -50.337 17.988 1.00 17.00 496 GLY A O 1
ATOM 3668 N N . GLU A 1 461 ? -38.038 -50.152 19.271 1.00 16.41 497 GLU A N 1
ATOM 3669 C CA . GLU A 1 461 ? -38.928 -50.309 18.131 1.00 16.15 497 GLU A CA 1
ATOM 3670 C C . GLU A 1 461 ? -38.641 -49.302 17.022 1.00 15.68 497 GLU A C 1
ATOM 3671 O O . GLU A 1 461 ? -38.719 -49.648 15.848 1.00 15.73 497 GLU A O 1
ATOM 3677 N N . TYR A 1 462 ? -38.310 -48.068 17.390 1.00 15.39 498 TYR A N 1
ATOM 3678 C CA . TYR A 1 462 ? -37.969 -47.055 16.398 1.00 14.92 498 TYR A CA 1
ATOM 3679 C C . TYR A 1 462 ? -36.507 -47.167 15.968 1.00 15.03 498 TYR A C 1
ATOM 3680 O O . TYR A 1 462 ? -36.207 -47.177 14.772 1.00 14.78 498 TYR A O 1
ATOM 3689 N N . LEU A 1 463 ? -35.598 -47.243 16.935 1.00 15.15 499 LEU A N 1
ATOM 3690 C CA . LEU A 1 463 ? -34.164 -47.335 16.620 1.00 15.53 499 LEU A CA 1
ATOM 3691 C C . LEU A 1 463 ? -33.847 -48.459 15.634 1.00 15.75 499 LEU A C 1
ATOM 3692 O O . LEU A 1 463 ? -33.012 -48.288 14.742 1.00 15.53 499 LEU A O 1
ATOM 3697 N N . ASP A 1 464 ? -34.535 -49.590 15.781 1.00 15.88 500 ASP A N 1
ATOM 3698 C CA . ASP A 1 464 ? -34.309 -50.754 14.922 1.00 16.37 500 ASP A CA 1
ATOM 3699 C C . ASP A 1 464 ? -34.713 -50.527 13.460 1.00 16.39 500 ASP A C 1
ATOM 3700 O O . ASP A 1 464 ? -34.338 -51.317 12.593 1.00 16.27 500 ASP A O 1
ATOM 3705 N N . LEU A 1 465 ? -35.483 -49.470 13.193 1.00 16.32 501 LEU A N 1
ATOM 3706 C CA . LEU A 1 465 ? -35.905 -49.139 11.830 1.00 16.27 501 LEU A CA 1
ATOM 3707 C C . LEU A 1 465 ? -34.870 -48.314 11.064 1.00 16.34 501 LEU A C 1
ATOM 3708 O O . LEU A 1 465 ? -34.992 -48.140 9.851 1.00 16.53 501 LEU A O 1
ATOM 3713 N N . LEU A 1 466 ? -33.862 -47.799 11.759 1.00 16.36 502 LEU A N 1
ATOM 3714 C CA . LEU A 1 466 ? -32.953 -46.827 11.161 1.00 16.31 502 LEU A CA 1
ATOM 3715 C C . LEU A 1 466 ? -32.037 -47.472 10.121 1.00 16.78 502 LEU A C 1
ATOM 3716 O O . LEU A 1 466 ? -31.663 -48.637 10.256 1.00 16.65 502 LEU A O 1
ATOM 3721 N N . PRO A 1 467 ? -31.672 -46.711 9.075 1.00 17.10 503 PRO A N 1
ATOM 3722 C CA . PRO A 1 467 ? -30.876 -47.232 7.964 1.00 17.36 503 PRO A CA 1
ATOM 3723 C C . PRO A 1 467 ? -29.448 -47.638 8.323 1.00 17.56 503 PRO A C 1
ATOM 3724 O O . PRO A 1 467 ? -28.865 -48.476 7.631 1.00 17.60 503 PRO A O 1
ATOM 3728 N N . GLY A 1 468 ? -28.895 -47.065 9.389 1.00 17.88 504 GLY A N 1
ATOM 3729 C CA . GLY A 1 468 ? -27.530 -47.369 9.805 1.00 18.28 504 GLY A CA 1
ATOM 3730 C C . GLY A 1 468 ? -27.259 -48.854 9.937 1.00 18.73 504 GLY A C 1
ATOM 3731 O O . GLY A 1 468 ? -26.158 -49.316 9.653 1.00 18.73 504 GLY A O 1
ATOM 3732 N N . TRP A 1 469 ? -28.273 -49.598 10.368 1.00 19.44 505 TRP A N 1
ATOM 3733 C CA . TRP A 1 469 ? -28.160 -51.042 10.562 1.00 20.14 505 TRP A CA 1
ATOM 3734 C C . TRP A 1 469 ? -27.905 -51.813 9.271 1.00 20.99 505 TRP A C 1
ATOM 3735 O O . TRP A 1 469 ? -27.294 -52.879 9.300 1.00 21.28 505 TRP A O 1
ATOM 3746 N N . LYS A 1 470 ? -28.383 -51.282 8.150 1.00 21.73 506 LYS A N 1
ATOM 3747 C CA . LYS A 1 470 ? -28.314 -51.991 6.868 1.00 22.59 506 LYS A CA 1
ATOM 3748 C C . LYS A 1 470 ? -27.309 -51.403 5.872 1.00 22.26 506 LYS A C 1
ATOM 3749 O O . LYS A 1 470 ? -27.231 -51.874 4.736 1.00 22.36 506 LYS A O 1
ATOM 3755 N N . ARG A 1 471 ? -26.543 -50.393 6.285 1.00 21.85 507 ARG A N 1
ATOM 3756 C CA . ARG A 1 471 ? -25.542 -49.808 5.396 1.00 21.49 507 ARG A CA 1
ATOM 3757 C C . ARG A 1 471 ? -24.439 -50.822 5.138 1.00 22.08 507 ARG A C 1
ATOM 3758 O O . ARG A 1 471 ? -24.021 -51.549 6.042 1.00 22.01 507 ARG A O 1
ATOM 3766 N N . LYS A 1 472 ? -23.966 -50.858 3.898 1.00 22.27 508 LYS A N 1
ATOM 3767 C CA . LYS A 1 472 ? -22.924 -51.798 3.501 1.00 22.67 508 LYS A CA 1
ATOM 3768 C C . LYS A 1 472 ? -22.072 -51.190 2.398 1.00 22.20 508 LYS A C 1
ATOM 3769 O O . LYS A 1 472 ? -22.539 -50.311 1.672 1.00 21.41 508 LYS A O 1
ATOM 3775 N N . PRO A 1 473 ? -20.817 -51.652 2.266 1.00 22.04 509 PRO A N 1
ATOM 3776 C CA . PRO A 1 473 ? -19.954 -51.140 1.206 1.00 21.65 509 PRO A CA 1
ATOM 3777 C C . PRO A 1 473 ? -20.616 -51.226 -0.164 1.00 21.08 509 PRO A C 1
ATOM 3778 O O . PRO A 1 473 ? -21.323 -52.195 -0.455 1.00 20.73 509 PRO A O 1
ATOM 3782 N N . GLY A 1 474 ? -20.414 -50.196 -0.979 1.00 20.38 510 GLY A N 1
ATOM 3783 C CA . GLY A 1 474 ? -20.953 -50.167 -2.332 1.00 19.98 510 GLY A CA 1
ATOM 3784 C C . GLY A 1 474 ? -22.414 -49.767 -2.448 1.00 19.48 510 GLY A C 1
ATOM 3785 O O . GLY A 1 474 ? -22.990 -49.868 -3.527 1.00 19.91 510 GLY A O 1
ATOM 3786 N N . ASP A 1 475 ? -23.028 -49.306 -1.356 1.00 18.57 511 ASP A N 1
ATOM 3787 C CA . ASP A 1 475 ? -24.447 -48.940 -1.404 1.00 17.65 511 ASP A CA 1
ATOM 3788 C C . ASP A 1 475 ? -24.692 -47.457 -1.717 1.00 16.95 511 ASP A C 1
ATOM 3789 O O . ASP A 1 475 ? -25.839 -47.009 -1.712 1.00 16.81 511 ASP A O 1
ATOM 3794 N N . VAL A 1 476 ? -23.621 -46.711 -1.985 1.00 15.96 512 VAL A N 1
ATOM 3795 C CA . VAL A 1 476 ? -23.731 -45.312 -2.389 1.00 15.39 512 VAL A CA 1
ATOM 3796 C C . VAL A 1 476 ? -23.540 -45.171 -3.895 1.00 15.17 512 VAL A C 1
ATOM 3797 O O . VAL A 1 476 ? -22.582 -45.700 -4.468 1.00 14.91 512 VAL A O 1
ATOM 3801 N N . ASP A 1 477 ? -24.468 -44.462 -4.532 1.00 14.57 513 ASP A N 1
ATOM 3802 C CA . ASP A 1 477 ? -24.333 -44.101 -5.928 1.00 14.36 513 ASP A CA 1
ATOM 3803 C C . ASP A 1 477 ? -23.417 -42.875 -5.976 1.00 14.19 513 ASP A C 1
ATOM 3804 O O . ASP A 1 477 ? -23.872 -41.740 -5.852 1.00 13.72 513 ASP A O 1
ATOM 3809 N N . VAL A 1 478 ? -22.116 -43.117 -6.116 1.00 14.21 514 VAL A N 1
ATOM 3810 C CA . VAL A 1 478 ? -21.140 -42.026 -6.098 1.00 14.28 514 VAL A CA 1
ATOM 3811 C C . VAL A 1 478 ? -21.137 -41.264 -7.416 1.00 13.95 514 VAL A C 1
ATOM 3812 O O . VAL A 1 478 ? -20.712 -40.117 -7.461 1.00 13.93 514 VAL A O 1
ATOM 3816 N N . GLU A 1 479 ? -21.624 -41.889 -8.484 1.00 13.67 515 GLU A N 1
ATOM 3817 C CA . GLU A 1 479 ? -21.794 -41.186 -9.749 1.00 13.64 515 GLU A CA 1
ATOM 3818 C C . GLU A 1 479 ? -22.680 -39.959 -9.561 1.00 13.30 515 GLU A C 1
ATOM 3819 O O . GLU A 1 479 ? -22.445 -38.923 -10.179 1.00 13.40 515 GLU A O 1
ATOM 3825 N N . TRP A 1 480 ? -23.684 -40.075 -8.696 1.00 13.03 516 TRP A N 1
ATOM 3826 C CA . TRP A 1 480 ? -24.511 -38.923 -8.347 1.00 12.68 516 TRP A CA 1
ATOM 3827 C C . TRP A 1 480 ? -23.636 -37.800 -7.803 1.00 12.54 516 TRP A C 1
ATOM 3828 O O . TRP A 1 480 ? -23.737 -36.669 -8.250 1.00 12.55 516 TRP A O 1
ATOM 3839 N N . PHE A 1 481 ? -22.769 -38.124 -6.850 1.00 12.75 517 PHE A N 1
ATOM 3840 C CA . PHE A 1 481 ? -21.874 -37.135 -6.254 1.00 12.88 517 PHE A CA 1
ATOM 3841 C C . PHE A 1 481 ? -20.835 -36.584 -7.235 1.00 13.10 517 PHE A C 1
ATOM 3842 O O . PHE A 1 481 ? -20.351 -35.469 -7.053 1.00 13.16 517 PHE A O 1
ATOM 3850 N N . LYS A 1 482 ? -20.495 -37.362 -8.261 1.00 13.20 518 LYS A N 1
ATOM 3851 C CA . LYS A 1 482 ? -19.577 -36.909 -9.312 1.00 13.34 518 LYS A CA 1
ATOM 3852 C C . LYS A 1 482 ? -20.201 -35.864 -10.228 1.00 13.62 518 LYS A C 1
ATOM 3853 O O . LYS A 1 482 ? -19.486 -35.149 -10.937 1.00 13.74 518 LYS A O 1
ATOM 3859 N N . ARG A 1 483 ? -21.531 -35.796 -10.246 1.00 13.79 519 ARG A N 1
ATOM 3860 C CA . ARG A 1 483 ? -22.226 -34.797 -11.049 1.00 14.06 519 ARG A CA 1
ATOM 3861 C C . ARG A 1 483 ? -21.731 -33.403 -10.704 1.00 14.15 519 ARG A C 1
ATOM 3862 O O . ARG A 1 483 ? -21.562 -33.075 -9.529 1.00 13.95 519 ARG A O 1
ATOM 3870 N N . THR A 1 484 ? -21.477 -32.601 -11.736 1.00 14.47 520 THR A N 1
ATOM 3871 C CA . THR A 1 484 ? -21.054 -31.214 -11.561 1.00 15.00 520 THR A CA 1
ATOM 3872 C C . THR A 1 484 ? -22.171 -30.231 -11.918 1.00 15.32 520 THR A C 1
ATOM 3873 O O . THR A 1 484 ? -22.003 -29.021 -11.768 1.00 15.47 520 THR A O 1
ATOM 3877 N N . ASP A 1 485 ? -23.307 -30.750 -12.377 1.00 15.64 521 ASP A N 1
ATOM 3878 C CA . ASP A 1 485 ? -24.436 -29.906 -12.785 1.00 15.90 521 ASP A CA 1
ATOM 3879 C C . ASP A 1 485 ? -25.328 -29.512 -11.608 1.00 15.57 521 ASP A C 1
ATOM 3880 O O . ASP A 1 485 ? -26.236 -28.698 -11.766 1.00 15.78 521 ASP A O 1
ATOM 3885 N N . ILE A 1 486 ? -25.083 -30.122 -10.454 1.00 14.84 522 ILE A N 1
ATOM 3886 C CA . ILE A 1 486 ? -25.680 -29.706 -9.189 1.00 14.62 522 ILE A CA 1
ATOM 388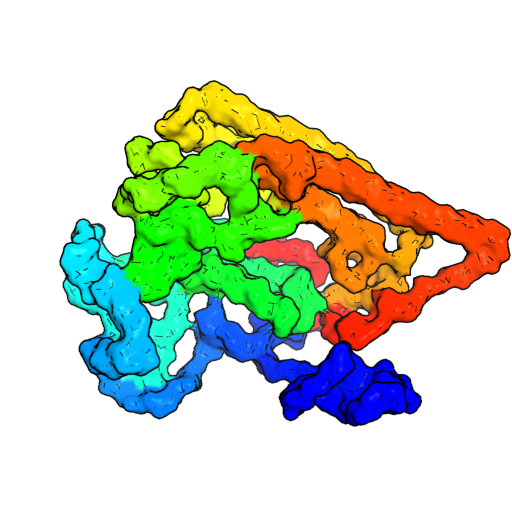7 C C . ILE A 1 486 ? -24.588 -29.652 -8.132 1.00 14.37 522 ILE A C 1
ATOM 3888 O O . ILE A 1 486 ? -23.580 -30.354 -8.249 1.00 14.42 522 ILE A O 1
ATOM 3893 N N . PRO A 1 487 ? -24.775 -28.818 -7.096 1.00 14.00 523 PRO A N 1
ATOM 3894 C CA . PRO A 1 487 ? -23.866 -28.859 -5.958 1.00 13.97 523 PRO A CA 1
ATOM 3895 C C . PRO A 1 487 ? -24.151 -30.088 -5.106 1.00 14.11 523 PRO A C 1
ATOM 3896 O O . PRO A 1 487 ? -25.137 -30.794 -5.350 1.00 13.87 523 PRO A O 1
ATOM 3900 N N . HIS A 1 488 ? -23.310 -30.342 -4.111 1.00 13.88 524 HIS A N 1
ATOM 3901 C CA . HIS A 1 488 ? -23.524 -31.482 -3.231 1.00 13.99 524 HIS A CA 1
ATOM 3902 C C . HIS A 1 488 ? -23.212 -31.157 -1.797 1.00 14.32 524 HIS A C 1
ATOM 3903 O O . HIS A 1 488 ? -22.477 -30.216 -1.504 1.00 14.01 524 HIS A O 1
ATOM 3910 N N . ARG A 1 489 ? -23.766 -31.979 -0.914 1.00 14.79 525 ARG A N 1
ATOM 3911 C CA . ARG A 1 489 ? -23.441 -31.939 0.496 1.00 15.55 525 ARG A CA 1
ATOM 3912 C C . ARG A 1 489 ? -22.194 -32.785 0.712 1.00 16.43 525 ARG A C 1
ATOM 3913 O O . ARG A 1 489 ? -22.020 -33.821 0.063 1.00 17.30 525 ARG A O 1
ATOM 3921 N N . ALA A 1 490 ? -21.343 -32.352 1.635 1.00 17.22 526 ALA A N 1
ATOM 3922 C CA . ALA A 1 490 ? -20.071 -33.026 1.905 1.00 17.59 526 ALA A CA 1
ATOM 3923 C C . ALA A 1 490 ? -20.254 -34.217 2.842 1.00 17.69 526 ALA A C 1
ATOM 3924 O O . ALA A 1 490 ? -19.667 -34.260 3.926 1.00 18.18 526 ALA A O 1
ATOM 3926 N N . ASN A 1 491 ? -21.056 -35.189 2.418 1.00 17.21 527 ASN A N 1
ATOM 3927 C CA . ASN A 1 491 ? -21.355 -36.347 3.248 1.00 16.81 527 ASN A CA 1
ATOM 3928 C C . ASN A 1 491 ? -20.129 -37.247 3.407 1.00 16.91 527 ASN A C 1
ATOM 3929 O O . ASN A 1 491 ? -19.299 -37.358 2.500 1.00 16.54 527 ASN A O 1
ATOM 3934 N N . ALA A 1 492 ? -20.035 -37.885 4.569 1.00 17.28 528 ALA A N 1
ATOM 3935 C CA . ALA A 1 492 ? -18.874 -38.699 4.937 1.00 17.63 528 ALA A CA 1
ATOM 3936 C C . ALA A 1 492 ? -18.629 -39.870 3.987 1.00 17.94 528 ALA A C 1
ATOM 3937 O O . ALA A 1 492 ? -17.487 -40.298 3.820 1.00 18.01 528 ALA A O 1
ATOM 3939 N N . ASP A 1 493 ? -19.694 -40.381 3.371 1.00 18.10 529 ASP A N 1
ATOM 3940 C CA . ASP A 1 493 ? -19.595 -41.534 2.473 1.00 18.20 529 ASP A CA 1
ATOM 3941 C C . ASP A 1 493 ? -19.840 -41.179 1.003 1.00 18.60 529 ASP A C 1
ATOM 3942 O O . ASP A 1 493 ? -20.170 -42.052 0.198 1.00 18.48 529 ASP A O 1
ATOM 3947 N N . ALA A 1 494 ? -19.665 -39.907 0.652 1.00 19.47 530 ALA A N 1
ATOM 3948 C CA . ALA A 1 494 ? -19.818 -39.466 -0.735 1.00 20.11 530 ALA A CA 1
ATOM 3949 C C . ALA A 1 494 ? -18.805 -40.156 -1.647 1.00 20.93 530 ALA A C 1
ATOM 3950 O O . ALA A 1 494 ? -19.086 -40.397 -2.816 1.00 21.19 530 ALA A O 1
ATOM 3952 N N . GLY A 1 495 ? -17.622 -40.449 -1.111 1.00 22.01 531 GLY A N 1
ATOM 3953 C CA . GLY A 1 495 ? -16.639 -41.286 -1.802 1.00 22.79 531 GLY A CA 1
ATOM 3954 C C . GLY A 1 495 ? -15.835 -40.625 -2.906 1.00 23.61 531 GLY A C 1
ATOM 3955 O O . GLY A 1 495 ? -14.893 -41.226 -3.426 1.00 23.89 531 GLY A O 1
ATOM 3956 N N . VAL A 1 496 ? -16.189 -39.393 -3.266 1.00 24.31 532 VAL A N 1
ATOM 3957 C CA . VAL A 1 496 ? -15.534 -38.685 -4.369 1.00 25.19 532 VAL A CA 1
ATOM 3958 C C . VAL A 1 496 ? -15.357 -37.206 -4.018 1.00 26.23 532 VAL A C 1
ATOM 3959 O O . VAL A 1 496 ? -15.802 -36.759 -2.960 1.00 26.10 532 VAL A O 1
ATOM 3963 N N . GLU A 1 497 ? -14.691 -36.460 -4.900 1.00 27.50 533 GLU A N 1
ATOM 3964 C CA . GLU A 1 497 ? -14.528 -35.014 -4.729 1.00 28.55 533 GLU A CA 1
ATOM 3965 C C . GLU A 1 497 ? -15.830 -34.285 -5.057 1.00 29.09 533 GLU A C 1
ATOM 3966 O O . GLU A 1 497 ? -16.477 -34.586 -6.064 1.00 29.14 533 GLU A O 1
ATOM 3972 N N . ILE A 1 498 ? -16.214 -33.328 -4.214 1.00 29.69 534 ILE A N 1
ATOM 3973 C CA . ILE A 1 498 ? -17.373 -32.476 -4.509 1.00 30.21 534 ILE A CA 1
ATOM 3974 C C . ILE A 1 498 ? -16.982 -30.996 -4.551 1.00 30.52 534 ILE A C 1
ATOM 3975 O O . ILE A 1 498 ? -15.831 -30.640 -4.288 1.00 30.74 534 ILE A O 1
#

Organism: Kuenenia stuttgartiensis (NCBI:txid174633)

Sequence (497 aa):
GPTFQDVASQVFGQPVGPDNDGTLYIFGLTAKYTEPEYVDGRGPYKSFLKMLPSIRWYDPEHYWTNGSQTEGVFKNEECVLCHTVQTPTIVNDWKQSSSHGSKDIRRGIGIKKDGKPVEDDLVGCADCHGNNNHQKLEMPTYKLCNDCHPKETAEHRAGGLGSHTHAYTVNVLEFSWHVGKPAEEVTGCAHCHAIAENRCSGCHTRHKFDPAEARKPTACRVCHMGIDHDEWAMYNTSIHGALYEAESSARMDWGKKLKKGNYRVPTCAYCHMQNGDHNPQRFGTIYSDMGMFQVDRGAPKHKAKRDSSWIKLCQDCHSPRFAADKLKEMDAGVNLSFTKWREAAAVIVGCYLDGVVDPMPEGSAPDWYGHYTFSLLPGGDPRFYATSNLERLGLEMICYLTGNVYKAYAHMSMYNQTYGNGSAFEQDRKLVEIKTEAAKLRRFAAIEKKIGLEHKSADDFWKHGEYLDLLPGWKRKPGDVDVEWFKRTDIPHRANADAGVEI

Secondary structure (DSSP, 8-state):
---HHHHHHHHHT---EEGGG----GGGTTEEP-PPP-EE--STTTTT-EE-GGGGGTSHHHH---------B--HHHHHHHHHHHSHHHHHHHHTSTTT-GGG------EETTEE--S---HHHHH-SBTTS-----HHHHHTT-HHHHHHHT---TTSGGGTTTTTTTT-HHHHTS-GGGSHHHHHHHHHHHH-S-SSS-TTT--HHHHTSGGGTTTTS-STT--HHHHHHTSHHHHHHHHHTTTS-TTS-S-TTS-SS--HHHHHSGGG-S-GGGGSS---TTTTS---TTSGGGHHHHHHHHHHHTTSS-HHHHHHHHHHHHHHHHHHHHHHHHHHHHHHHHHHTT--SS-GGGSPP-TTS----TTSTTS---SSSS-HHHHHHHIIIIIIIHHHHHHHHTT-HHHHHTSTTSHHHHHHHHHHHHHHHHHHHHHHHHHHHHT------GGGT-STTGGGSGGGG--TT-S-HHHHH-SSS-----TT--S--

Nearest PDB structures (foldseek):
  4n4j-assembly1_A  TM=1.002E+00  e=1.444E-88  Candidatus Kuenenia stuttgartensis
  6t5e-assembly1_A  TM=9.952E-01  e=1.075E-61  Candidatus Brocadia fulgida
  6hif-assembly1_A  TM=9.072E-01  e=3.385E-37  Candidatus Kuenenia stuttgartensis
  4n4o-assembly1_E  TM=8.696E-01  e=2.550E-22  Nitrosomonas europaea
  1fgj-assembly1_A-3  TM=8.536E-01  e=8.150E-21  Nitrosomonas europaea

InterPro domains:
  IPR012138 Hydroxylamine oxidase [PIRSF000242] (21-484)
  IPR036280 Multiheme cytochrome superfamily [SSF48695] (86-391)
  IPR054394 Hydroxylamine oxidoreductase, C-terminal domain [PF22142] (488-533)

B-factor: mean 15.97, std 6.23, range [7.75, 53.44]

GO terms:
  GO:0044222 anammoxosome (C, IDA)
  GO:0019331 anaerobic respiration, using ammonium as electron donor (P, IDA)
  GO:0033740 hydroxylamine oxidoreductase activity (F, IDA)
  GO:0042802 identical protein binding (F, IDA)
  GO:0006809 nitric oxide biosynthetic process (P, IDA)
  GO:0070207 protein homotrimerization (P, IDA)
  GO:0020037 heme binding (F, IDA)

Foldseek 3Di:
DDDQLRVVCVVVVNAAEAPPPPDPDDVCRRHDYDADDWDFDDFFLSLDHTARLVCCQLPVVVRPAFDDPDWDFADQVVCLVVCCPVVVVQSVLLCLACLNDVVPDDPPQWDAPNHGDDDRCGLCNQFNRTNRRTGNAWCVSVCRTCVQLSVLLCVEAPVALQCLQVFVQRFPQVNRFARRVVCNVSNRLSSCSHGHPALQPHPPRSDVLSSQAQVSPDVNQDDLQHHLLVLQCLAVLNVVCVVCVVPADSVDFLEQPRDPRHHLCNQQCPRNRNNSVPLDQDDQPLQLRQDQCPDPVSVVSLVVSLVSCVSHDDSVVSNVLSVVLSVLLVVLVVLLVLLLCLLVVCLVVVLFFVQLVLWAARLLLHSDQQSDVQHPQDLPLHGPLSNLSSSLSRRASSCCSSNSVNRNPCQCDPDGSYPVVSVVSSVVNVVSSVVSVVVVVVCVVVVNDDDHDNVSYDDSRNVPTNSVPNDPPSTNLVSVVDPVGHHDPHSVNVDDD

Radius of gyration: 26.18 Å; Cα contacts (8 Å, |Δi|>4): 803; chains: 1; bounding box: 57×71×74 Å

Solvent-accessible surface area: 26442 Å² total; per-residue (Å²): 117,105,65,136,17,47,79,9,21,161,111,91,69,25,102,42,11,58,58,109,80,72,62,162,27,73,178,44,39,1,15,100,78,40,127,42,139,42,47,89,4,48,1,0,0,85,66,20,7,66,7,43,29,39,1,82,107,42,5,9,103,99,34,58,87,72,62,29,160,67,134,30,112,63,156,49,124,76,20,15,117,72,55,64,112,121,48,68,92,74,3,73,30,27,104,101,1,44,46,11,25,113,142,94,69,150,75,106,42,45,112,97,130,66,152,87,38,124,102,73,30,2,29,7,72,35,44,15,73,44,31,52,146,47,94,45,41,12,18,100,52,35,63,65,24,52,78,99,62,7,63,38,22,74,62,8,33,44,36,13,53,3,18,9,1,20,0,20,2,0,0,51,14,40,6,3,1,20,18,9,56,82,11,33,51,59,1,27,41,68,0,47,24,4,15,36,36,15,36,39,40,62,130,31,74,66,47,55,20,48,13,28,62,0,64,10,24,88,112,50,73,95,19,112,31,46,16,26,54,25,0,14,49,66,3,113,52,0,54,52,25,128,67,46,28,87,211,38,83,19,56,91,104,16,96,156,67,46,18,162,1,19,3,28,5,8,27,63,32,24,111,26,17,44,18,27,54,123,16,32,19,87,96,7,35,54,2,47,132,74,26,49,9,37,31,124,173,20,126,84,71,18,60,52,40,27,125,22,28,68,38,65,76,59,56,194,93,3,19,65,61,13,125,74,10,12,64,11,3,52,96,2,8,63,29,43,122,86,0,26,68,39,1,39,20,0,53,128,89,43,25,6,41,1,62,16,134,14,6,2,6,5,6,20,25,73,92,43,0,0,27,50,128,44,12,4,58,11,64,26,23,16,1,47,0,7,78,4,0,4,19,0,15,1,32,11,1,1,2,2,42,27,0,38,30,39,45,0,125,130,8,22,47,128,8,92,4,0,20,84,36,0,57,152,30,16,96,78,0,86,81,8,5,52,93,9,92,179,113,30,62,96,32,178,183,110,67,94,139,87,154,35,36,98,145,73,47,78,30,104,77,23,75,63,9,5,5,85,109,32,141,139,85,15,26,43,48,108,18,1,107,81,137,102,16,45,18,54,91,18,54,30,5,68,44,165,104